Protein AF-A0A2W6TRL6-F1 (afdb_monomer)

Foldseek 3Di:
DVVCFVLLLLLLVLLCVQLVNPLAAEDADADDPDDDVCNCVVVVQQLLFDFPDDLQPCQVVCCVAFLVDPQWGWDHRFDWWWDQDPNDIFIKGKTFGWTDLVVCVVPSDCCCLAQAAQWTFAMWIFGRRDADPVRHTHTQWGDVNIDGRQADPPQADGTFNFAARGRQKHKFADDVVDDFRYFHAQDDDPPDRTDGDTAPAAAADFLADQVSLVVVCVVVVNPCSNDPPVRHRGIGMHHLRYLVSLVCVLPVQWDKFPDWHWDQFPNFTKTKIWTKHFDLPRPSFDKDQLLVLLWFPVRHRDPDTPRITRGMDRQWIWMAGRRRRDIAIARPPPVDPRVVVVCVVVVPRYDYLLQAALRNLQGFFDGQSSVSNVQSCCQQSVDNGSVSSVVCPSGKDADHDQPDPDRGGDGWDWTFRDDPPRPHTATKTKGWIDHPDDDPPGDQWTQKMKIARTRLHRDRSHGDPRHRHIYMHGHDPVDGHGHPNRVSVVVVPDPD

Sequence (496 aa):
ETLESPYYQRNIDATKAAYGIDGLEKSDFKAATDAEPGQLREDADTTASIRIMDPAIIPPTVRQLEQYRPYYKFSDPLDVDRYQIDGQTQDAVVSVRELNLDQLGAAATWYNTTLVYTHGYGMVAAKGNDRAADGNPVFMERGIPTAGSLTDETGYEPRVYFGESSPTYSIVGGPEGGTDIELDYPRGEDGAAQTKTTFTGDGGPKIGNLFNRLIYALKFQSTDILLSDAINADSQILYDRDPLTRVQKVAPYLELDNDPYPSIVDGKIVWIVDGYTLSANYPYSSIVSLRDAISDTTNTTPRVALDDVNYIRNSVKATVDAYSGEVTLYAWDDTDPLLQAWQKVYPSTLKPVSEMSADLMSHVRYPTDLFKVQRAMLGTYHVDDAASFYARDNAWKTPNDPVSQADVLQPPYYLSMKMPGQEAPTFSMFTSFIPAAEGDGARNVLMGYLAVDSDAGSTAGQKAADYGKLRMLEISADVSVPGPGQVQNTFNSDQQ

Structure (mmCIF, N/CA/C/O backbone):
data_AF-A0A2W6TRL6-F1
#
_entry.id   AF-A0A2W6TRL6-F1
#
loop_
_atom_site.group_PDB
_atom_site.id
_atom_site.type_symbol
_atom_site.label_atom_id
_atom_site.label_alt_id
_atom_site.label_comp_id
_atom_site.label_asym_id
_atom_site.label_entity_id
_atom_site.label_seq_id
_atom_site.pdbx_PDB_ins_code
_atom_site.Cartn_x
_atom_site.Cartn_y
_atom_site.Cartn_z
_atom_site.occupancy
_atom_site.B_iso_or_equiv
_atom_site.auth_seq_id
_atom_site.auth_comp_id
_atom_site.auth_asym_id
_atom_site.auth_atom_id
_atom_site.pdbx_PDB_model_num
ATOM 1 N N . GLU A 1 1 ? -38.396 -6.016 25.126 1.00 58.25 1 GLU A N 1
ATOM 2 C CA . GLU A 1 1 ? -37.037 -5.498 24.856 1.00 58.25 1 GLU A CA 1
ATOM 3 C C . GLU A 1 1 ? -35.932 -6.404 25.403 1.00 58.25 1 GLU A C 1
ATOM 5 O O . GLU A 1 1 ? -35.036 -6.747 24.648 1.00 58.25 1 GLU A O 1
ATOM 10 N N . THR A 1 2 ? -36.046 -6.959 26.617 1.00 64.75 2 THR A N 1
ATOM 11 C CA . THR A 1 2 ? -35.140 -8.027 27.112 1.00 64.75 2 THR A CA 1
ATOM 12 C C . THR A 1 2 ? -35.074 -9.288 26.233 1.00 64.75 2 THR A C 1
ATOM 14 O O . THR A 1 2 ? -34.082 -10.007 26.282 1.00 64.75 2 THR A O 1
ATOM 17 N N . LEU A 1 3 ? -36.100 -9.562 25.415 1.00 81.06 3 LEU A N 1
ATOM 18 C CA . LEU A 1 3 ? -36.143 -10.726 24.517 1.00 81.06 3 LEU A CA 1
ATOM 19 C C . LEU A 1 3 ? -35.243 -10.591 23.275 1.00 81.06 3 LEU A C 1
ATOM 21 O O . LEU A 1 3 ? -34.844 -11.612 22.721 1.00 81.06 3 LEU A O 1
ATOM 25 N N . GLU A 1 4 ? -34.927 -9.365 22.842 1.00 88.25 4 GLU A N 1
ATOM 26 C CA . GLU A 1 4 ? -34.089 -9.121 21.654 1.00 88.25 4 GLU A CA 1
ATOM 27 C C . GLU A 1 4 ? -32.604 -8.959 21.995 1.00 88.25 4 GLU A C 1
ATOM 29 O O . GLU A 1 4 ? -31.745 -9.237 21.161 1.00 88.25 4 GLU A O 1
ATOM 34 N N . SER A 1 5 ? -32.293 -8.592 23.244 1.00 92.56 5 SER A N 1
ATOM 35 C CA . SER A 1 5 ? -30.924 -8.418 23.751 1.00 92.56 5 SER A CA 1
ATOM 36 C C . SER A 1 5 ? -29.961 -9.569 23.392 1.00 92.56 5 SER A C 1
ATOM 38 O O . SER A 1 5 ? -28.857 -9.270 22.935 1.00 92.56 5 SER A O 1
ATOM 40 N N . PRO A 1 6 ? -30.343 -10.864 23.471 1.00 95.00 6 PRO A N 1
ATOM 41 C CA . PRO A 1 6 ? -29.453 -11.954 23.067 1.00 95.00 6 PRO A CA 1
ATOM 42 C C . PRO A 1 6 ? -29.077 -11.945 21.579 1.00 95.00 6 PRO A C 1
ATOM 44 O O . PRO A 1 6 ? -28.012 -12.438 21.221 1.00 95.00 6 PRO A O 1
ATOM 47 N N . TYR A 1 7 ? -29.937 -11.421 20.702 1.00 95.31 7 TYR A N 1
ATOM 48 C CA . TYR A 1 7 ? -29.656 -11.336 19.267 1.00 95.31 7 TYR A CA 1
ATOM 49 C C . TYR A 1 7 ? -28.728 -10.166 18.950 1.00 95.31 7 TYR A C 1
ATOM 51 O O . TYR A 1 7 ? -27.804 -10.341 18.159 1.00 95.31 7 TYR A O 1
ATOM 59 N N . TYR A 1 8 ? -28.914 -9.021 19.617 1.00 95.06 8 TYR A N 1
ATOM 60 C CA . TYR A 1 8 ? -27.968 -7.906 19.540 1.00 95.06 8 TYR A CA 1
ATOM 61 C C . TYR A 1 8 ? -26.586 -8.316 20.045 1.00 95.06 8 TYR A C 1
ATOM 63 O O . TYR A 1 8 ? -25.608 -8.079 19.348 1.00 95.06 8 TYR A O 1
ATOM 71 N N . GLN A 1 9 ? -26.494 -9.020 21.180 1.00 97.38 9 GLN A N 1
ATOM 72 C CA . GLN A 1 9 ? -25.196 -9.479 21.681 1.00 97.38 9 GLN A CA 1
ATOM 73 C C . GLN A 1 9 ? -24.506 -10.434 20.698 1.00 97.38 9 GLN A C 1
ATOM 75 O O . GLN A 1 9 ? -23.336 -10.250 20.389 1.00 97.38 9 GLN A O 1
ATOM 80 N N . ARG A 1 10 ? -25.239 -11.399 20.119 1.00 97.62 10 ARG A N 1
ATOM 81 C CA . ARG A 1 10 ? -24.682 -12.279 19.073 1.00 97.62 10 ARG A CA 1
ATOM 82 C C . ARG A 1 10 ? -24.183 -11.503 17.862 1.00 97.62 10 ARG A C 1
ATOM 84 O O . ARG A 1 10 ? -23.172 -11.888 17.290 1.00 97.62 10 ARG A O 1
ATOM 91 N N . ASN A 1 11 ? -24.901 -10.459 17.452 1.00 97.88 11 ASN A N 1
ATOM 92 C CA . ASN A 1 11 ? -24.473 -9.606 16.352 1.00 97.88 11 ASN A CA 1
ATOM 93 C C . ASN A 1 11 ? -23.206 -8.820 16.704 1.00 97.88 11 ASN A C 1
ATOM 95 O O . ASN A 1 11 ? -22.295 -8.796 15.882 1.00 97.88 11 ASN A O 1
ATOM 99 N N . ILE A 1 12 ? -23.110 -8.250 17.909 1.00 98.12 12 ILE A N 1
ATOM 100 C CA . ILE A 1 12 ? -21.906 -7.556 18.390 1.00 98.12 12 ILE A CA 1
ATOM 101 C C . ILE A 1 12 ? -20.714 -8.514 18.379 1.00 98.12 12 ILE A C 1
ATOM 103 O O . ILE A 1 12 ? -19.723 -8.234 17.710 1.00 98.12 12 ILE A O 1
ATOM 107 N N . ASP A 1 13 ? -20.831 -9.664 19.044 1.00 98.38 13 ASP A N 1
ATOM 108 C CA . ASP A 1 13 ? -19.740 -10.634 19.177 1.00 98.38 13 ASP A CA 1
ATOM 109 C C . ASP A 1 13 ? -19.299 -11.169 17.801 1.00 98.38 13 ASP A C 1
ATOM 111 O O . ASP A 1 13 ? -18.109 -11.218 17.491 1.00 98.38 13 ASP A O 1
ATOM 115 N N . ALA A 1 14 ? -20.260 -11.528 16.938 1.00 98.38 14 ALA A N 1
ATOM 116 C CA . ALA A 1 14 ? -19.975 -12.042 15.601 1.00 98.38 14 ALA A CA 1
ATOM 117 C C . ALA A 1 14 ? -19.363 -10.981 14.684 1.00 98.38 14 ALA A C 1
ATOM 119 O O . ALA A 1 14 ? -18.435 -11.296 13.946 1.00 98.38 14 ALA A O 1
ATOM 120 N N . THR A 1 15 ? -19.859 -9.742 14.735 1.00 98.50 15 THR A N 1
ATOM 121 C CA . THR A 1 15 ? -19.315 -8.630 13.948 1.00 98.50 15 THR A CA 1
ATOM 122 C C . THR A 1 15 ? -17.895 -8.318 14.404 1.00 98.50 15 THR A C 1
ATOM 124 O O . THR A 1 15 ? -16.985 -8.266 13.581 1.00 98.50 15 THR A O 1
ATOM 127 N N . LYS A 1 16 ? -17.661 -8.196 15.715 1.00 98.44 16 LYS A N 1
ATOM 128 C CA . LYS A 1 16 ? -16.321 -7.915 16.235 1.00 98.44 16 LYS A CA 1
ATOM 129 C C . LYS A 1 16 ? -15.310 -8.979 15.825 1.00 98.44 16 LYS A C 1
ATOM 131 O O . LYS A 1 16 ? -14.253 -8.635 15.301 1.00 98.44 16 LYS A O 1
ATOM 136 N N . ALA A 1 17 ? -15.676 -10.252 15.962 1.00 98.31 17 ALA A N 1
ATOM 137 C CA . ALA A 1 17 ? -14.850 -11.353 15.490 1.00 98.31 17 ALA A CA 1
ATOM 138 C C . ALA A 1 17 ? -14.638 -11.283 13.970 1.00 98.31 17 ALA A C 1
ATOM 140 O O . ALA A 1 17 ? -13.508 -11.368 13.500 1.00 98.31 17 ALA A O 1
ATOM 141 N N . ALA A 1 18 ? -15.688 -11.095 13.168 1.00 98.31 18 ALA A N 1
ATOM 142 C CA . ALA A 1 18 ? -15.585 -11.140 11.711 1.00 98.31 18 ALA A CA 1
ATOM 143 C C . ALA A 1 18 ? -14.737 -10.009 11.106 1.00 98.31 18 ALA A C 1
ATOM 145 O O . ALA A 1 18 ? -14.085 -10.240 10.090 1.00 98.31 18 ALA A O 1
ATOM 146 N N . TYR A 1 19 ? -14.663 -8.845 11.754 1.00 98.38 19 TYR A N 1
ATOM 147 C CA . TYR A 1 19 ? -13.815 -7.717 11.340 1.00 98.38 19 TYR A CA 1
ATOM 148 C C . TYR A 1 19 ? -12.483 -7.617 12.113 1.00 98.38 19 TYR A C 1
ATOM 150 O O . TYR A 1 19 ? -11.688 -6.714 11.856 1.00 98.38 19 TYR A O 1
ATOM 158 N N . GLY A 1 20 ? -12.211 -8.542 13.042 1.00 97.50 20 GLY A N 1
ATOM 159 C CA . GLY A 1 20 ? -10.956 -8.582 13.802 1.00 97.50 20 GLY A CA 1
ATOM 160 C C . GLY A 1 20 ? -10.791 -7.420 14.785 1.00 97.50 20 GLY A C 1
ATOM 161 O O . GLY A 1 20 ? -9.686 -6.917 14.958 1.00 97.50 20 GLY A O 1
ATOM 162 N N . ILE A 1 21 ? -11.891 -6.968 15.393 1.00 98.00 21 ILE A N 1
ATOM 163 C CA . ILE A 1 21 ? -11.929 -5.868 16.375 1.00 98.00 21 ILE A CA 1
ATOM 164 C C . ILE A 1 21 ? -12.370 -6.342 17.774 1.00 98.00 21 ILE A C 1
ATOM 166 O O . ILE A 1 21 ? -12.613 -5.530 18.662 1.00 98.00 21 ILE A O 1
ATOM 170 N N . ASP A 1 22 ? -12.493 -7.652 17.990 1.00 96.94 22 ASP A N 1
ATOM 171 C CA . ASP A 1 22 ? -12.812 -8.280 19.280 1.00 96.94 22 ASP A CA 1
ATOM 172 C C . ASP A 1 22 ? -11.650 -8.235 20.287 1.00 96.94 22 ASP A C 1
ATOM 174 O O . ASP A 1 22 ? -11.883 -8.308 21.491 1.00 96.94 22 ASP A O 1
ATOM 178 N N . GLY A 1 23 ? -10.415 -8.055 19.809 1.00 95.19 23 GLY A N 1
ATOM 179 C CA . GLY A 1 23 ? -9.214 -7.848 20.627 1.00 95.19 23 GLY A CA 1
ATOM 180 C C . GLY A 1 23 ? -8.882 -6.384 20.946 1.00 95.19 23 GLY A C 1
ATOM 181 O O . GLY A 1 23 ? -7.759 -6.107 21.360 1.00 95.19 23 GLY A O 1
ATOM 182 N N . LEU A 1 24 ? -9.807 -5.446 20.711 1.00 97.19 24 LEU A N 1
ATOM 183 C CA . LEU A 1 24 ? -9.588 -4.015 20.936 1.00 97.19 24 LEU A CA 1
ATOM 184 C C . LEU A 1 24 ? -9.269 -3.712 22.410 1.00 97.19 24 LEU A C 1
ATOM 186 O O . LEU A 1 24 ? -10.090 -3.955 23.295 1.00 97.19 24 LEU A O 1
ATOM 190 N N . GLU A 1 25 ? -8.118 -3.091 22.670 1.00 96.19 25 GLU A N 1
ATOM 191 C CA . GLU A 1 25 ? -7.798 -2.545 23.990 1.00 96.19 25 GLU A CA 1
ATOM 192 C C . GLU A 1 25 ? -8.347 -1.126 24.118 1.00 96.19 25 GLU A C 1
ATOM 194 O O . GLU A 1 25 ? -7.961 -0.237 23.361 1.00 96.19 25 GLU A O 1
ATOM 199 N N . LYS A 1 26 ? -9.238 -0.907 25.087 1.00 94.75 26 LYS A N 1
ATOM 200 C CA . LYS A 1 26 ? -9.837 0.403 25.356 1.00 94.75 26 LYS A CA 1
ATOM 201 C C . LYS A 1 26 ? -9.341 0.965 26.677 1.00 94.75 26 LYS A C 1
ATOM 203 O O . LYS A 1 26 ? -9.276 0.244 27.674 1.00 94.75 26 LYS A O 1
ATOM 208 N N . SER A 1 27 ? -9.051 2.258 26.698 1.00 93.56 27 SER A N 1
ATOM 209 C CA . SER A 1 27 ? -8.744 2.976 27.933 1.00 93.56 27 SER A CA 1
ATOM 210 C C . SER A 1 27 ? -9.306 4.389 27.918 1.00 93.56 27 SER A C 1
ATOM 212 O O . SER A 1 27 ? -9.157 5.105 26.926 1.00 93.56 27 SER A O 1
ATOM 214 N N . ASP A 1 28 ? -9.876 4.804 29.047 1.00 91.06 28 ASP A N 1
ATOM 215 C CA . ASP A 1 28 ? -10.300 6.184 29.260 1.00 91.06 28 ASP A CA 1
ATOM 216 C C . ASP A 1 28 ? -9.085 7.117 29.242 1.00 91.06 28 ASP A C 1
ATOM 218 O O . ASP A 1 28 ? -8.095 6.902 29.950 1.00 91.06 28 ASP A O 1
ATOM 222 N N . PHE A 1 29 ? -9.181 8.197 28.475 1.00 88.38 29 PHE A N 1
ATOM 223 C CA . PHE A 1 29 ? -8.144 9.208 28.364 1.00 88.38 29 PHE A CA 1
ATOM 224 C C . PHE A 1 29 ? -8.651 10.559 28.861 1.00 88.38 29 PHE A C 1
ATOM 226 O O . PHE A 1 29 ? -9.567 11.173 28.307 1.00 88.38 29 PHE A O 1
ATOM 233 N N . LYS A 1 30 ? -8.012 11.047 29.925 1.00 85.06 30 LYS A N 1
ATOM 234 C CA . LYS A 1 30 ? -8.237 12.390 30.461 1.00 85.06 30 LYS A CA 1
ATOM 235 C C . LYS A 1 30 ? -7.245 13.344 29.823 1.00 85.06 30 LYS A C 1
ATOM 237 O O . LYS A 1 30 ? -6.095 13.422 30.248 1.00 85.06 30 LYS A O 1
ATOM 242 N N . ALA A 1 31 ? -7.698 14.049 28.794 1.00 78.25 31 ALA A N 1
ATOM 243 C CA . ALA A 1 31 ? -6.872 15.023 28.103 1.00 78.25 31 ALA A CA 1
ATOM 244 C C . ALA A 1 31 ? -6.512 16.192 29.033 1.00 78.25 31 ALA A C 1
ATOM 246 O O . ALA A 1 31 ? -7.390 16.832 29.612 1.00 78.25 31 ALA A O 1
ATOM 247 N N . ALA A 1 32 ? -5.218 16.487 29.143 1.00 76.75 32 ALA A N 1
ATOM 248 C CA . ALA A 1 32 ? -4.738 17.749 29.686 1.00 76.75 32 ALA A CA 1
ATOM 249 C C . ALA A 1 32 ? -4.629 18.753 28.531 1.00 76.75 32 ALA A C 1
ATOM 251 O O . ALA A 1 32 ? -3.872 18.529 27.588 1.00 76.75 32 ALA A O 1
ATOM 252 N N . THR A 1 33 ? -5.415 19.828 28.575 1.00 72.00 33 THR A N 1
ATOM 253 C CA . THR A 1 33 ? -5.450 20.851 27.514 1.00 72.00 33 THR A CA 1
ATOM 254 C C . THR A 1 33 ? -4.509 22.024 27.770 1.00 72.00 33 THR A C 1
ATOM 256 O O . THR A 1 33 ? -4.226 22.783 26.848 1.00 72.00 33 THR A O 1
ATOM 259 N N . ASP A 1 34 ? -4.013 22.161 29.000 1.00 74.06 34 ASP A N 1
ATOM 260 C CA . ASP A 1 34 ? -3.019 23.162 29.375 1.00 74.06 34 ASP A CA 1
ATOM 261 C C . ASP A 1 34 ? -1.634 22.508 29.387 1.00 74.06 34 ASP A C 1
ATOM 263 O O . ASP A 1 34 ? -1.405 21.541 30.119 1.00 74.06 34 ASP A O 1
ATOM 267 N N . ALA A 1 35 ? -0.726 23.021 28.554 1.00 69.62 35 ALA A N 1
ATOM 268 C CA . ALA A 1 35 ? 0.649 22.548 28.469 1.00 69.62 35 ALA A CA 1
ATOM 269 C C . ALA A 1 35 ? 1.606 23.511 29.189 1.00 69.62 35 ALA A C 1
ATOM 271 O O . ALA A 1 35 ? 1.652 24.702 28.876 1.00 69.62 35 ALA A O 1
ATOM 272 N N . GLU A 1 36 ? 2.412 22.996 30.116 1.00 77.38 36 GLU A N 1
ATOM 273 C CA . GLU A 1 36 ? 3.467 23.761 30.784 1.00 77.38 36 GLU A CA 1
ATOM 274 C C . GLU A 1 36 ? 4.769 23.757 29.957 1.00 77.38 36 GLU A C 1
ATOM 276 O O . GLU A 1 36 ? 5.101 22.756 29.305 1.00 77.38 36 GLU A O 1
ATOM 281 N N . PRO A 1 37 ? 5.578 24.836 29.985 1.00 73.19 37 PRO A N 1
ATOM 282 C CA . PRO A 1 37 ? 6.858 24.865 29.287 1.00 73.19 37 PRO A CA 1
ATOM 283 C C . PRO A 1 37 ? 7.772 23.700 29.694 1.00 73.19 37 PRO A C 1
ATOM 285 O O . PRO A 1 37 ? 8.222 23.596 30.833 1.00 73.19 37 PRO A O 1
ATOM 288 N N . GLY A 1 38 ? 8.104 22.844 28.727 1.00 69.00 38 GLY A N 1
ATOM 289 C CA . GLY A 1 38 ? 8.965 21.680 28.941 1.00 69.00 38 GLY A CA 1
ATOM 290 C C . GLY A 1 38 ? 8.242 20.406 29.381 1.00 69.00 38 GLY A C 1
ATOM 291 O O . GLY A 1 38 ? 8.929 19.415 29.606 1.00 69.00 38 GLY A O 1
ATOM 292 N N . GLN A 1 39 ? 6.907 20.396 29.445 1.00 71.38 39 GLN A N 1
ATOM 293 C CA . GLN A 1 39 ? 6.115 19.201 29.767 1.00 71.38 39 GLN A CA 1
ATOM 294 C C . GLN A 1 39 ? 6.386 18.031 28.809 1.00 71.38 39 GLN A C 1
ATOM 296 O O . GLN A 1 39 ? 6.472 16.893 29.246 1.00 71.38 39 GLN A O 1
ATOM 301 N N . LEU A 1 40 ? 6.639 18.312 27.527 1.00 68.19 40 LEU A N 1
ATOM 302 C CA . LEU A 1 40 ? 6.965 17.291 26.522 1.00 68.19 40 LEU A CA 1
ATOM 303 C C . LEU A 1 40 ? 8.420 16.786 26.585 1.00 68.19 40 LEU A C 1
ATOM 305 O O . LEU A 1 40 ? 8.808 15.948 25.778 1.00 68.19 40 LEU A O 1
ATOM 309 N N . ARG A 1 41 ? 9.262 17.277 27.512 1.00 66.81 41 ARG A N 1
ATOM 310 C CA . ARG A 1 41 ? 10.653 16.787 27.635 1.00 66.81 41 ARG A CA 1
ATOM 311 C C . ARG A 1 41 ? 10.723 15.332 28.085 1.00 66.81 41 ARG A C 1
ATOM 313 O O . ARG A 1 41 ? 11.684 14.658 27.736 1.00 66.81 41 ARG A O 1
ATOM 320 N N . GLU A 1 42 ? 9.744 14.875 28.862 1.00 65.31 42 GLU A N 1
ATOM 321 C CA . GLU A 1 42 ? 9.641 13.471 29.282 1.00 65.31 42 GLU A CA 1
ATOM 322 C C . GLU A 1 42 ? 9.170 12.566 28.127 1.00 65.31 42 GLU A C 1
ATOM 324 O O . GLU A 1 42 ? 9.471 11.376 28.126 1.00 65.31 42 GLU A O 1
ATOM 329 N N . ASP A 1 43 ? 8.561 13.157 27.092 1.00 68.75 43 ASP A N 1
ATOM 330 C CA . ASP A 1 43 ? 8.094 12.506 25.862 1.00 68.75 43 ASP A CA 1
ATOM 331 C C . ASP A 1 43 ? 8.997 12.833 24.658 1.00 68.75 43 ASP A C 1
ATOM 333 O O . ASP A 1 43 ? 8.537 12.908 23.513 1.00 68.75 43 ASP A O 1
ATOM 337 N N . ALA A 1 44 ? 10.289 13.079 24.903 1.00 62.19 44 ALA A N 1
ATOM 338 C CA . ALA A 1 44 ? 11.233 13.504 23.870 1.00 62.19 44 ALA A CA 1
ATOM 339 C C . ALA A 1 44 ? 11.307 12.513 22.695 1.00 62.19 44 ALA A C 1
ATOM 341 O O . ALA A 1 44 ? 11.323 12.953 21.548 1.00 62.19 44 ALA A O 1
ATOM 342 N N . ASP A 1 45 ? 11.269 11.204 22.966 1.00 61.34 45 ASP A N 1
ATOM 343 C CA . ASP A 1 45 ? 11.305 10.159 21.932 1.00 61.34 45 ASP A CA 1
ATOM 344 C C . ASP A 1 45 ? 10.050 10.190 21.043 1.00 61.34 45 ASP A C 1
ATOM 346 O O . ASP A 1 45 ? 10.134 10.095 19.817 1.00 61.34 45 ASP A O 1
ATOM 350 N N . THR A 1 46 ? 8.876 10.402 21.646 1.00 63.81 46 THR A N 1
ATOM 351 C CA . THR A 1 46 ? 7.609 10.556 20.918 1.00 63.81 46 THR A CA 1
ATOM 352 C C . THR A 1 46 ? 7.608 11.847 20.105 1.00 63.81 46 THR A C 1
ATOM 354 O O . THR A 1 46 ? 7.227 11.843 18.940 1.00 63.81 46 THR A O 1
ATOM 357 N N . THR A 1 47 ? 8.086 12.948 20.691 1.00 61.50 47 THR A N 1
ATOM 358 C CA . THR A 1 47 ? 8.124 14.267 20.043 1.00 61.50 47 THR A CA 1
ATOM 359 C C . THR A 1 47 ? 9.101 14.289 18.867 1.00 61.50 47 THR A C 1
ATOM 361 O O . THR A 1 47 ? 8.803 14.878 17.832 1.00 61.50 47 THR A O 1
ATOM 364 N N . ALA A 1 48 ? 10.245 13.612 18.996 1.00 61.41 48 ALA A N 1
ATOM 365 C CA . ALA A 1 48 ? 11.213 13.451 17.917 1.00 61.41 48 ALA A CA 1
ATOM 366 C C . ALA A 1 48 ? 10.672 12.588 16.766 1.00 61.41 48 ALA A C 1
ATOM 368 O O . ALA A 1 48 ? 11.142 12.727 15.644 1.00 61.41 48 ALA A O 1
ATOM 369 N N . SER A 1 49 ? 9.676 11.737 17.022 1.00 69.81 49 SER A N 1
ATOM 370 C CA . SER A 1 49 ? 9.071 10.839 16.029 1.00 69.81 49 SER A CA 1
ATOM 371 C C . SER A 1 49 ? 7.833 11.429 15.342 1.00 69.81 49 SER A C 1
ATOM 373 O O . SER A 1 49 ? 7.262 10.794 14.458 1.00 69.81 49 SER A O 1
ATOM 375 N N . ILE A 1 50 ? 7.406 12.647 15.707 1.00 79.62 50 ILE A N 1
ATOM 376 C CA . ILE A 1 50 ? 6.250 13.290 15.072 1.00 79.62 50 ILE A CA 1
ATOM 377 C C . ILE A 1 50 ? 6.571 13.546 13.601 1.00 79.62 50 ILE A C 1
ATOM 379 O O . ILE A 1 50 ? 7.445 14.346 13.258 1.00 79.62 50 ILE A O 1
ATOM 383 N N . ARG A 1 51 ? 5.815 12.888 12.724 1.00 87.50 51 ARG A N 1
ATOM 384 C CA . ARG A 1 51 ? 5.893 13.114 11.287 1.00 87.50 51 ARG A CA 1
ATOM 385 C C . ARG A 1 51 ? 5.408 14.529 10.961 1.00 87.50 51 ARG A C 1
ATOM 387 O O . ARG A 1 51 ? 4.240 14.853 11.159 1.00 87.50 51 ARG A O 1
ATOM 394 N N . ILE A 1 52 ? 6.310 15.358 10.448 1.00 88.31 52 ILE A N 1
ATOM 395 C CA . ILE A 1 52 ? 6.037 16.726 9.982 1.00 88.31 52 ILE A CA 1
ATOM 396 C C . ILE A 1 52 ? 5.902 16.808 8.457 1.00 88.31 52 ILE A C 1
ATOM 398 O O . ILE A 1 52 ? 5.433 17.818 7.938 1.00 88.31 52 ILE A O 1
ATOM 402 N N . MET A 1 53 ? 6.326 15.764 7.742 1.00 90.81 53 MET A N 1
ATOM 403 C CA . MET A 1 53 ? 6.170 15.635 6.297 1.00 90.81 53 MET A CA 1
ATOM 404 C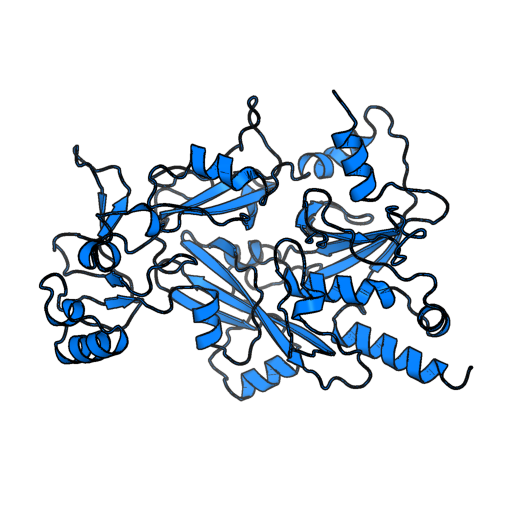 C . MET A 1 53 ? 4.865 14.913 5.978 1.00 90.81 53 MET A C 1
ATOM 406 O O . MET A 1 53 ? 4.708 13.731 6.284 1.00 90.81 53 MET A O 1
ATOM 410 N N . ASP A 1 54 ? 3.931 15.626 5.356 1.00 90.94 54 ASP A N 1
ATOM 411 C CA . ASP A 1 54 ? 2.678 15.039 4.893 1.00 90.94 54 ASP A CA 1
ATOM 412 C C . ASP A 1 54 ? 2.839 14.501 3.455 1.00 90.94 54 ASP A C 1
ATOM 414 O O . ASP A 1 54 ? 3.103 15.297 2.541 1.00 90.94 54 ASP A O 1
ATOM 418 N N . PRO A 1 55 ? 2.684 13.179 3.231 1.00 92.81 55 PRO A N 1
ATOM 419 C CA . PRO A 1 55 ? 2.821 12.563 1.912 1.00 92.81 55 PRO A CA 1
ATOM 420 C C . PRO A 1 55 ? 1.839 13.092 0.857 1.00 92.81 55 PRO A C 1
ATOM 422 O O . PRO A 1 55 ? 2.138 12.988 -0.330 1.00 92.81 55 PRO A O 1
ATOM 425 N N . ALA A 1 56 ? 0.705 13.679 1.253 1.00 89.88 56 ALA A N 1
ATOM 426 C CA . ALA A 1 56 ? -0.267 14.268 0.331 1.00 89.88 56 ALA A CA 1
ATOM 427 C C . ALA A 1 56 ? 0.046 15.734 -0.029 1.00 89.88 56 ALA A C 1
ATOM 429 O O . ALA A 1 56 ? -0.502 16.270 -0.989 1.00 89.88 56 ALA A O 1
ATOM 430 N N . ILE A 1 57 ? 0.933 16.405 0.719 1.00 89.88 57 ILE A N 1
ATOM 431 C CA . ILE A 1 57 ? 1.229 17.839 0.538 1.00 89.88 57 ILE A CA 1
ATOM 432 C C . ILE A 1 57 ? 2.582 18.077 -0.131 1.00 89.88 57 ILE A C 1
ATOM 434 O O . ILE A 1 57 ? 2.716 18.985 -0.954 1.00 89.88 57 ILE A O 1
ATOM 438 N N . ILE A 1 58 ? 3.599 17.269 0.182 1.00 93.31 58 ILE A N 1
ATOM 439 C CA . ILE A 1 58 ? 4.954 17.457 -0.355 1.00 93.31 58 ILE A CA 1
ATOM 440 C C . ILE A 1 58 ? 5.246 16.922 -1.782 1.00 93.31 58 ILE A C 1
ATOM 442 O O . ILE A 1 58 ? 6.337 17.252 -2.270 1.00 93.31 58 ILE A O 1
ATOM 446 N N . PRO A 1 59 ? 4.373 16.174 -2.509 1.00 95.50 59 PRO A N 1
ATOM 447 C CA . PRO A 1 59 ? 4.692 15.706 -3.864 1.00 95.50 59 PRO A CA 1
ATOM 448 C C . PRO A 1 59 ? 5.185 16.800 -4.835 1.00 95.50 59 PRO A C 1
ATOM 450 O O . PRO A 1 59 ? 6.135 16.542 -5.584 1.00 95.50 59 PRO A O 1
ATOM 453 N N . PRO A 1 60 ? 4.636 18.039 -4.848 1.00 95.38 60 PRO A N 1
ATOM 454 C CA . PRO A 1 60 ? 5.151 19.116 -5.697 1.00 95.38 60 PRO A CA 1
ATOM 455 C C . PRO A 1 60 ? 6.610 19.487 -5.396 1.00 95.38 60 PRO A C 1
ATOM 457 O O . PRO A 1 60 ? 7.391 19.715 -6.322 1.00 95.38 60 PRO A O 1
ATOM 460 N N . THR A 1 61 ? 6.998 19.500 -4.119 1.00 95.56 61 THR A N 1
ATOM 461 C CA . THR A 1 61 ? 8.371 19.797 -3.688 1.00 95.56 61 THR A CA 1
ATOM 462 C C . THR A 1 61 ? 9.318 18.660 -4.055 1.00 95.56 61 THR A C 1
ATOM 464 O O . THR A 1 61 ? 10.379 18.913 -4.625 1.00 95.56 61 THR A O 1
ATOM 467 N N . VAL A 1 62 ? 8.920 17.404 -3.820 1.00 96.69 62 VAL A N 1
ATOM 468 C CA . VAL A 1 62 ? 9.707 16.228 -4.236 1.00 96.69 62 VAL A CA 1
ATOM 469 C C . VAL A 1 62 ? 9.923 16.238 -5.749 1.00 96.69 62 VAL A C 1
ATOM 471 O O . VAL A 1 62 ? 11.047 16.071 -6.215 1.00 96.69 62 VAL A O 1
ATOM 474 N N . ARG A 1 63 ? 8.889 16.552 -6.536 1.00 96.06 63 ARG A N 1
ATOM 475 C CA . ARG A 1 63 ? 9.008 16.704 -7.992 1.00 96.06 63 ARG A CA 1
ATOM 476 C C . ARG A 1 63 ? 9.998 17.805 -8.378 1.00 96.06 63 ARG A C 1
ATOM 478 O O . ARG A 1 63 ? 10.847 17.590 -9.236 1.00 96.06 63 ARG A O 1
ATOM 485 N N . GLN A 1 64 ? 9.928 18.968 -7.738 1.00 95.31 64 GLN A N 1
ATOM 486 C CA . GLN A 1 64 ? 10.826 20.084 -8.036 1.00 95.31 64 GLN A CA 1
ATOM 487 C C . GLN A 1 64 ? 12.303 19.762 -7.753 1.00 95.31 64 GLN A C 1
ATOM 489 O O . GLN A 1 64 ? 13.178 20.256 -8.470 1.00 95.31 64 GLN A O 1
ATOM 494 N N . LEU A 1 65 ? 12.576 18.958 -6.723 1.00 95.44 65 LEU A N 1
ATOM 495 C CA . LEU A 1 65 ? 13.932 18.634 -6.276 1.00 95.44 65 LEU A CA 1
ATOM 496 C C . LEU A 1 65 ? 14.500 17.373 -6.947 1.00 95.44 65 LEU A C 1
ATOM 498 O O . LEU A 1 65 ? 15.665 17.367 -7.335 1.00 95.44 65 LEU A O 1
ATOM 502 N N . GLU A 1 66 ? 13.677 16.340 -7.146 1.00 96.50 66 GLU A N 1
ATOM 503 C CA . GLU A 1 66 ? 14.139 14.979 -7.452 1.00 96.50 66 GLU A CA 1
ATOM 504 C C . GLU A 1 66 ? 13.632 14.406 -8.788 1.00 96.50 66 GLU A C 1
ATOM 506 O O . GLU A 1 66 ? 14.004 13.288 -9.158 1.00 96.50 66 GLU A O 1
ATOM 511 N N . GLN A 1 67 ? 12.798 15.127 -9.550 1.00 94.06 67 GLN A N 1
ATOM 512 C CA . GLN A 1 67 ? 12.274 14.626 -10.834 1.00 94.06 67 GLN A CA 1
ATOM 513 C C . GLN A 1 67 ? 13.354 14.588 -11.928 1.00 94.06 67 GLN A C 1
ATOM 515 O O . GLN A 1 67 ? 13.351 13.690 -12.765 1.00 94.06 67 GLN A O 1
ATOM 520 N N . TYR A 1 68 ? 14.277 15.559 -11.940 1.00 91.19 68 TYR A N 1
ATOM 521 C CA . TYR A 1 68 ? 15.340 15.788 -12.941 1.00 91.19 68 TYR A CA 1
ATOM 522 C C . TYR A 1 68 ? 14.896 16.026 -14.398 1.00 91.19 68 TYR A C 1
ATOM 524 O O . TYR A 1 68 ? 15.510 16.842 -15.097 1.00 91.19 68 TYR A O 1
ATOM 532 N N . ARG A 1 69 ? 13.884 15.313 -14.905 1.00 93.38 69 ARG A N 1
ATOM 533 C CA . ARG A 1 69 ? 13.372 15.390 -16.280 1.00 93.38 69 ARG A CA 1
ATOM 534 C C . ARG A 1 69 ? 11.859 15.169 -16.322 1.00 93.38 69 ARG A C 1
ATOM 536 O O . ARG A 1 69 ? 11.346 14.351 -15.572 1.00 93.38 69 ARG A O 1
ATOM 543 N N . PRO A 1 70 ? 11.140 15.817 -17.252 1.00 94.00 70 PRO A N 1
ATOM 544 C CA . PRO A 1 70 ? 9.677 15.799 -17.261 1.00 94.00 70 PRO A CA 1
ATOM 545 C C . PRO A 1 70 ? 9.069 14.420 -17.567 1.00 94.00 70 PRO A C 1
ATOM 547 O O . PRO A 1 70 ? 7.930 14.175 -17.192 1.00 94.00 70 PRO A O 1
ATOM 550 N N . TYR A 1 71 ? 9.824 13.510 -18.193 1.00 94.75 71 TYR A N 1
ATOM 551 C CA . TYR A 1 71 ? 9.397 12.126 -18.431 1.00 94.75 71 TYR A CA 1
ATOM 552 C C . TYR A 1 71 ? 9.485 11.223 -17.191 1.00 94.75 71 TYR A C 1
ATOM 554 O O . TYR A 1 71 ? 9.216 10.032 -17.304 1.00 94.75 71 TYR A O 1
ATOM 562 N N . TYR A 1 72 ? 9.859 11.763 -16.030 1.00 96.94 72 TYR A N 1
ATOM 563 C CA . TYR A 1 72 ? 9.690 11.109 -14.738 1.00 96.94 72 TYR A CA 1
ATOM 564 C C . TYR A 1 72 ? 8.535 11.739 -13.964 1.00 96.94 72 TYR A C 1
ATOM 566 O O . TYR A 1 72 ? 8.197 12.907 -14.165 1.00 96.94 72 TYR A O 1
ATOM 574 N N . LYS A 1 73 ? 7.931 10.988 -13.053 1.00 97.00 73 LYS A N 1
ATOM 575 C CA . LYS A 1 73 ? 6.985 11.483 -12.050 1.00 97.00 73 LYS A CA 1
ATOM 576 C C . LYS A 1 73 ? 7.127 10.672 -10.760 1.00 97.00 73 LYS A C 1
ATOM 578 O O . LYS A 1 73 ? 7.877 9.706 -10.716 1.00 97.00 73 LYS A O 1
ATOM 583 N N . PHE A 1 74 ? 6.410 11.104 -9.737 1.00 97.38 74 PHE A N 1
ATOM 584 C CA . PHE A 1 74 ? 6.270 10.418 -8.457 1.00 97.38 74 PHE A CA 1
ATOM 585 C C . PHE A 1 74 ? 4.784 10.157 -8.213 1.00 97.38 74 PHE A C 1
ATOM 587 O O . PHE A 1 74 ? 3.948 10.807 -8.860 1.00 97.38 74 PHE A O 1
ATOM 594 N N . SER A 1 75 ? 4.478 9.222 -7.315 1.00 94.19 75 SER A N 1
ATOM 595 C CA . SER A 1 75 ? 3.118 8.987 -6.826 1.00 94.19 75 SER A CA 1
ATOM 596 C C . SER A 1 75 ? 2.538 10.250 -6.169 1.00 94.19 75 SER A C 1
ATOM 598 O O . SER A 1 75 ? 3.260 11.178 -5.789 1.00 94.19 75 SER A O 1
ATOM 600 N N . ASP A 1 76 ? 1.212 10.336 -6.141 1.00 91.50 76 ASP A N 1
ATOM 601 C CA . ASP A 1 76 ? 0.473 11.417 -5.490 1.00 91.50 76 ASP A CA 1
ATOM 602 C C . ASP A 1 76 ? -0.833 10.824 -4.926 1.00 91.50 76 ASP A C 1
ATOM 604 O O . ASP A 1 76 ? -1.734 10.525 -5.719 1.00 91.50 76 ASP A O 1
ATOM 608 N N . PRO A 1 77 ? -0.926 10.590 -3.601 1.00 93.38 77 PRO A N 1
ATOM 609 C CA . PRO A 1 77 ? 0.068 10.920 -2.566 1.00 93.38 77 PRO A CA 1
ATOM 610 C C . PRO A 1 77 ? 1.343 10.053 -2.629 1.00 93.38 77 PRO A C 1
ATOM 612 O O . PRO A 1 77 ? 1.396 9.058 -3.346 1.00 93.38 77 PRO A O 1
ATOM 615 N N . LEU A 1 78 ? 2.383 10.448 -1.883 1.00 96.12 78 LEU A N 1
ATOM 616 C CA . LEU A 1 78 ? 3.575 9.614 -1.654 1.00 96.12 78 LEU A CA 1
ATOM 617 C C . LEU A 1 78 ? 3.297 8.515 -0.612 1.00 96.12 78 LEU A C 1
ATOM 619 O O . LEU A 1 78 ? 2.322 8.581 0.136 1.00 96.12 78 LEU A O 1
ATOM 623 N N . ASP A 1 79 ? 4.211 7.559 -0.497 1.00 96.00 79 ASP A N 1
ATOM 624 C CA . ASP A 1 79 ? 4.131 6.455 0.456 1.00 96.00 79 ASP A CA 1
ATOM 625 C C . ASP A 1 79 ? 4.844 6.751 1.771 1.00 96.00 79 ASP A C 1
ATOM 627 O O . ASP A 1 79 ? 5.659 7.669 1.888 1.00 96.00 79 ASP A O 1
ATOM 631 N N . VAL A 1 80 ? 4.551 5.933 2.782 1.00 95.62 80 VAL A N 1
ATOM 632 C CA . VAL A 1 80 ? 5.184 6.004 4.099 1.00 95.62 80 VAL A CA 1
ATOM 633 C C . VAL A 1 80 ? 5.726 4.637 4.477 1.00 95.62 80 VAL A C 1
ATOM 635 O O . VAL A 1 80 ? 5.018 3.631 4.397 1.00 95.62 80 VAL A O 1
ATOM 638 N N . ASP A 1 81 ? 6.969 4.639 4.936 1.00 95.56 81 ASP A N 1
ATOM 639 C CA . ASP A 1 81 ? 7.721 3.463 5.354 1.00 95.56 81 ASP A CA 1
ATOM 640 C C . ASP A 1 81 ? 8.611 3.817 6.562 1.00 95.56 81 ASP A C 1
ATOM 642 O O . ASP A 1 81 ? 8.607 4.955 7.043 1.00 95.56 81 ASP A O 1
ATOM 646 N N . ARG A 1 82 ? 9.378 2.854 7.073 1.00 93.94 82 ARG A N 1
ATOM 647 C CA . ARG A 1 82 ? 10.353 3.046 8.149 1.00 93.94 82 ARG A CA 1
ATOM 648 C C . ARG A 1 82 ? 11.649 2.306 7.847 1.00 93.94 82 ARG A C 1
ATOM 650 O O . ARG A 1 82 ? 11.624 1.172 7.388 1.00 93.94 82 ARG A O 1
ATOM 657 N N . TYR A 1 83 ? 12.776 2.928 8.174 1.00 93.62 83 TYR A N 1
ATOM 658 C CA . TYR A 1 83 ? 14.106 2.342 8.002 1.00 93.62 83 TYR A CA 1
ATOM 659 C C . TYR A 1 83 ? 14.889 2.397 9.308 1.00 93.62 83 TYR A C 1
ATOM 661 O O . TYR A 1 83 ? 14.678 3.286 10.131 1.00 93.62 83 TYR A O 1
ATOM 669 N N . GLN A 1 84 ? 15.815 1.460 9.498 1.00 89.00 84 GLN A N 1
ATOM 670 C CA . GLN A 1 84 ? 16.791 1.537 10.582 1.00 89.00 84 GLN A CA 1
ATOM 671 C C . GLN A 1 84 ? 18.017 2.312 10.103 1.00 89.00 84 GLN A C 1
ATOM 673 O O . GLN A 1 84 ? 18.760 1.834 9.250 1.00 89.00 84 GLN A O 1
ATOM 678 N N . ILE A 1 85 ? 18.242 3.501 10.661 1.00 85.44 85 ILE A N 1
ATOM 679 C CA . ILE A 1 85 ? 19.386 4.358 10.334 1.00 85.44 85 ILE A CA 1
ATOM 680 C C . ILE A 1 85 ? 20.143 4.650 11.623 1.00 85.44 85 ILE A C 1
ATOM 682 O O . ILE A 1 85 ? 19.562 5.106 12.604 1.00 85.44 85 ILE A O 1
ATOM 686 N N . ASP A 1 86 ? 21.441 4.341 11.646 1.00 83.25 86 ASP A N 1
ATOM 687 C CA . ASP A 1 86 ? 22.306 4.521 12.822 1.00 83.25 86 ASP A CA 1
ATOM 688 C C . ASP A 1 86 ? 21.757 3.864 14.111 1.00 83.25 86 ASP A C 1
ATOM 690 O O . ASP A 1 86 ? 21.983 4.333 15.227 1.00 83.25 86 ASP A O 1
ATOM 694 N N . GLY A 1 87 ? 21.027 2.750 13.959 1.00 82.19 87 GLY A N 1
ATOM 695 C CA . GLY A 1 87 ? 20.406 2.011 15.064 1.00 82.19 87 GLY A CA 1
ATOM 696 C C . GLY A 1 87 ? 19.131 2.645 15.629 1.00 82.19 87 GLY A C 1
ATOM 697 O O . GLY A 1 87 ? 18.686 2.231 16.699 1.00 82.19 87 GLY A O 1
ATOM 698 N N . GLN A 1 88 ? 18.564 3.641 14.942 1.00 83.12 88 GLN A N 1
ATOM 699 C CA . GLN A 1 88 ? 17.287 4.264 15.278 1.00 83.12 88 GLN A CA 1
ATOM 700 C C . GLN A 1 88 ? 16.278 4.075 14.144 1.00 83.12 88 GLN A C 1
ATOM 702 O O . GLN A 1 88 ? 16.615 4.188 12.963 1.00 83.12 88 GLN A O 1
ATOM 707 N N . THR A 1 89 ? 15.020 3.845 14.515 1.00 87.69 89 THR A N 1
ATOM 708 C CA . THR A 1 89 ? 13.915 3.827 13.558 1.00 87.69 89 THR A CA 1
ATOM 709 C C . THR A 1 89 ? 13.687 5.238 13.023 1.00 87.69 89 THR A C 1
ATOM 711 O O . THR A 1 89 ? 13.481 6.179 13.787 1.00 87.69 89 THR A O 1
ATOM 714 N N . GLN A 1 90 ? 13.699 5.374 11.703 1.00 91.19 90 GLN A N 1
ATOM 715 C CA . GLN A 1 90 ? 13.451 6.607 10.976 1.00 91.19 90 GLN A CA 1
ATOM 716 C C . GLN A 1 90 ? 12.220 6.419 10.090 1.00 91.19 90 GLN A C 1
ATOM 718 O O . GLN A 1 90 ? 12.276 5.706 9.087 1.00 91.19 90 GLN A O 1
ATOM 723 N N . ASP A 1 91 ? 11.129 7.109 10.423 1.00 93.31 91 ASP A N 1
ATOM 724 C CA . ASP A 1 91 ? 9.976 7.226 9.528 1.00 93.31 91 ASP A CA 1
ATOM 725 C C . ASP A 1 91 ? 10.407 7.930 8.236 1.00 93.31 91 ASP A C 1
ATOM 727 O O . ASP A 1 91 ? 11.126 8.938 8.268 1.00 93.31 91 ASP A O 1
ATOM 731 N N . ALA A 1 92 ? 9.952 7.419 7.100 1.00 95.19 92 ALA A N 1
ATOM 732 C CA . ALA A 1 92 ? 10.313 7.893 5.778 1.00 95.19 92 ALA A CA 1
ATOM 733 C C . ALA A 1 92 ? 9.061 8.156 4.941 1.00 95.19 92 ALA A C 1
ATOM 735 O O . ALA A 1 92 ? 8.132 7.353 4.936 1.00 95.19 92 ALA A O 1
ATOM 736 N N . VAL A 1 93 ? 9.059 9.266 4.205 1.00 97.00 93 VAL A N 1
ATOM 737 C CA . VAL A 1 93 ? 8.145 9.471 3.078 1.00 97.00 93 VAL A CA 1
ATOM 738 C C . VAL A 1 93 ? 8.888 9.054 1.818 1.00 97.00 93 VAL A C 1
ATOM 740 O O . VAL A 1 93 ? 9.949 9.611 1.519 1.00 97.00 93 VAL A O 1
ATOM 743 N N . VAL A 1 94 ? 8.363 8.059 1.111 1.00 97.56 94 VAL A N 1
ATOM 744 C CA . VAL A 1 94 ? 9.042 7.389 -0.000 1.00 97.56 94 VAL A CA 1
ATOM 745 C C . VAL A 1 94 ? 8.219 7.463 -1.278 1.00 97.56 94 VAL A C 1
ATOM 747 O O . VAL A 1 94 ? 7.003 7.617 -1.248 1.00 97.56 94 VAL A O 1
ATOM 750 N N . SER A 1 95 ? 8.886 7.402 -2.426 1.00 97.62 95 SER A N 1
ATOM 751 C CA . SER A 1 95 ? 8.214 7.234 -3.715 1.00 97.62 95 SER A CA 1
ATOM 752 C C . SER A 1 95 ? 9.192 6.716 -4.757 1.00 97.62 95 SER A C 1
ATOM 754 O O . SER A 1 95 ? 10.385 7.035 -4.737 1.00 97.62 95 SER A O 1
ATOM 756 N N . VAL A 1 96 ? 8.684 5.926 -5.694 1.00 97.88 96 VAL A N 1
ATOM 757 C CA . VAL A 1 96 ? 9.447 5.484 -6.856 1.00 97.88 96 VAL A CA 1
ATOM 758 C C . VAL A 1 96 ? 9.426 6.566 -7.929 1.00 97.88 96 VAL A C 1
ATOM 760 O O . VAL A 1 96 ? 8.398 7.184 -8.213 1.00 97.88 96 VAL A O 1
ATOM 763 N N . ARG A 1 97 ? 10.573 6.787 -8.573 1.00 97.62 97 ARG A N 1
ATOM 764 C CA . ARG A 1 97 ? 10.653 7.645 -9.755 1.00 97.62 97 ARG A CA 1
ATOM 765 C C . ARG A 1 97 ? 10.150 6.883 -10.980 1.00 97.62 97 ARG A C 1
ATOM 767 O O . ARG A 1 97 ? 10.904 6.234 -11.703 1.00 97.62 97 ARG A O 1
ATOM 774 N N . GLU A 1 98 ? 8.856 6.991 -11.199 1.00 97.94 98 GLU A N 1
ATOM 775 C CA . GLU A 1 98 ? 8.092 6.341 -12.256 1.00 97.94 98 GLU A CA 1
ATOM 776 C C . GLU A 1 98 ? 8.160 7.094 -13.596 1.00 97.94 98 GLU A C 1
ATOM 778 O O . GLU A 1 98 ? 8.494 8.282 -13.654 1.00 97.94 98 GLU A O 1
ATOM 783 N N . LEU A 1 99 ? 7.797 6.431 -14.699 1.00 97.44 99 LEU A N 1
ATOM 784 C CA . LEU A 1 99 ? 7.725 7.068 -16.019 1.00 97.44 99 LEU A CA 1
ATOM 785 C C . LEU A 1 99 ? 6.505 7.988 -16.169 1.00 97.44 99 LEU A C 1
ATOM 787 O O . LEU A 1 99 ? 5.418 7.740 -15.655 1.00 97.44 99 LEU A O 1
ATOM 791 N N . ASN A 1 100 ? 6.675 9.044 -16.962 1.00 96.81 100 ASN A N 1
ATOM 792 C CA . ASN A 1 100 ? 5.639 9.994 -17.348 1.00 96.81 100 ASN A CA 1
ATOM 793 C C . ASN A 1 100 ? 5.637 10.196 -18.868 1.00 96.81 100 ASN A C 1
ATOM 795 O O . ASN A 1 100 ? 6.183 11.169 -19.397 1.00 96.81 100 ASN A O 1
ATOM 799 N N . LEU A 1 101 ? 5.034 9.245 -19.584 1.00 94.81 101 LEU A N 1
ATOM 800 C CA . LEU A 1 101 ? 5.019 9.253 -21.050 1.00 94.81 101 LEU A CA 1
ATOM 801 C C . LEU A 1 101 ? 4.234 10.434 -21.640 1.00 94.81 101 LEU A C 1
ATOM 803 O O . LEU A 1 101 ? 4.561 10.891 -22.736 1.00 94.81 101 LEU A O 1
ATOM 807 N N . ASP A 1 102 ? 3.261 10.977 -20.904 1.00 94.31 102 ASP A N 1
ATOM 808 C CA . ASP A 1 102 ? 2.454 12.125 -21.337 1.00 94.31 102 ASP A CA 1
ATOM 809 C C . ASP A 1 102 ? 3.305 13.384 -21.557 1.00 94.31 102 ASP A C 1
ATOM 811 O O . ASP A 1 102 ? 2.952 14.267 -22.341 1.00 94.31 102 ASP A O 1
ATOM 815 N N . GLN A 1 103 ? 4.472 13.456 -20.911 1.00 94.75 103 GLN A N 1
ATOM 816 C CA . GLN A 1 103 ? 5.408 14.571 -21.032 1.00 94.75 103 GLN A CA 1
ATOM 817 C C . GLN A 1 103 ? 6.424 14.411 -22.172 1.00 94.75 103 GLN A C 1
ATOM 819 O O . GLN A 1 103 ? 7.296 15.265 -22.343 1.00 94.75 103 GLN A O 1
ATOM 824 N N . LEU A 1 104 ? 6.322 13.355 -22.988 1.00 93.12 104 LEU A N 1
ATOM 825 C CA . LEU A 1 104 ? 7.170 13.191 -24.174 1.00 93.12 104 LEU A CA 1
ATOM 826 C C . LEU A 1 104 ? 6.716 14.063 -25.356 1.00 93.12 104 LEU A C 1
ATOM 828 O O . LEU A 1 104 ? 7.516 14.362 -26.247 1.00 93.12 104 LEU A O 1
ATOM 832 N N . GLY A 1 105 ? 5.451 14.495 -25.391 1.00 94.00 105 GLY A N 1
ATOM 833 C CA . GLY A 1 105 ? 4.909 15.313 -26.480 1.00 94.00 105 GLY A CA 1
ATOM 834 C C . GLY A 1 105 ? 5.112 14.660 -27.854 1.00 94.00 105 GLY A C 1
ATOM 835 O O . GLY A 1 105 ? 4.811 13.486 -28.049 1.00 94.00 105 GLY A O 1
ATOM 836 N N . ALA A 1 106 ? 5.675 15.397 -28.818 1.00 93.56 106 ALA A N 1
ATOM 837 C CA . ALA A 1 106 ? 5.951 14.869 -30.162 1.00 93.56 106 ALA A CA 1
ATOM 838 C C . ALA A 1 106 ? 6.982 13.719 -30.187 1.00 93.56 106 ALA A C 1
ATOM 840 O O . ALA A 1 106 ? 7.088 13.018 -31.192 1.00 93.56 106 ALA A O 1
ATOM 841 N N . ALA A 1 107 ? 7.738 13.514 -29.101 1.00 92.69 107 ALA A N 1
ATOM 842 C CA . ALA A 1 107 ? 8.672 12.402 -28.966 1.00 92.69 107 ALA A CA 1
ATOM 843 C C . ALA A 1 107 ? 7.996 11.093 -28.515 1.00 92.69 107 ALA A C 1
ATOM 845 O O . ALA A 1 107 ? 8.682 10.075 -28.453 1.00 92.69 107 ALA A O 1
ATOM 846 N N . ALA A 1 108 ? 6.685 11.079 -28.241 1.00 95.12 108 ALA A N 1
ATOM 847 C CA . ALA A 1 108 ? 5.910 9.883 -27.889 1.00 95.12 108 ALA A CA 1
ATOM 848 C C . ALA A 1 108 ? 5.646 8.961 -29.104 1.00 95.12 108 ALA A C 1
ATOM 850 O O . ALA A 1 108 ? 4.515 8.567 -29.385 1.00 95.12 108 ALA A O 1
ATOM 851 N N . THR A 1 109 ? 6.686 8.643 -29.876 1.00 96.12 109 THR A N 1
ATOM 852 C CA . THR A 1 109 ? 6.609 7.662 -30.965 1.00 96.12 109 THR A CA 1
ATOM 853 C C . THR A 1 109 ? 6.550 6.248 -30.392 1.00 96.12 109 THR A C 1
ATOM 855 O O . THR A 1 109 ? 7.057 6.015 -29.295 1.00 96.12 109 THR A O 1
ATOM 858 N N . TRP A 1 110 ? 6.013 5.285 -31.156 1.00 96.56 110 TRP A N 1
ATOM 859 C CA . TRP A 1 110 ? 6.012 3.869 -30.755 1.00 96.56 110 TRP A CA 1
ATOM 860 C C . TRP A 1 110 ? 7.407 3.393 -30.338 1.00 96.56 110 TRP A C 1
ATOM 862 O O . TRP A 1 110 ? 7.555 2.735 -29.312 1.00 96.56 110 TRP A O 1
ATOM 872 N N . TYR A 1 111 ? 8.435 3.787 -31.097 1.00 96.75 111 TYR A N 1
ATOM 873 C CA . TYR A 1 111 ? 9.821 3.449 -30.791 1.00 96.75 111 TYR A CA 1
ATOM 874 C C . TYR A 1 111 ? 10.219 3.933 -29.392 1.00 96.75 111 TYR A C 1
ATOM 876 O O . TYR A 1 111 ? 10.716 3.154 -28.586 1.00 96.75 111 TYR A O 1
ATOM 884 N N . ASN A 1 112 ? 9.947 5.196 -29.064 1.00 96.12 112 ASN A N 1
ATOM 885 C CA . ASN A 1 112 ? 10.342 5.750 -27.775 1.00 96.12 112 ASN A CA 1
ATOM 886 C C . ASN A 1 112 ? 9.535 5.166 -26.611 1.00 96.12 112 ASN A C 1
ATOM 888 O O . ASN A 1 112 ? 10.128 4.790 -25.606 1.00 96.12 112 ASN A O 1
ATOM 892 N N . THR A 1 113 ? 8.212 5.057 -26.735 1.00 96.81 113 THR A N 1
ATOM 893 C CA . THR A 1 113 ? 7.352 4.565 -25.643 1.00 96.81 113 THR A CA 1
ATOM 894 C C . THR A 1 113 ? 7.465 3.058 -25.409 1.00 96.81 113 THR A C 1
ATOM 896 O O . THR A 1 113 ? 7.104 2.587 -24.336 1.00 96.81 113 THR A O 1
ATOM 899 N N . THR A 1 114 ? 7.971 2.305 -26.391 1.00 97.12 114 THR A N 1
ATOM 900 C CA . THR A 1 114 ? 8.065 0.838 -26.320 1.00 97.12 114 THR A CA 1
ATOM 901 C C . THR A 1 114 ? 9.485 0.337 -26.065 1.00 97.12 114 THR A C 1
ATOM 903 O O . THR A 1 114 ? 9.636 -0.667 -25.376 1.00 97.12 114 THR A O 1
ATOM 906 N N . LEU A 1 115 ? 10.507 0.988 -26.635 1.00 97.00 115 LEU A N 1
ATOM 907 C CA . LEU A 1 115 ? 11.888 0.477 -26.667 1.00 97.00 115 LEU A CA 1
ATOM 908 C C . LEU A 1 115 ? 12.896 1.352 -25.909 1.00 97.00 115 LEU A C 1
ATOM 910 O O . LEU A 1 115 ? 13.968 0.868 -25.570 1.00 97.00 115 LEU A O 1
ATOM 914 N N . VAL A 1 116 ? 12.598 2.638 -25.684 1.00 96.94 116 VAL A N 1
ATOM 915 C CA . VAL A 1 116 ? 13.542 3.575 -25.042 1.00 96.94 116 VAL A CA 1
ATOM 916 C C . VAL A 1 116 ? 13.130 3.865 -23.606 1.00 96.94 116 VAL A C 1
ATOM 918 O O . VAL A 1 116 ? 13.897 3.615 -22.685 1.00 96.94 116 VAL A O 1
ATOM 921 N N . TYR A 1 117 ? 11.917 4.375 -23.397 1.00 97.31 117 TYR A N 1
ATOM 922 C CA . TYR A 1 117 ? 11.371 4.666 -22.071 1.00 97.31 117 TYR A CA 1
ATOM 923 C C . TYR A 1 117 ? 10.682 3.416 -21.526 1.00 97.31 117 TYR A C 1
ATOM 925 O O . TYR A 1 117 ? 9.455 3.317 -21.531 1.00 97.31 117 TYR A O 1
ATOM 933 N N . THR A 1 118 ? 11.488 2.431 -21.132 1.00 97.88 118 THR A N 1
ATOM 934 C CA . THR A 1 118 ? 10.999 1.111 -20.720 1.00 97.88 118 THR A CA 1
ATOM 935 C C . THR A 1 118 ? 10.811 0.986 -19.216 1.00 97.88 118 THR A C 1
ATOM 937 O O . THR A 1 118 ? 9.981 0.181 -18.814 1.00 97.88 118 THR A O 1
ATOM 940 N N . HIS A 1 119 ? 11.498 1.769 -18.383 1.00 98.06 119 HIS A N 1
ATOM 941 C CA . HIS A 1 119 ? 11.460 1.657 -16.921 1.00 98.06 119 HIS A CA 1
ATOM 942 C C . HIS A 1 119 ? 11.595 3.016 -16.213 1.00 98.06 119 HIS A C 1
ATOM 944 O O . HIS A 1 119 ? 12.098 3.981 -16.789 1.00 98.06 119 HIS A O 1
ATOM 950 N N . GLY A 1 120 ? 11.110 3.086 -14.969 1.00 97.56 120 GLY A N 1
ATOM 951 C CA . GLY A 1 120 ? 11.437 4.151 -14.015 1.00 97.56 120 GLY A CA 1
ATOM 952 C C . GLY A 1 120 ? 12.822 3.940 -13.390 1.00 97.56 120 GLY A C 1
ATOM 953 O O . GLY A 1 120 ? 13.472 2.933 -13.663 1.00 97.56 120 GLY A O 1
ATOM 954 N N . TYR A 1 121 ? 13.287 4.859 -12.541 1.00 96.56 121 TYR A N 1
ATOM 955 C CA . TYR A 1 121 ? 14.653 4.794 -12.002 1.00 96.56 121 TYR A CA 1
ATOM 956 C C . TYR A 1 121 ? 14.770 5.260 -10.549 1.00 96.56 121 TYR A C 1
ATOM 958 O O . TYR A 1 121 ? 14.826 6.460 -10.265 1.00 96.56 121 TYR A O 1
ATOM 966 N N . GLY A 1 122 ? 14.938 4.303 -9.648 1.00 95.81 122 GLY A N 1
ATOM 967 C CA . GLY A 1 122 ? 15.286 4.502 -8.252 1.00 95.81 122 GLY A CA 1
ATOM 968 C C . GLY A 1 122 ? 14.110 4.923 -7.379 1.00 95.81 122 GLY A C 1
ATOM 969 O O . GLY A 1 122 ? 13.048 5.332 -7.854 1.00 95.81 122 GLY A O 1
ATOM 970 N N . MET A 1 123 ? 14.338 4.850 -6.073 1.00 96.81 123 MET A N 1
ATOM 971 C CA . MET A 1 123 ? 13.429 5.358 -5.051 1.00 96.81 123 MET A CA 1
ATOM 972 C C . MET A 1 123 ? 14.002 6.641 -4.446 1.00 96.81 123 MET A C 1
ATOM 974 O O . MET A 1 123 ? 15.218 6.811 -4.371 1.00 96.81 123 MET A O 1
ATOM 978 N N . VAL A 1 124 ? 13.129 7.555 -4.035 1.00 97.25 124 VAL A N 1
ATOM 979 C CA . VAL A 1 124 ? 13.490 8.699 -3.193 1.00 97.25 124 VAL A CA 1
ATOM 980 C C . VAL A 1 124 ? 12.896 8.493 -1.811 1.00 97.25 124 VAL A C 1
ATOM 982 O O . VAL A 1 124 ? 11.775 8.004 -1.691 1.00 97.25 124 VAL A O 1
ATOM 985 N N . ALA A 1 125 ? 13.637 8.873 -0.775 1.00 96.94 125 ALA A N 1
ATOM 986 C CA . ALA A 1 125 ? 13.186 8.786 0.606 1.00 96.94 125 ALA A CA 1
ATOM 987 C C . ALA A 1 125 ? 13.553 10.066 1.354 1.00 96.94 125 ALA A C 1
ATOM 989 O O . ALA A 1 125 ? 14.723 10.456 1.421 1.00 96.94 125 ALA A O 1
ATOM 990 N N . ALA A 1 126 ? 12.550 10.718 1.932 1.00 96.69 126 ALA A N 1
ATOM 991 C CA . ALA A 1 126 ? 12.704 11.863 2.813 1.00 96.69 126 ALA A CA 1
ATOM 992 C C . ALA A 1 126 ? 12.401 11.471 4.256 1.00 96.69 126 ALA A C 1
ATOM 994 O O . ALA A 1 126 ? 11.491 10.688 4.513 1.00 96.69 126 ALA A O 1
ATOM 995 N N . LYS A 1 127 ? 13.144 12.029 5.211 1.00 94.81 127 LYS A N 1
ATOM 996 C CA . LYS A 1 127 ? 12.855 11.851 6.636 1.00 94.81 127 LYS A CA 1
ATOM 997 C C . LYS A 1 127 ? 11.479 12.427 6.959 1.00 94.81 127 LYS A C 1
ATOM 999 O O . LYS A 1 127 ? 11.203 13.584 6.651 1.00 94.81 127 LYS A O 1
ATOM 1004 N N . GLY A 1 128 ? 10.628 11.636 7.605 1.00 92.38 128 GLY A N 1
ATOM 1005 C CA . GLY A 1 128 ? 9.262 12.034 7.945 1.00 92.38 128 GLY A CA 1
ATOM 1006 C C . GLY A 1 128 ? 9.181 13.132 9.011 1.00 92.38 128 GLY A C 1
ATOM 1007 O O . GLY A 1 128 ? 8.224 13.901 9.031 1.00 92.38 128 GLY A O 1
ATOM 1008 N N . ASN A 1 129 ? 10.183 13.224 9.882 1.00 89.69 129 ASN A N 1
ATOM 1009 C CA . ASN A 1 129 ? 10.230 14.070 11.081 1.00 89.69 129 ASN A CA 1
ATOM 1010 C C . ASN A 1 129 ? 11.274 15.207 11.007 1.00 89.69 129 ASN A C 1
ATOM 1012 O O . ASN A 1 129 ? 11.474 15.911 11.994 1.00 89.69 129 ASN A O 1
ATOM 1016 N N . ASP A 1 130 ? 11.947 15.396 9.869 1.00 90.62 130 ASP A N 1
ATOM 1017 C CA . ASP A 1 130 ? 13.061 16.342 9.733 1.00 90.62 130 ASP A CA 1
ATOM 1018 C C . ASP A 1 130 ? 12.870 17.258 8.519 1.00 90.62 130 ASP A C 1
ATOM 1020 O O . ASP A 1 130 ? 12.367 16.843 7.474 1.00 90.62 130 ASP A O 1
ATOM 1024 N N . ARG A 1 131 ? 13.280 18.521 8.651 1.00 92.62 131 ARG A N 1
ATOM 1025 C CA . ARG A 1 131 ? 13.197 19.528 7.587 1.00 92.62 131 ARG A CA 1
ATOM 1026 C C . ARG A 1 131 ? 14.421 20.427 7.594 1.00 92.62 131 ARG A C 1
ATOM 1028 O O . ARG A 1 131 ? 14.941 20.800 8.645 1.00 92.62 131 ARG A O 1
ATOM 1035 N N . ALA A 1 132 ? 14.835 20.844 6.406 1.00 92.69 132 ALA A N 1
ATOM 1036 C CA . ALA A 1 132 ? 15.877 21.841 6.254 1.00 92.69 132 ALA A CA 1
ATOM 1037 C C . ALA A 1 132 ? 15.398 23.227 6.733 1.00 92.69 132 ALA A C 1
ATOM 1039 O O . ALA A 1 132 ? 14.207 23.479 6.928 1.00 92.69 132 ALA A O 1
ATOM 1040 N N . ALA A 1 133 ? 16.342 24.153 6.923 1.00 91.81 133 ALA A N 1
ATOM 1041 C CA . ALA A 1 133 ? 16.055 25.502 7.422 1.00 91.81 133 ALA A CA 1
ATOM 1042 C C . ALA A 1 133 ? 15.133 26.324 6.498 1.00 91.81 133 ALA A C 1
ATOM 1044 O O . ALA A 1 133 ? 14.487 27.264 6.952 1.00 91.81 133 ALA A O 1
ATOM 1045 N N . ASP A 1 134 ? 15.079 25.974 5.214 1.00 89.38 134 ASP A N 1
ATOM 1046 C CA . ASP A 1 134 ? 14.195 26.552 4.200 1.00 89.38 134 ASP A CA 1
ATOM 1047 C C . ASP A 1 134 ? 12.822 25.854 4.119 1.00 89.38 134 ASP A C 1
ATOM 1049 O O . ASP A 1 134 ? 11.986 26.241 3.306 1.00 89.38 134 ASP A O 1
ATOM 1053 N N . GLY A 1 135 ? 12.578 24.845 4.963 1.00 89.06 135 GLY A N 1
ATOM 1054 C CA . GLY A 1 135 ? 11.349 24.055 5.000 1.00 89.06 135 GLY A CA 1
ATOM 1055 C C . GLY A 1 135 ? 11.334 22.856 4.050 1.00 89.06 135 GLY A C 1
ATOM 1056 O O . GLY A 1 135 ? 10.367 22.097 4.077 1.00 89.06 135 GLY A O 1
ATOM 1057 N N . ASN A 1 136 ? 12.380 22.651 3.242 1.00 93.62 136 ASN A N 1
ATOM 1058 C CA . ASN A 1 136 ? 12.436 21.520 2.319 1.00 93.62 136 ASN A CA 1
ATOM 1059 C C . ASN A 1 136 ? 12.627 20.177 3.051 1.00 93.62 136 ASN A C 1
ATOM 1061 O O . ASN A 1 136 ? 13.221 20.140 4.136 1.00 93.62 136 ASN A O 1
ATOM 1065 N N . PRO A 1 137 ? 12.185 19.058 2.446 1.00 95.38 137 PRO A N 1
ATOM 1066 C CA . PRO A 1 137 ? 12.454 17.729 2.976 1.00 95.38 137 PRO A CA 1
ATOM 1067 C C . PRO A 1 137 ? 13.952 17.426 3.071 1.00 95.38 137 PRO A C 1
ATOM 1069 O O . PRO A 1 137 ? 14.730 17.757 2.171 1.00 95.38 137 PRO A O 1
ATOM 1072 N N . VAL A 1 138 ? 14.356 16.753 4.150 1.00 95.69 138 VAL A N 1
ATOM 1073 C CA . VAL A 1 138 ? 15.706 16.189 4.277 1.00 95.69 138 VAL A CA 1
ATOM 1074 C C . VAL A 1 138 ? 15.693 14.782 3.692 1.00 95.69 138 VAL A C 1
ATOM 1076 O O . VAL A 1 138 ? 15.142 13.857 4.285 1.00 95.69 138 VAL A O 1
ATOM 1079 N N . PHE A 1 139 ? 16.296 14.622 2.517 1.00 95.62 139 PHE A N 1
ATOM 1080 C CA . PHE A 1 139 ? 16.382 13.327 1.847 1.00 95.62 139 PHE A CA 1
ATOM 1081 C C . PHE A 1 139 ? 17.477 12.443 2.444 1.00 95.62 139 PHE A C 1
ATOM 1083 O O . PHE A 1 139 ? 18.611 12.890 2.629 1.00 95.62 139 PHE A O 1
ATOM 1090 N N . MET A 1 140 ? 17.123 11.185 2.698 1.00 94.75 140 MET A N 1
ATOM 1091 C CA . MET A 1 140 ? 18.041 10.104 3.058 1.00 94.75 140 MET A CA 1
ATOM 1092 C C . MET A 1 140 ? 18.423 9.254 1.837 1.00 94.75 140 MET A C 1
ATOM 1094 O O . MET A 1 140 ? 19.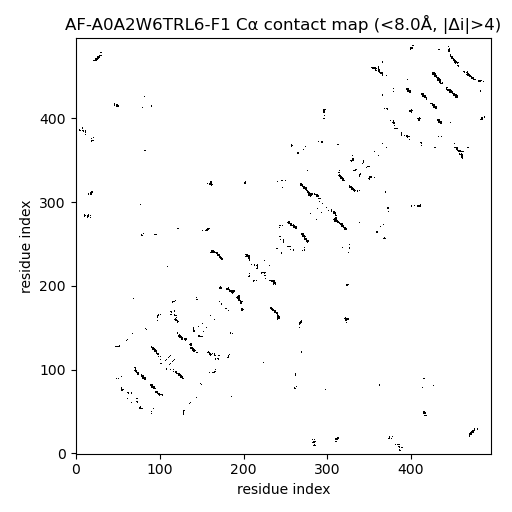515 8.703 1.816 1.00 94.75 140 MET A O 1
ATOM 1098 N N . GLU A 1 141 ? 17.569 9.223 0.808 1.00 95.56 141 GLU A N 1
ATOM 1099 C CA . GLU A 1 141 ? 17.800 8.554 -0.478 1.00 95.56 141 GLU A CA 1
ATOM 1100 C C . GLU A 1 141 ? 17.334 9.476 -1.610 1.00 95.56 141 GLU A C 1
ATOM 1102 O O . GLU A 1 141 ? 16.209 9.988 -1.562 1.00 95.56 141 GLU A O 1
ATOM 1107 N N . ARG A 1 142 ? 18.202 9.771 -2.587 1.00 95.31 142 ARG A N 1
ATOM 1108 C CA . ARG A 1 142 ? 17.925 10.799 -3.608 1.00 95.31 142 ARG A CA 1
ATOM 1109 C C . ARG A 1 142 ? 18.805 10.686 -4.845 1.00 95.31 142 ARG A C 1
ATOM 1111 O O . ARG A 1 142 ? 19.778 9.946 -4.877 1.00 95.31 142 ARG A O 1
ATOM 1118 N N . GLY A 1 143 ? 18.533 11.528 -5.835 1.00 92.19 143 GLY A N 1
ATOM 1119 C CA . GLY A 1 143 ? 19.446 11.749 -6.944 1.00 92.19 143 GLY A CA 1
ATOM 1120 C C . GLY A 1 143 ? 19.242 10.835 -8.143 1.00 92.19 143 GLY A C 1
ATOM 1121 O O . GLY A 1 143 ? 18.345 9.989 -8.174 1.00 92.19 143 GLY A O 1
ATOM 1122 N N . ILE A 1 144 ? 20.069 11.072 -9.168 1.00 90.12 144 ILE A N 1
ATOM 1123 C CA . ILE A 1 144 ? 20.189 10.224 -10.354 1.00 90.12 144 ILE A CA 1
ATOM 1124 C C . ILE A 1 144 ? 21.660 10.216 -10.858 1.00 90.12 144 ILE A C 1
ATOM 1126 O O . ILE A 1 144 ? 22.163 11.252 -11.319 1.00 90.12 144 ILE A O 1
ATOM 1130 N N . PRO A 1 145 ? 22.398 9.092 -10.746 1.00 90.06 145 PRO A N 1
ATOM 1131 C CA . PRO A 1 145 ? 21.985 7.828 -10.127 1.00 90.06 145 PRO A CA 1
ATOM 1132 C C . PRO A 1 145 ? 21.595 8.003 -8.648 1.00 90.06 145 PRO A C 1
ATOM 1134 O O . PRO A 1 145 ? 22.073 8.926 -7.989 1.00 90.06 145 PRO A O 1
ATOM 1137 N N . THR A 1 146 ? 20.665 7.168 -8.184 1.00 91.00 146 THR A N 1
ATOM 1138 C CA . THR A 1 146 ? 20.152 7.177 -6.809 1.00 91.00 146 THR A CA 1
ATOM 1139 C C . THR A 1 146 ? 21.272 6.794 -5.845 1.00 91.00 146 THR A C 1
ATOM 1141 O O . THR A 1 146 ? 22.007 5.847 -6.121 1.00 91.00 146 THR A O 1
ATOM 1144 N N . ALA A 1 147 ? 21.433 7.580 -4.782 1.00 90.88 147 ALA A N 1
ATOM 1145 C CA . ALA A 1 147 ? 22.408 7.353 -3.727 1.00 90.88 147 ALA A CA 1
ATOM 1146 C C . ALA A 1 147 ? 21.949 7.977 -2.399 1.00 90.88 147 ALA A C 1
ATOM 1148 O O . ALA A 1 147 ? 21.342 9.060 -2.360 1.00 90.88 147 ALA A O 1
ATOM 1149 N N . GLY A 1 148 ? 22.330 7.333 -1.299 1.00 91.38 148 GLY A N 1
ATOM 1150 C CA . GLY A 1 148 ? 21.872 7.703 0.028 1.00 91.38 148 GLY A CA 1
ATOM 1151 C C . GLY A 1 148 ? 22.254 6.682 1.088 1.00 91.38 148 GLY A C 1
ATOM 1152 O O . GLY A 1 148 ? 23.172 5.890 0.903 1.00 91.38 148 GLY A O 1
ATOM 1153 N N . SER A 1 149 ? 21.584 6.749 2.235 1.00 89.81 149 SER A N 1
ATOM 1154 C CA . SER A 1 149 ? 21.812 5.836 3.358 1.00 89.81 149 SER A CA 1
ATOM 1155 C C . SER A 1 149 ? 21.059 4.513 3.233 1.00 89.81 149 SER A C 1
ATOM 1157 O O . SER A 1 149 ? 21.296 3.630 4.051 1.00 89.81 149 SER A O 1
ATOM 1159 N N . LEU A 1 150 ? 20.118 4.390 2.288 1.00 90.00 150 LEU A N 1
ATOM 1160 C CA . LEU A 1 150 ? 19.307 3.177 2.123 1.00 90.00 150 LEU A CA 1
ATOM 1161 C C . LEU A 1 150 ? 19.915 2.218 1.102 1.00 90.00 150 LEU A C 1
ATOM 1163 O O . LEU A 1 150 ? 19.632 1.023 1.125 1.00 90.00 150 LEU A O 1
ATOM 1167 N N . THR A 1 151 ? 20.747 2.738 0.203 1.00 85.94 151 THR A N 1
ATOM 1168 C CA . THR A 1 151 ? 21.391 1.950 -0.842 1.00 85.94 151 THR A CA 1
ATOM 1169 C C . THR A 1 151 ? 22.902 2.093 -0.761 1.00 85.94 151 THR A C 1
ATOM 1171 O O . THR A 1 151 ? 23.426 3.202 -0.874 1.00 85.94 151 THR A O 1
ATOM 1174 N N . ASP A 1 152 ? 23.610 0.972 -0.657 1.00 71.06 152 ASP A N 1
ATOM 1175 C CA . ASP A 1 152 ? 25.032 0.941 -0.985 1.00 71.06 152 ASP A CA 1
ATOM 1176 C C . ASP A 1 152 ? 25.196 1.033 -2.512 1.00 71.06 152 ASP A C 1
ATOM 1178 O O . ASP A 1 152 ? 24.456 0.399 -3.268 1.00 71.06 152 ASP A O 1
ATOM 1182 N N . GLU A 1 153 ? 26.206 1.772 -2.991 1.00 56.94 153 GLU A N 1
ATOM 1183 C CA . GLU A 1 153 ? 26.494 1.893 -4.435 1.00 56.94 153 GLU A CA 1
ATOM 1184 C C . GLU A 1 153 ? 26.764 0.525 -5.102 1.00 56.94 153 GLU A C 1
ATOM 1186 O O . GLU A 1 153 ? 26.641 0.377 -6.319 1.00 56.94 153 GLU A O 1
ATOM 1191 N N . THR A 1 154 ? 27.129 -0.497 -4.320 1.00 61.38 154 THR A N 1
ATOM 1192 C CA . THR A 1 154 ? 27.403 -1.851 -4.805 1.00 61.38 154 THR A CA 1
ATOM 1193 C C . THR A 1 154 ? 26.225 -2.785 -4.552 1.00 61.38 154 THR A C 1
ATOM 1195 O O . THR A 1 154 ? 26.057 -3.284 -3.444 1.00 61.38 154 THR A O 1
ATOM 1198 N N . GLY A 1 155 ? 25.463 -3.094 -5.602 1.00 79.38 155 GLY A N 1
ATOM 1199 C CA . GLY A 1 155 ? 24.441 -4.150 -5.580 1.00 79.38 155 GLY A CA 1
ATOM 1200 C C . GLY A 1 155 ? 22.996 -3.664 -5.497 1.00 79.38 155 GLY A C 1
ATOM 1201 O O . GLY A 1 155 ? 22.099 -4.498 -5.583 1.00 79.38 155 GLY A O 1
ATOM 1202 N N . TYR A 1 156 ? 22.765 -2.353 -5.393 1.00 92.75 156 TYR A N 1
ATOM 1203 C CA . TYR A 1 156 ? 21.432 -1.782 -5.551 1.00 92.75 156 TYR A CA 1
ATOM 1204 C C . TYR A 1 156 ? 20.952 -1.888 -7.006 1.00 92.75 156 TYR A C 1
ATOM 1206 O O . TYR A 1 156 ? 21.657 -1.457 -7.921 1.00 92.75 156 TYR A O 1
ATOM 1214 N N . GLU A 1 157 ? 19.753 -2.433 -7.223 1.00 95.69 157 GLU A N 1
ATOM 1215 C CA . GLU A 1 157 ? 19.079 -2.406 -8.528 1.00 95.69 157 GLU A CA 1
ATOM 1216 C C . GLU A 1 157 ? 18.024 -1.282 -8.559 1.00 95.69 157 GLU A C 1
ATOM 1218 O O . GLU A 1 157 ? 16.929 -1.454 -8.012 1.00 95.69 157 GLU A O 1
ATOM 1223 N N . PRO A 1 158 ? 18.324 -0.122 -9.182 1.00 95.69 158 PRO A N 1
ATOM 1224 C CA . PRO A 1 158 ? 17.415 1.021 -9.215 1.00 95.69 158 PRO A CA 1
ATOM 1225 C C . PRO A 1 158 ? 16.311 0.902 -10.271 1.00 95.69 158 PRO A C 1
ATOM 1227 O O . PRO A 1 158 ? 15.365 1.686 -10.237 1.00 95.69 158 PRO A O 1
ATOM 1230 N N . ARG A 1 159 ? 16.419 0.019 -11.267 1.00 97.50 159 ARG A N 1
ATOM 1231 C CA . ARG A 1 159 ? 15.533 0.079 -12.438 1.00 97.50 159 ARG A CA 1
ATOM 1232 C C . ARG A 1 159 ? 14.160 -0.503 -12.131 1.00 97.50 159 ARG A C 1
ATOM 1234 O O . ARG A 1 159 ? 14.038 -1.648 -11.704 1.00 97.50 159 ARG A O 1
ATOM 1241 N N . VAL A 1 160 ? 13.119 0.269 -12.439 1.00 98.31 160 VAL A N 1
ATOM 1242 C CA . VAL A 1 160 ? 11.721 -0.096 -12.173 1.00 98.31 160 VAL A CA 1
ATOM 1243 C C . VAL A 1 160 ? 11.016 -0.461 -13.472 1.00 98.31 160 VAL A C 1
ATOM 1245 O O . VAL A 1 160 ? 10.390 0.365 -14.141 1.00 98.31 160 VAL A O 1
ATOM 1248 N N . TYR A 1 161 ? 11.149 -1.727 -13.852 1.00 98.56 161 TYR A N 1
ATOM 1249 C CA . TYR A 1 161 ? 10.412 -2.330 -14.959 1.00 98.56 161 TYR A CA 1
ATOM 1250 C C . TYR A 1 161 ? 9.002 -2.769 -14.549 1.00 98.56 161 TYR A C 1
ATOM 1252 O O . TYR A 1 161 ? 8.168 -3.008 -15.408 1.00 98.56 161 TYR A O 1
ATOM 1260 N N . PHE A 1 162 ? 8.674 -2.862 -13.272 1.00 98.62 162 PHE A N 1
ATOM 1261 C CA . PHE A 1 162 ? 7.336 -3.191 -12.791 1.00 98.62 162 PHE A CA 1
ATOM 1262 C C . PHE A 1 162 ? 6.971 -2.164 -11.736 1.00 98.62 162 PHE A C 1
ATOM 1264 O O . PHE A 1 162 ? 7.618 -2.078 -10.698 1.00 98.62 162 PHE A O 1
ATOM 1271 N N . GLY A 1 163 ? 5.981 -1.344 -12.058 1.00 97.88 163 GLY A N 1
ATOM 1272 C CA . GLY A 1 163 ? 5.667 -0.116 -11.347 1.00 97.88 163 GLY A CA 1
ATOM 1273 C C . GLY A 1 163 ? 4.347 0.465 -11.830 1.00 97.88 163 GLY A C 1
ATOM 1274 O O . GLY A 1 163 ? 3.852 0.098 -12.906 1.00 97.88 163 GLY A O 1
ATOM 1275 N N . GLU A 1 164 ? 3.776 1.355 -11.033 1.00 96.69 164 GLU A N 1
ATOM 1276 C CA . GLU A 1 164 ? 2.390 1.821 -11.158 1.00 96.69 164 GLU A CA 1
ATOM 1277 C C . GLU A 1 164 ? 2.145 2.668 -12.415 1.00 96.69 164 GLU A C 1
ATOM 1279 O O . GLU A 1 164 ? 1.015 2.817 -12.874 1.00 96.69 164 GLU A O 1
ATOM 1284 N N . SER A 1 165 ? 3.198 3.236 -13.016 1.00 96.12 165 SER A N 1
ATOM 1285 C CA . SER A 1 165 ? 3.086 4.056 -14.234 1.00 96.12 165 SER A CA 1
ATOM 1286 C C . SER A 1 165 ? 3.895 3.506 -15.400 1.00 96.12 165 SER A C 1
ATOM 1288 O O . SER A 1 165 ? 4.464 4.242 -16.212 1.00 96.12 165 SER A O 1
ATOM 1290 N N . SER A 1 166 ? 3.901 2.182 -15.506 1.00 95.69 166 SER A N 1
ATOM 1291 C CA . SER A 1 166 ? 4.502 1.472 -16.625 1.00 95.69 166 SER A CA 1
ATOM 1292 C C . SER A 1 166 ? 3.731 1.690 -17.944 1.00 95.69 166 SER A C 1
ATOM 1294 O O . SER A 1 166 ? 2.498 1.750 -17.946 1.00 95.69 166 SER A O 1
ATOM 1296 N N . PRO A 1 167 ? 4.423 1.732 -19.100 1.00 95.12 167 PRO A N 1
ATOM 1297 C CA . PRO A 1 167 ? 3.784 1.671 -20.413 1.00 95.12 167 PRO A CA 1
ATOM 1298 C C . PRO A 1 167 ? 2.880 0.433 -20.553 1.00 95.12 167 PRO A C 1
ATOM 1300 O O . PRO A 1 167 ? 3.143 -0.608 -19.950 1.00 95.12 167 PRO A O 1
ATOM 1303 N N . THR A 1 168 ? 1.864 0.500 -21.427 1.00 95.25 168 THR A N 1
ATOM 1304 C CA . THR A 1 168 ? 0.970 -0.643 -21.723 1.00 95.25 168 THR A CA 1
ATOM 1305 C C . THR A 1 168 ? 1.747 -1.916 -22.063 1.00 95.25 168 THR A C 1
ATOM 1307 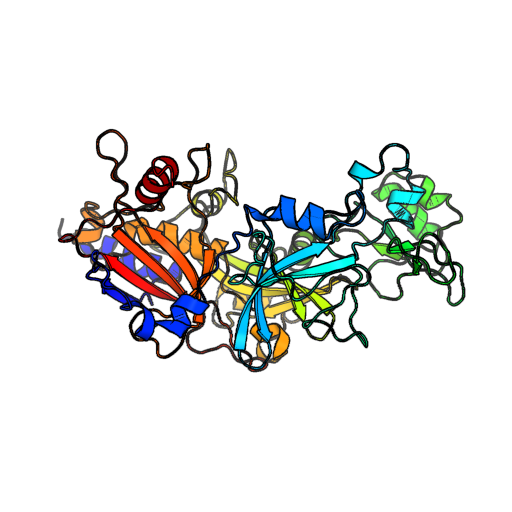O O . THR A 1 168 ? 1.361 -3.017 -21.664 1.00 95.25 168 THR A O 1
ATOM 1310 N N . TYR A 1 169 ? 2.839 -1.758 -22.809 1.00 97.94 169 TYR A N 1
ATOM 1311 C CA . TYR A 1 169 ? 3.870 -2.766 -22.968 1.00 97.94 169 TYR A CA 1
ATOM 1312 C C . TYR A 1 169 ? 5.210 -2.104 -23.291 1.00 97.94 169 TYR A C 1
ATOM 1314 O O . TYR A 1 169 ? 5.253 -1.001 -23.838 1.00 97.94 169 TYR A O 1
ATOM 1322 N N . SER A 1 170 ? 6.297 -2.813 -23.010 1.00 98.25 170 SER A N 1
ATOM 1323 C CA . SER A 1 170 ? 7.634 -2.477 -23.502 1.00 98.25 170 SER A CA 1
AT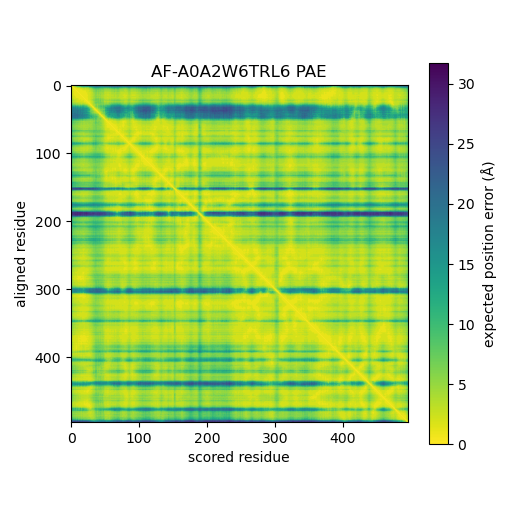OM 1324 C C . SER A 1 170 ? 8.285 -3.711 -24.097 1.00 98.25 170 SER A C 1
ATOM 1326 O O . SER A 1 170 ? 7.983 -4.833 -23.690 1.00 98.25 170 SER A O 1
ATOM 1328 N N . ILE A 1 171 ? 9.165 -3.506 -25.070 1.00 98.19 171 ILE A N 1
ATOM 1329 C CA . ILE A 1 171 ? 10.005 -4.568 -25.606 1.00 98.19 171 ILE A CA 1
ATOM 1330 C C . ILE A 1 171 ? 11.425 -4.281 -25.150 1.00 98.19 171 ILE A C 1
ATOM 1332 O O . ILE A 1 171 ? 11.976 -3.227 -25.452 1.00 98.19 171 ILE A O 1
ATOM 1336 N N . VAL A 1 172 ? 11.970 -5.213 -24.385 1.00 97.69 172 VAL A N 1
ATOM 1337 C CA . VAL A 1 172 ? 13.215 -5.049 -23.638 1.00 97.69 172 VAL A CA 1
ATOM 1338 C C . VAL A 1 172 ? 14.184 -6.161 -23.999 1.00 97.69 172 VAL A C 1
ATOM 1340 O O . VAL A 1 172 ? 13.780 -7.183 -24.565 1.00 97.69 172 VAL A O 1
ATOM 1343 N N . GLY A 1 173 ? 15.445 -5.985 -23.630 1.00 95.31 173 GLY A N 1
ATOM 1344 C CA . GLY A 1 173 ? 16.471 -7.001 -23.815 1.00 95.31 173 GLY A CA 1
ATOM 1345 C C . GLY A 1 173 ? 17.121 -6.978 -25.199 1.00 95.31 173 GLY A C 1
ATOM 1346 O O . GLY A 1 173 ? 16.497 -6.748 -26.246 1.00 95.31 173 GLY A O 1
ATOM 1347 N N . GLY A 1 174 ? 18.419 -7.245 -25.184 1.00 91.31 174 GLY A N 1
ATOM 1348 C CA . GLY A 1 174 ? 19.290 -7.243 -26.343 1.00 91.31 174 GLY A CA 1
ATOM 1349 C C . GLY A 1 174 ? 20.387 -8.296 -26.223 1.00 91.31 174 GLY A C 1
ATOM 1350 O O . GLY A 1 174 ? 20.627 -8.822 -25.135 1.00 91.31 174 GLY A O 1
ATOM 1351 N N . PRO A 1 175 ? 21.048 -8.626 -27.343 1.00 90.44 175 PRO A N 1
ATOM 1352 C CA . PRO A 1 175 ? 22.138 -9.587 -27.334 1.00 90.44 175 PRO A CA 1
ATOM 1353 C C . PRO A 1 175 ? 23.311 -9.057 -26.506 1.00 90.44 175 PRO A C 1
ATOM 1355 O O . PRO A 1 175 ? 23.598 -7.858 -26.506 1.00 90.44 175 PRO A O 1
ATOM 1358 N N . GLU A 1 176 ? 24.031 -9.963 -25.849 1.00 86.69 176 GLU A N 1
ATOM 1359 C CA . GLU A 1 176 ? 25.237 -9.627 -25.090 1.00 86.69 176 GLU A CA 1
ATOM 1360 C C . GLU A 1 176 ? 26.268 -8.911 -25.986 1.00 86.69 176 GLU A C 1
ATOM 1362 O O . GLU A 1 176 ? 26.578 -9.362 -27.092 1.00 86.69 176 GLU A O 1
ATOM 1367 N N . GLY A 1 177 ? 26.779 -7.762 -25.529 1.00 84.00 177 GLY A N 1
ATOM 1368 C CA . GLY A 1 177 ? 27.677 -6.904 -26.314 1.00 84.00 177 GLY A CA 1
ATOM 1369 C C . GLY A 1 177 ? 26.997 -6.127 -27.454 1.00 84.00 177 GLY A C 1
ATOM 1370 O O . GLY A 1 177 ? 27.689 -5.543 -28.292 1.00 84.00 177 GLY A O 1
ATOM 1371 N N . GLY A 1 178 ? 25.661 -6.136 -27.511 1.00 86.44 178 GLY A N 1
ATOM 1372 C CA . GLY A 1 178 ? 24.850 -5.334 -28.421 1.00 86.44 178 GLY A CA 1
ATOM 1373 C C . GLY A 1 178 ? 24.837 -3.840 -28.079 1.00 86.44 178 GLY A C 1
ATOM 1374 O O . GLY A 1 178 ? 25.510 -3.371 -27.167 1.00 86.44 178 GLY A O 1
ATOM 1375 N N . THR A 1 179 ? 24.079 -3.063 -28.857 1.00 88.38 179 THR A N 1
ATOM 1376 C CA . THR A 1 179 ? 23.858 -1.640 -28.563 1.00 88.38 179 THR A CA 1
ATOM 1377 C C . THR A 1 179 ? 22.656 -1.479 -27.647 1.00 88.38 179 THR A C 1
ATOM 1379 O O . THR A 1 179 ? 21.539 -1.805 -28.045 1.00 88.38 179 THR A O 1
ATOM 1382 N N . ASP A 1 180 ? 22.885 -0.895 -26.477 1.00 93.12 180 ASP A N 1
ATOM 1383 C CA . ASP A 1 180 ? 21.826 -0.537 -25.543 1.00 93.12 180 ASP A CA 1
ATOM 1384 C C . ASP A 1 180 ? 20.925 0.560 -26.122 1.00 93.12 180 ASP A C 1
ATOM 1386 O O . ASP A 1 180 ? 21.382 1.570 -26.682 1.00 93.12 180 ASP A O 1
ATOM 1390 N N . ILE A 1 181 ? 19.617 0.353 -25.994 1.00 93.12 181 ILE A N 1
ATOM 1391 C CA . ILE A 1 181 ? 18.588 1.265 -26.509 1.00 93.12 181 ILE A CA 1
ATOM 1392 C C . ILE A 1 181 ? 17.698 1.828 -25.407 1.00 93.12 181 ILE A C 1
ATOM 1394 O O . ILE A 1 181 ? 17.162 2.923 -25.583 1.00 93.12 181 ILE A O 1
ATOM 1398 N N . GLU A 1 182 ? 17.584 1.115 -24.289 1.00 96.25 182 GLU A N 1
ATOM 1399 C CA . GLU A 1 182 ? 16.746 1.497 -23.162 1.00 96.25 182 GLU A CA 1
ATOM 1400 C C . GLU A 1 182 ? 17.430 2.651 -22.429 1.00 96.25 182 GLU A C 1
ATOM 1402 O O . GLU A 1 182 ? 18.634 2.614 -22.168 1.00 96.25 182 GLU A O 1
ATOM 1407 N N . LEU A 1 183 ? 16.684 3.719 -22.154 1.00 95.19 183 LEU A N 1
ATOM 1408 C CA . LEU A 1 183 ? 17.186 4.840 -21.376 1.00 95.19 183 LEU A CA 1
ATOM 1409 C C . LEU A 1 183 ? 17.324 4.394 -19.924 1.00 95.19 183 LEU A C 1
ATOM 1411 O O . LEU A 1 183 ? 16.330 4.010 -19.324 1.00 95.19 183 LEU A O 1
ATOM 1415 N N . ASP A 1 184 ? 18.526 4.523 -19.372 1.00 93.38 184 ASP A N 1
ATOM 1416 C CA . ASP A 1 184 ? 18.785 4.263 -17.957 1.00 93.38 184 ASP A CA 1
ATOM 1417 C C . ASP A 1 184 ? 18.574 5.561 -17.160 1.00 93.38 184 ASP A C 1
ATOM 1419 O O . ASP A 1 184 ? 17.651 5.702 -16.361 1.00 93.38 184 ASP A O 1
ATOM 1423 N N . TYR A 1 185 ? 19.366 6.600 -17.461 1.00 89.38 185 TYR A N 1
ATOM 1424 C CA . TYR A 1 185 ? 19.204 7.917 -16.844 1.00 89.38 185 TYR A CA 1
ATOM 1425 C C . TYR A 1 185 ? 19.812 9.086 -17.657 1.00 89.38 185 TYR A C 1
ATOM 1427 O O . TYR A 1 185 ? 20.713 8.895 -18.478 1.00 89.38 185 TYR A O 1
ATOM 1435 N N . PRO A 1 186 ? 19.351 10.345 -17.455 1.00 83.94 186 PRO A N 1
ATOM 1436 C CA . PRO A 1 186 ? 19.738 11.533 -18.238 1.00 83.94 186 PRO A CA 1
ATOM 1437 C C . PRO A 1 186 ? 21.108 12.146 -17.905 1.00 83.94 186 PRO A C 1
ATOM 1439 O O . PRO A 1 186 ? 21.255 13.374 -17.885 1.00 83.94 186 PRO A O 1
ATOM 1442 N N . ARG A 1 187 ? 22.114 11.319 -17.630 1.00 78.19 187 ARG A N 1
ATOM 1443 C CA . ARG A 1 187 ? 23.494 11.760 -17.414 1.00 78.19 187 ARG A CA 1
ATOM 1444 C C . ARG A 1 187 ? 24.420 10.711 -18.003 1.00 78.19 187 ARG A C 1
ATOM 1446 O O . ARG A 1 187 ? 24.534 9.656 -17.412 1.00 78.19 187 ARG A O 1
ATOM 1453 N N . GLY A 1 188 ? 25.050 10.983 -19.140 1.00 62.03 188 GLY A N 1
ATOM 1454 C CA . GLY A 1 188 ? 25.938 10.003 -19.757 1.00 62.03 188 GLY A CA 1
ATOM 1455 C C . GLY A 1 188 ? 27.312 9.928 -19.095 1.00 62.03 188 GLY A C 1
ATOM 1456 O O . GLY A 1 188 ? 27.800 10.901 -18.510 1.00 62.03 188 GLY A O 1
ATOM 1457 N N . GLU A 1 189 ? 27.949 8.774 -19.252 1.00 57.31 189 GLU A N 1
ATOM 1458 C CA . GLU A 1 189 ? 29.399 8.624 -19.131 1.00 57.31 189 GLU A CA 1
ATOM 1459 C C . GLU A 1 189 ? 30.103 9.321 -20.315 1.00 57.31 189 GLU A C 1
ATOM 1461 O O . GLU A 1 189 ? 29.508 9.532 -21.376 1.00 57.31 189 GLU A O 1
ATOM 1466 N N . ASP A 1 190 ? 31.352 9.755 -20.122 1.00 54.16 190 ASP A N 1
ATOM 1467 C CA . ASP A 1 190 ? 32.230 10.293 -21.178 1.00 54.16 190 ASP A CA 1
ATOM 1468 C C . ASP A 1 190 ? 31.651 11.429 -22.053 1.00 54.16 190 ASP A C 1
ATOM 1470 O O . ASP A 1 190 ? 32.014 11.607 -23.217 1.00 54.16 190 ASP A O 1
ATOM 1474 N N . GLY A 1 191 ? 30.763 12.254 -21.488 1.00 54.12 191 GLY A N 1
ATOM 1475 C CA . GLY A 1 191 ? 30.191 13.419 -22.175 1.00 54.12 191 GLY A CA 1
ATOM 1476 C C . GLY A 1 191 ? 28.966 13.118 -23.045 1.00 54.12 191 GLY A C 1
ATOM 1477 O O . GLY A 1 191 ? 28.506 14.009 -23.765 1.00 54.12 191 GLY A O 1
ATOM 1478 N N . ALA A 1 192 ? 28.403 11.907 -22.970 1.00 66.50 192 ALA A N 1
ATOM 1479 C CA . ALA A 1 192 ? 27.108 11.601 -23.567 1.00 66.50 192 ALA A CA 1
ATOM 1480 C C . ALA A 1 192 ? 25.949 12.281 -22.808 1.00 66.50 192 ALA A C 1
ATOM 1482 O O . ALA A 1 192 ? 26.012 12.557 -21.609 1.00 66.50 192 ALA A O 1
ATOM 1483 N N . ALA A 1 193 ? 24.846 12.551 -23.511 1.00 71.12 193 ALA A N 1
ATOM 1484 C CA . ALA A 1 193 ? 23.668 13.189 -22.914 1.00 71.12 193 ALA A CA 1
ATOM 1485 C C . ALA A 1 193 ? 22.820 12.232 -22.048 1.00 71.12 193 ALA A C 1
ATOM 1487 O O . ALA A 1 193 ? 21.967 12.694 -21.288 1.00 71.12 193 ALA A O 1
ATOM 1488 N N . GLN A 1 194 ? 23.010 10.916 -22.193 1.00 84.25 194 GLN A N 1
ATOM 1489 C CA . GLN A 1 194 ? 22.187 9.857 -21.600 1.00 84.25 194 GLN A CA 1
ATOM 1490 C C . GLN A 1 194 ? 23.040 8.608 -21.343 1.00 84.25 194 GLN A C 1
ATOM 1492 O O . GLN A 1 194 ? 23.892 8.287 -22.173 1.00 84.25 194 GLN A O 1
ATOM 1497 N N . THR A 1 195 ? 22.766 7.902 -20.247 1.00 90.50 195 THR A N 1
ATOM 1498 C CA . THR A 1 195 ? 23.201 6.515 -20.027 1.00 90.50 195 THR A CA 1
ATOM 1499 C C . THR A 1 195 ? 22.106 5.581 -20.509 1.00 90.50 195 THR A C 1
ATOM 1501 O O . THR A 1 195 ? 20.916 5.884 -20.380 1.00 90.50 195 THR A O 1
ATOM 1504 N N . LYS A 1 196 ? 22.515 4.466 -21.106 1.00 93.88 196 LYS A N 1
ATOM 1505 C CA . LYS A 1 196 ? 21.619 3.444 -21.631 1.00 93.88 196 LYS A CA 1
ATOM 1506 C C . LYS A 1 196 ? 21.926 2.103 -20.996 1.00 93.88 196 LYS A C 1
ATOM 1508 O O . LYS A 1 196 ? 23.008 1.915 -20.451 1.00 93.88 196 LYS A O 1
ATOM 1513 N N . THR A 1 197 ? 20.959 1.209 -21.082 1.00 94.75 197 THR A N 1
ATOM 1514 C CA . THR A 1 197 ? 21.055 -0.145 -20.557 1.00 94.75 197 THR A CA 1
ATOM 1515 C C . THR A 1 197 ? 20.276 -1.114 -21.445 1.00 94.75 197 THR A C 1
ATOM 1517 O O . THR A 1 197 ? 19.607 -0.718 -22.410 1.00 94.75 197 THR A O 1
ATOM 1520 N N . THR A 1 198 ? 20.350 -2.394 -21.104 1.00 95.12 198 THR A N 1
ATOM 1521 C CA . THR A 1 198 ? 19.455 -3.417 -21.620 1.00 95.12 198 THR A CA 1
ATOM 1522 C C . THR A 1 198 ? 18.995 -4.317 -20.484 1.00 95.12 198 THR A C 1
ATOM 1524 O O . THR A 1 198 ? 19.774 -4.678 -19.600 1.00 95.12 198 THR A O 1
ATOM 1527 N N . PHE A 1 199 ? 17.713 -4.667 -20.487 1.00 96.75 199 PHE A N 1
ATOM 1528 C CA . PHE A 1 199 ? 17.156 -5.588 -19.509 1.00 96.75 199 PHE A CA 1
ATOM 1529 C C . PHE A 1 199 ? 17.785 -6.981 -19.627 1.00 96.75 199 PHE A C 1
ATOM 1531 O O . PHE A 1 199 ? 17.797 -7.579 -20.705 1.00 96.75 199 PHE A O 1
ATOM 1538 N N . THR A 1 200 ? 18.255 -7.524 -18.504 1.00 95.06 200 THR A N 1
ATOM 1539 C CA . THR A 1 200 ? 18.879 -8.856 -18.432 1.00 95.06 200 THR A CA 1
ATOM 1540 C C . THR A 1 200 ? 18.095 -9.841 -17.564 1.00 95.06 200 THR A C 1
ATOM 1542 O O . THR A 1 200 ? 18.482 -11.006 -17.459 1.00 95.06 200 THR A O 1
ATOM 1545 N N . GLY A 1 201 ? 16.989 -9.400 -16.955 1.00 94.12 201 GLY A N 1
ATOM 1546 C CA . GLY A 1 201 ? 16.113 -10.243 -16.146 1.00 94.12 201 GLY A CA 1
ATOM 1547 C C . GLY A 1 201 ? 15.210 -11.171 -16.965 1.00 94.12 201 GLY A C 1
ATOM 1548 O O . GLY A 1 201 ? 15.245 -11.207 -18.197 1.00 94.12 201 GLY A O 1
ATOM 1549 N N . ASP A 1 202 ? 14.356 -11.909 -16.259 1.00 93.56 202 ASP A N 1
ATOM 1550 C CA . ASP A 1 202 ? 13.295 -12.743 -16.834 1.00 93.56 202 ASP A CA 1
ATOM 1551 C C . ASP A 1 202 ? 11.941 -12.189 -16.385 1.00 93.56 202 ASP A C 1
ATOM 1553 O O . ASP A 1 202 ? 11.449 -12.524 -15.310 1.00 93.56 202 ASP A O 1
ATOM 1557 N N . GLY A 1 203 ? 11.398 -11.256 -17.169 1.00 92.94 203 GLY A N 1
ATOM 1558 C CA . GLY A 1 203 ? 10.203 -10.494 -16.792 1.00 92.94 203 GLY A CA 1
ATOM 1559 C C . GLY A 1 203 ? 9.028 -10.668 -17.741 1.00 92.94 203 GLY A C 1
ATOM 1560 O O . GLY A 1 203 ? 7.901 -10.286 -17.422 1.00 92.94 203 GLY A O 1
ATOM 1561 N N . GLY A 1 204 ? 9.241 -11.251 -18.920 1.00 94.88 204 GLY A N 1
ATOM 1562 C CA . GLY A 1 204 ? 8.148 -11.429 -19.857 1.00 94.88 204 GLY A CA 1
ATOM 1563 C C . GLY A 1 204 ? 8.408 -12.443 -20.959 1.00 94.88 204 GLY A C 1
ATOM 1564 O O . GLY A 1 204 ? 9.525 -12.913 -21.175 1.00 94.88 204 GLY A O 1
ATOM 1565 N N . PRO A 1 205 ? 7.358 -12.799 -21.710 1.00 96.50 205 PRO A N 1
ATOM 1566 C CA . PRO A 1 205 ? 7.480 -13.770 -22.782 1.00 96.50 205 PRO A CA 1
ATOM 1567 C C . PRO A 1 205 ? 8.454 -13.301 -23.865 1.00 96.50 205 PRO A C 1
ATOM 1569 O O . PRO A 1 205 ? 8.429 -12.148 -24.303 1.00 96.50 205 PRO A O 1
ATOM 1572 N N . LYS A 1 206 ? 9.278 -14.226 -24.363 1.00 96.38 206 LYS A N 1
ATOM 1573 C CA . LYS A 1 206 ? 10.188 -13.955 -25.481 1.00 96.38 206 LYS A CA 1
ATOM 1574 C C . LYS A 1 206 ? 9.403 -13.600 -26.740 1.00 96.38 206 LYS A C 1
ATOM 1576 O O . LYS A 1 206 ? 8.511 -14.347 -27.152 1.00 96.38 206 LYS A O 1
ATOM 1581 N N . ILE A 1 207 ? 9.778 -12.511 -27.400 1.00 96.19 207 ILE A N 1
ATOM 1582 C CA . ILE A 1 207 ? 9.123 -12.014 -28.617 1.00 96.19 207 ILE A CA 1
ATOM 1583 C C . ILE A 1 207 ? 10.043 -12.046 -29.844 1.00 96.19 207 ILE A C 1
ATOM 1585 O O . ILE A 1 207 ? 9.634 -11.653 -30.926 1.00 96.19 207 ILE A O 1
ATOM 1589 N N . GLY A 1 208 ? 11.260 -12.578 -29.738 1.00 91.75 208 GLY A N 1
ATOM 1590 C CA . GLY A 1 208 ? 12.222 -12.529 -30.843 1.00 91.75 208 GLY A CA 1
ATOM 1591 C C . GLY A 1 208 ? 11.864 -13.310 -32.115 1.00 91.75 208 GLY A C 1
ATOM 1592 O O . GLY A 1 208 ? 12.417 -13.036 -33.179 1.00 91.75 208 GLY A O 1
ATOM 1593 N N . ASN A 1 209 ? 10.928 -14.267 -32.060 1.00 94.62 209 ASN A N 1
ATOM 1594 C CA . ASN A 1 209 ? 10.522 -15.048 -33.235 1.00 94.62 209 ASN A CA 1
ATOM 1595 C C . ASN A 1 209 ? 9.266 -14.483 -33.923 1.00 94.62 209 ASN A C 1
ATOM 1597 O O . ASN A 1 209 ? 8.372 -13.939 -33.279 1.00 94.62 209 ASN A O 1
ATOM 1601 N N . LEU A 1 210 ? 9.162 -14.679 -35.243 1.00 94.31 210 LEU A N 1
ATOM 1602 C CA . LEU A 1 210 ? 8.089 -14.109 -36.068 1.00 94.31 210 LEU A CA 1
ATOM 1603 C C . LEU A 1 210 ? 6.674 -14.513 -35.618 1.00 94.31 210 LEU A C 1
ATOM 1605 O O . LEU A 1 210 ? 5.746 -13.715 -35.728 1.00 94.31 210 LEU A O 1
ATOM 1609 N N . PHE A 1 211 ? 6.500 -15.733 -35.102 1.00 95.94 211 PHE A N 1
ATOM 1610 C CA . PHE A 1 211 ? 5.201 -16.202 -34.624 1.00 95.94 211 PHE A CA 1
ATOM 1611 C C . PHE A 1 211 ? 4.753 -15.428 -33.378 1.00 95.94 211 PHE A C 1
ATOM 1613 O O . PHE A 1 211 ? 3.654 -14.879 -33.365 1.00 95.94 211 PHE A O 1
ATOM 1620 N N . ASN A 1 212 ? 5.621 -15.300 -32.372 1.00 96.75 212 ASN A N 1
ATOM 1621 C CA . ASN A 1 212 ? 5.332 -14.529 -31.165 1.00 96.75 212 ASN A CA 1
ATOM 1622 C C . ASN A 1 212 ? 5.116 -13.051 -31.505 1.00 96.75 212 ASN A C 1
ATOM 1624 O O . ASN A 1 212 ? 4.156 -12.455 -31.016 1.00 96.75 212 ASN A O 1
ATOM 1628 N N . ARG A 1 213 ? 5.929 -12.483 -32.410 1.00 96.38 213 ARG A N 1
ATOM 1629 C CA . ARG A 1 213 ? 5.719 -11.120 -32.926 1.00 96.38 213 ARG A CA 1
ATOM 1630 C C . ARG A 1 213 ? 4.328 -10.952 -33.524 1.00 96.38 213 ARG A C 1
ATOM 1632 O O . ARG A 1 213 ? 3.664 -9.977 -33.203 1.00 96.38 213 ARG A O 1
ATOM 1639 N N . LEU A 1 214 ? 3.859 -11.901 -34.339 1.00 97.06 214 LEU A N 1
ATOM 1640 C CA . LEU A 1 214 ? 2.515 -11.856 -34.921 1.00 97.06 214 LEU A CA 1
ATOM 1641 C C . LEU A 1 214 ? 1.417 -11.918 -33.848 1.00 97.06 214 LEU A C 1
ATOM 1643 O O . LEU A 1 214 ? 0.480 -11.124 -33.894 1.00 97.06 214 LEU A O 1
ATOM 1647 N N . ILE A 1 215 ? 1.527 -12.824 -32.872 1.00 97.75 215 ILE A N 1
ATOM 1648 C CA . ILE A 1 215 ? 0.536 -12.951 -31.791 1.00 97.75 215 ILE A CA 1
ATOM 1649 C C . ILE A 1 215 ? 0.449 -11.661 -30.966 1.00 97.75 215 ILE A C 1
ATOM 1651 O O . ILE A 1 215 ? -0.649 -11.163 -30.712 1.00 97.75 215 ILE A O 1
ATOM 1655 N N . TYR A 1 216 ? 1.587 -11.082 -30.586 1.00 97.94 216 TYR A N 1
ATOM 1656 C CA . TYR A 1 216 ? 1.607 -9.840 -29.814 1.00 97.94 216 TYR A CA 1
ATOM 1657 C C . TYR A 1 216 ? 1.241 -8.608 -30.646 1.00 97.94 216 TYR A C 1
ATOM 1659 O O . TYR A 1 216 ? 0.572 -7.719 -30.125 1.00 97.94 216 TYR A O 1
ATOM 1667 N N . ALA A 1 217 ? 1.572 -8.580 -31.940 1.00 97.69 217 ALA A N 1
ATOM 1668 C CA . ALA A 1 217 ? 1.086 -7.563 -32.872 1.00 97.69 217 ALA A CA 1
ATOM 1669 C C . ALA A 1 217 ? -0.447 -7.564 -32.959 1.00 97.69 217 ALA A C 1
ATOM 1671 O O . ALA A 1 217 ? -1.053 -6.497 -32.991 1.00 97.69 217 ALA A O 1
ATOM 1672 N N . LEU A 1 218 ? -1.086 -8.741 -32.936 1.00 97.56 218 LEU A N 1
ATOM 1673 C CA . LEU A 1 218 ? -2.546 -8.856 -32.872 1.00 97.56 218 LEU A CA 1
ATOM 1674 C C . LEU A 1 218 ? -3.097 -8.425 -31.506 1.00 97.56 218 LEU A C 1
ATOM 1676 O O . LEU A 1 218 ? -4.061 -7.664 -31.464 1.00 97.56 218 LEU A O 1
ATOM 1680 N N . LYS A 1 219 ? -2.480 -8.871 -30.399 1.00 97.31 219 LYS A N 1
ATOM 1681 C CA . LYS A 1 219 ? -2.902 -8.526 -29.027 1.00 97.31 219 LYS A CA 1
ATOM 1682 C C . LYS A 1 219 ? -2.878 -7.017 -28.776 1.00 97.31 219 LYS A C 1
ATOM 1684 O O . LYS A 1 219 ? -3.842 -6.476 -28.249 1.00 97.31 219 LYS A O 1
ATOM 1689 N N . PHE A 1 220 ? -1.780 -6.358 -29.143 1.00 97.44 220 PHE A N 1
ATOM 1690 C CA . PHE A 1 220 ? -1.563 -4.926 -28.916 1.00 97.44 220 PHE A CA 1
ATOM 1691 C C . PHE A 1 220 ? -1.914 -4.059 -30.127 1.00 97.44 220 PHE A C 1
ATOM 1693 O O . PHE A 1 220 ? -1.691 -2.853 -30.100 1.00 97.44 220 PHE A O 1
ATOM 1700 N N . GLN A 1 221 ? -2.447 -4.672 -31.189 1.00 96.81 221 GLN A N 1
ATOM 1701 C CA . GLN A 1 221 ? -2.856 -4.006 -32.426 1.00 96.81 221 GLN A CA 1
ATOM 1702 C C . GLN A 1 221 ? -1.762 -3.097 -33.020 1.00 96.81 221 GLN A C 1
ATOM 1704 O O . GLN A 1 221 ? -2.049 -2.016 -33.528 1.00 96.81 221 GLN A O 1
ATOM 1709 N N . SER A 1 222 ? -0.502 -3.541 -32.967 1.00 96.31 222 SER A N 1
ATOM 1710 C CA . SER A 1 222 ? 0.660 -2.777 -33.433 1.00 96.31 222 SER A CA 1
ATOM 1711 C C . SER A 1 222 ? 1.413 -3.522 -34.530 1.00 96.31 222 SER A C 1
ATOM 1713 O O . SER A 1 222 ? 1.983 -4.592 -34.306 1.00 96.31 222 SER A O 1
ATOM 1715 N N . THR A 1 223 ? 1.453 -2.935 -35.728 1.00 95.44 223 THR A N 1
ATOM 1716 C CA . THR A 1 223 ? 2.254 -3.450 -36.849 1.00 95.44 223 THR A CA 1
ATOM 1717 C C . THR A 1 223 ? 3.752 -3.298 -36.609 1.00 95.44 223 THR A C 1
ATOM 1719 O O . THR A 1 223 ? 4.533 -4.085 -37.142 1.00 95.44 223 THR A O 1
ATOM 1722 N N . ASP A 1 224 ? 4.160 -2.335 -35.781 1.00 96.75 224 ASP A N 1
ATOM 1723 C CA . ASP A 1 224 ? 5.567 -2.082 -35.467 1.00 96.75 224 ASP A CA 1
ATOM 1724 C C . ASP A 1 224 ? 6.201 -3.257 -34.711 1.00 96.75 224 ASP A C 1
ATOM 1726 O O . ASP A 1 224 ? 7.352 -3.612 -34.971 1.00 96.75 224 ASP A O 1
ATOM 1730 N N . ILE A 1 225 ? 5.426 -3.967 -33.879 1.00 96.75 225 ILE A N 1
ATOM 1731 C CA . ILE A 1 225 ? 5.874 -5.215 -33.238 1.00 96.75 225 ILE A CA 1
ATOM 1732 C C . ILE A 1 225 ? 6.301 -6.249 -34.291 1.00 96.75 225 ILE A C 1
ATOM 1734 O O . ILE A 1 225 ? 7.276 -6.973 -34.097 1.00 96.75 225 ILE A O 1
ATOM 1738 N N . LEU A 1 226 ? 5.615 -6.322 -35.433 1.00 94.38 226 LEU A N 1
ATOM 1739 C CA . LEU A 1 226 ? 5.923 -7.295 -36.482 1.00 94.38 226 LEU A CA 1
ATOM 1740 C C . LEU A 1 226 ? 7.084 -6.861 -37.386 1.00 94.38 226 LEU A C 1
ATOM 1742 O O . LEU A 1 226 ? 7.808 -7.724 -37.876 1.00 94.38 226 LEU A O 1
ATOM 1746 N N . LEU A 1 227 ? 7.253 -5.553 -37.603 1.00 93.25 227 LEU A N 1
ATOM 1747 C CA . LEU A 1 227 ? 8.131 -5.010 -38.647 1.00 93.25 227 LEU A CA 1
ATOM 1748 C C . LEU A 1 227 ? 9.397 -4.312 -38.131 1.00 93.25 227 LEU A C 1
ATOM 1750 O O . LEU A 1 227 ? 10.307 -4.091 -38.918 1.00 93.25 227 LEU A O 1
ATOM 1754 N N . SER A 1 228 ? 9.475 -3.959 -36.845 1.00 93.44 228 SER A N 1
ATOM 1755 C CA . SER A 1 228 ? 10.630 -3.244 -36.291 1.00 93.44 228 SER A CA 1
ATOM 1756 C C . SER A 1 228 ? 11.897 -4.104 -36.268 1.00 93.44 228 SER A C 1
ATOM 1758 O O . SER A 1 228 ? 11.874 -5.238 -35.781 1.00 93.44 228 SER A O 1
ATOM 1760 N N . ASP A 1 229 ? 13.011 -3.539 -36.727 1.00 91.25 229 ASP A N 1
ATOM 1761 C CA . ASP A 1 229 ? 14.338 -4.170 -36.691 1.00 91.25 229 ASP A CA 1
ATOM 1762 C C . ASP A 1 229 ? 15.009 -4.077 -35.309 1.00 91.25 229 ASP A C 1
ATOM 1764 O O . ASP A 1 229 ? 16.023 -4.725 -35.066 1.00 91.25 229 ASP A O 1
ATOM 1768 N N . ALA A 1 230 ? 14.445 -3.292 -34.383 1.00 91.56 230 ALA A N 1
ATOM 1769 C CA . ALA A 1 230 ? 14.947 -3.195 -33.011 1.00 91.56 230 ALA A CA 1
ATOM 1770 C C . ALA A 1 230 ? 14.614 -4.437 -32.162 1.00 91.56 230 ALA A C 1
ATOM 1772 O O . ALA A 1 230 ? 15.222 -4.659 -31.118 1.00 91.56 230 ALA A O 1
ATOM 1773 N N . ILE A 1 231 ? 13.654 -5.254 -32.612 1.00 94.50 231 ILE A N 1
ATOM 1774 C CA . ILE A 1 231 ? 13.252 -6.491 -31.938 1.00 94.50 231 ILE A CA 1
ATOM 1775 C C . ILE A 1 231 ? 14.167 -7.618 -32.407 1.00 94.50 231 ILE A C 1
ATOM 1777 O O . ILE A 1 231 ? 14.193 -7.958 -33.592 1.00 94.50 231 ILE A O 1
ATOM 1781 N N . ASN A 1 232 ? 14.881 -8.222 -31.465 1.00 93.62 232 ASN A N 1
ATOM 1782 C CA . ASN A 1 232 ? 15.890 -9.244 -31.716 1.00 93.62 232 ASN A CA 1
ATOM 1783 C C . ASN A 1 232 ? 15.518 -10.580 -31.045 1.00 93.62 232 ASN A C 1
ATOM 1785 O O . ASN A 1 232 ? 14.487 -10.693 -30.383 1.00 93.62 232 ASN A O 1
ATOM 1789 N N . ALA A 1 233 ? 16.342 -11.613 -31.245 1.00 94.38 233 ALA A N 1
ATOM 1790 C CA . ALA A 1 233 ? 16.076 -12.967 -30.753 1.00 94.38 233 ALA A CA 1
ATOM 1791 C C . ALA A 1 233 ? 15.961 -13.063 -29.217 1.00 94.38 233 ALA A C 1
ATOM 1793 O O . ALA A 1 233 ? 15.236 -13.932 -28.725 1.00 94.38 233 ALA A O 1
ATOM 1794 N N . ASP A 1 234 ? 16.624 -12.159 -28.495 1.00 94.75 234 ASP A N 1
ATOM 1795 C CA . ASP A 1 234 ? 16.680 -12.109 -27.033 1.00 94.75 234 ASP A CA 1
ATOM 1796 C C . ASP A 1 234 ? 15.616 -11.179 -26.431 1.00 94.75 234 ASP A C 1
ATOM 1798 O O . ASP A 1 234 ? 15.425 -11.160 -25.216 1.00 94.75 234 ASP A O 1
ATOM 1802 N N . SER A 1 235 ? 14.862 -10.458 -27.271 1.00 96.75 235 SER A N 1
ATOM 1803 C CA . SER A 1 235 ? 13.840 -9.526 -26.805 1.00 96.75 235 SER A CA 1
ATOM 1804 C C . SER A 1 235 ? 12.699 -10.221 -26.056 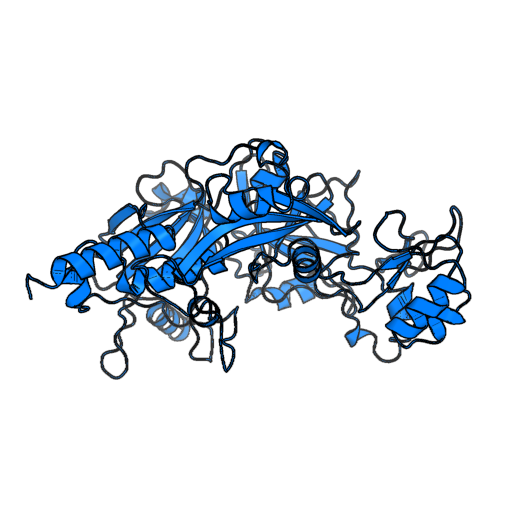1.00 96.75 235 SER A C 1
ATOM 1806 O O . SER A 1 235 ? 12.153 -11.243 -26.498 1.00 96.75 235 SER A O 1
ATOM 1808 N N . GLN A 1 236 ? 12.265 -9.591 -24.968 1.00 97.56 236 GLN A N 1
ATOM 1809 C CA . GLN A 1 236 ? 11.079 -9.934 -24.183 1.00 97.56 236 GLN A CA 1
ATOM 1810 C C . GLN A 1 236 ? 10.031 -8.831 -24.317 1.00 97.56 236 GLN A C 1
ATOM 1812 O O . GLN A 1 236 ? 10.375 -7.667 -24.511 1.00 97.56 236 GLN A O 1
ATOM 1817 N N . ILE A 1 237 ? 8.749 -9.184 -24.210 1.00 98.31 237 ILE A N 1
ATOM 1818 C CA . ILE A 1 237 ? 7.667 -8.201 -24.110 1.00 98.31 237 ILE A CA 1
ATOM 1819 C C . ILE A 1 237 ? 7.124 -8.162 -22.681 1.00 98.31 237 ILE A C 1
ATOM 1821 O O . ILE A 1 237 ? 6.558 -9.141 -22.196 1.00 98.31 237 ILE A O 1
ATOM 1825 N N . LEU A 1 238 ? 7.285 -7.021 -22.015 1.00 98.44 238 LEU A N 1
ATOM 1826 C CA . LEU A 1 238 ? 6.767 -6.776 -20.672 1.00 98.44 238 LEU A CA 1
ATOM 1827 C C . LEU A 1 238 ? 5.392 -6.116 -20.777 1.00 98.44 238 LEU A C 1
ATOM 1829 O O . LEU A 1 238 ? 5.244 -5.118 -21.479 1.00 98.44 238 LEU A O 1
ATOM 1833 N N . TYR A 1 239 ? 4.391 -6.658 -20.090 1.00 97.31 239 TYR A N 1
ATOM 1834 C CA . TYR A 1 239 ? 3.027 -6.125 -19.990 1.00 97.31 239 TYR A CA 1
ATOM 1835 C C . TYR A 1 239 ? 2.395 -6.604 -18.674 1.00 97.31 239 TYR A C 1
ATOM 1837 O O . TYR A 1 239 ? 2.946 -7.498 -18.039 1.00 97.31 239 TYR A O 1
ATOM 1845 N N . ASP A 1 240 ? 1.255 -6.032 -18.266 1.00 96.69 240 ASP A N 1
ATOM 1846 C CA . ASP A 1 240 ? 0.674 -6.256 -16.925 1.00 96.69 240 ASP A CA 1
ATOM 1847 C C . ASP A 1 240 ? 1.677 -5.917 -15.808 1.00 96.69 240 ASP A C 1
ATOM 1849 O O . ASP A 1 240 ? 1.962 -6.722 -14.925 1.00 96.69 240 ASP A O 1
ATOM 1853 N N . ARG A 1 241 ? 2.276 -4.728 -15.923 1.00 97.81 241 ARG A N 1
ATOM 1854 C CA . ARG A 1 241 ? 3.443 -4.310 -15.136 1.00 97.81 241 ARG A CA 1
ATOM 1855 C C . ARG A 1 241 ? 3.100 -3.586 -13.832 1.00 97.81 241 ARG A C 1
ATOM 1857 O O . ARG A 1 241 ? 3.980 -3.411 -12.999 1.00 97.81 241 ARG A O 1
ATOM 1864 N N . ASP A 1 242 ? 1.840 -3.195 -13.679 1.00 98.06 242 ASP A N 1
ATOM 1865 C CA . ASP A 1 242 ? 1.289 -2.639 -12.448 1.00 98.06 242 ASP A CA 1
ATOM 1866 C C . ASP A 1 242 ? 1.281 -3.713 -11.332 1.00 98.06 242 ASP A C 1
ATOM 1868 O O . ASP A 1 242 ? 0.762 -4.813 -11.575 1.00 98.06 242 ASP A O 1
ATOM 1872 N N . PRO A 1 243 ? 1.854 -3.444 -10.139 1.00 98.12 243 PRO A N 1
ATOM 1873 C CA . PRO A 1 243 ? 1.973 -4.429 -9.063 1.00 98.12 243 PRO A CA 1
ATOM 1874 C C . PRO A 1 243 ? 0.639 -5.073 -8.663 1.00 98.12 243 PRO A C 1
ATOM 1876 O O . PRO A 1 243 ? 0.560 -6.304 -8.607 1.00 98.12 243 PRO A O 1
ATOM 1879 N N . LEU A 1 244 ? -0.421 -4.277 -8.473 1.00 97.50 244 LEU A N 1
ATOM 1880 C CA . LEU A 1 244 ? -1.751 -4.775 -8.097 1.00 97.50 244 LEU A CA 1
ATOM 1881 C C . LEU A 1 244 ? -2.329 -5.690 -9.174 1.00 97.50 244 LEU A C 1
ATOM 1883 O O . LEU A 1 244 ? -2.720 -6.825 -8.899 1.00 97.50 244 LEU A O 1
ATOM 1887 N N . THR A 1 245 ? -2.318 -5.236 -10.427 1.00 97.38 245 THR A N 1
ATOM 1888 C CA . THR A 1 245 ? -2.801 -6.004 -11.581 1.00 97.38 245 THR A CA 1
ATOM 1889 C C . THR A 1 245 ? -2.114 -7.363 -11.662 1.00 97.38 245 THR A C 1
ATOM 1891 O O . THR A 1 245 ? -2.745 -8.380 -11.971 1.00 97.38 245 THR A O 1
ATOM 1894 N N . ARG A 1 246 ? -0.811 -7.400 -11.388 1.00 96.38 246 ARG A N 1
ATOM 1895 C CA . ARG A 1 246 ? -0.015 -8.619 -11.472 1.00 96.38 246 ARG A CA 1
ATOM 1896 C C . ARG A 1 246 ? -0.331 -9.589 -10.342 1.00 96.38 246 ARG A C 1
ATOM 1898 O O . ARG A 1 246 ? -0.558 -10.768 -10.616 1.00 96.38 246 ARG A O 1
ATOM 1905 N N . VAL A 1 247 ? -0.416 -9.096 -9.106 1.00 98.19 247 VAL A N 1
ATOM 1906 C CA . VAL A 1 247 ? -0.834 -9.902 -7.951 1.00 98.19 247 VAL A CA 1
ATOM 1907 C C . VAL A 1 247 ? -2.247 -10.450 -8.175 1.00 98.19 247 VAL A C 1
ATOM 1909 O O . VAL A 1 247 ? -2.452 -11.656 -8.033 1.00 98.19 247 VAL A O 1
ATOM 1912 N N . GLN A 1 248 ? -3.190 -9.629 -8.651 1.00 97.25 248 GLN A N 1
ATOM 1913 C CA . GLN A 1 248 ? -4.574 -10.045 -8.920 1.00 97.25 248 GLN A CA 1
ATOM 1914 C C . GLN A 1 248 ? -4.650 -11.158 -9.973 1.00 97.25 248 GLN A C 1
ATOM 1916 O O . GLN A 1 248 ? -5.485 -12.057 -9.883 1.00 97.25 248 GLN A O 1
ATOM 1921 N N . LYS A 1 249 ? -3.776 -11.130 -10.986 1.00 95.88 249 LYS A N 1
ATOM 1922 C CA . LYS A 1 249 ? -3.713 -12.186 -12.009 1.00 95.88 249 LYS A CA 1
ATOM 1923 C C . LYS A 1 249 ? -3.168 -13.507 -11.471 1.00 95.88 249 LYS A C 1
ATOM 1925 O O . LYS A 1 249 ? -3.590 -14.559 -11.949 1.00 95.88 249 LYS A O 1
ATOM 1930 N N . VAL A 1 250 ? -2.254 -13.465 -10.502 1.00 94.94 250 VAL A N 1
ATOM 1931 C CA . VAL A 1 250 ? -1.690 -14.665 -9.861 1.00 94.94 250 VAL A CA 1
ATOM 1932 C C . VAL A 1 250 ? -2.641 -15.233 -8.802 1.00 94.94 250 VAL A C 1
ATOM 1934 O O . VAL A 1 250 ? -2.774 -16.452 -8.697 1.00 94.94 250 VAL A O 1
ATOM 1937 N N . ALA A 1 251 ? -3.342 -14.375 -8.059 1.00 95.88 251 ALA A N 1
ATOM 1938 C CA . ALA A 1 251 ? -4.272 -14.755 -6.999 1.00 95.88 251 ALA A CA 1
ATOM 1939 C C . ALA A 1 251 ? -5.640 -14.061 -7.153 1.00 95.88 251 ALA A C 1
ATOM 1941 O O . ALA A 1 251 ? -6.004 -13.218 -6.336 1.00 95.88 251 ALA A O 1
ATOM 1942 N N . PRO A 1 252 ? -6.458 -14.451 -8.151 1.00 94.44 252 PRO A N 1
ATOM 1943 C CA . PRO A 1 252 ? -7.734 -13.788 -8.446 1.00 94.44 252 PRO A CA 1
ATOM 1944 C C . PRO A 1 252 ? -8.815 -13.980 -7.372 1.00 94.44 252 PRO A C 1
ATOM 1946 O O . PRO A 1 252 ? -9.905 -13.434 -7.496 1.00 94.44 252 PRO A O 1
ATOM 1949 N N . TYR A 1 253 ? -8.543 -14.809 -6.365 1.00 93.25 253 TYR A N 1
ATOM 1950 C CA . TYR A 1 253 ? -9.432 -15.093 -5.243 1.00 93.25 253 TYR A CA 1
ATOM 1951 C C . TYR A 1 253 ? -9.242 -14.141 -4.054 1.00 93.25 253 TYR A C 1
ATOM 1953 O O . TYR A 1 253 ? -9.989 -14.248 -3.082 1.00 93.25 253 TYR A O 1
ATOM 1961 N N . LEU A 1 254 ? -8.228 -13.274 -4.106 1.00 96.19 254 LEU A N 1
ATOM 1962 C CA . LEU A 1 254 ? -7.995 -12.228 -3.119 1.00 96.19 254 LEU A CA 1
ATOM 1963 C C . LEU A 1 254 ? -8.625 -10.923 -3.604 1.00 96.19 254 LEU A C 1
ATOM 1965 O O . LEU A 1 254 ? -8.603 -10.633 -4.802 1.00 96.19 254 LEU A O 1
ATOM 1969 N N . GLU A 1 255 ? -9.138 -10.146 -2.658 1.00 96.69 255 GLU A N 1
ATOM 1970 C CA . GLU A 1 255 ? -9.287 -8.702 -2.838 1.00 96.69 255 GLU A CA 1
ATOM 1971 C C . GLU A 1 255 ? -7.967 -8.056 -2.419 1.00 96.69 255 GLU A C 1
ATOM 1973 O O . GLU A 1 255 ? -7.389 -8.470 -1.416 1.00 96.69 255 GLU A O 1
ATOM 1978 N N . LEU A 1 256 ? -7.462 -7.085 -3.170 1.00 97.25 256 LEU A N 1
ATOM 1979 C CA . LEU A 1 256 ? -6.197 -6.426 -2.847 1.00 97.25 256 LEU A CA 1
ATOM 1980 C C . LEU A 1 256 ? -6.447 -5.067 -2.201 1.00 97.25 256 LEU A C 1
ATOM 1982 O O . LEU A 1 256 ? -7.430 -4.400 -2.517 1.00 97.25 256 LEU A O 1
ATOM 1986 N N . ASP A 1 257 ? -5.551 -4.671 -1.303 1.00 95.94 257 ASP A N 1
ATOM 1987 C CA . ASP A 1 257 ? -5.505 -3.304 -0.788 1.00 95.94 257 ASP A CA 1
ATOM 1988 C C . ASP A 1 257 ? -5.188 -2.318 -1.922 1.00 95.94 257 ASP A C 1
ATOM 1990 O O . ASP A 1 257 ? -4.422 -2.634 -2.838 1.00 95.94 257 ASP A O 1
ATOM 1994 N N . ASN A 1 258 ? -5.805 -1.139 -1.874 1.00 93.25 258 ASN A N 1
ATOM 1995 C CA . ASN A 1 258 ? -5.657 -0.108 -2.900 1.00 93.25 258 ASN A CA 1
ATOM 1996 C C . ASN A 1 258 ? -4.364 0.720 -2.763 1.00 93.25 258 ASN A C 1
ATOM 1998 O O . ASN A 1 258 ? -4.099 1.545 -3.633 1.00 93.25 258 ASN A O 1
ATOM 2002 N N . ASP A 1 259 ? -3.574 0.506 -1.708 1.00 91.81 259 ASP A N 1
ATOM 2003 C CA . ASP A 1 259 ? -2.373 1.271 -1.351 1.00 91.81 259 ASP A CA 1
ATOM 2004 C C . ASP A 1 259 ? -1.109 0.371 -1.353 1.00 91.81 259 ASP A C 1
ATOM 2006 O O . ASP A 1 259 ? -0.545 0.063 -0.288 1.00 91.81 259 ASP A O 1
ATOM 2010 N N . PRO A 1 260 ? -0.681 -0.137 -2.534 1.00 95.75 260 PRO A N 1
ATOM 2011 C CA . PRO A 1 260 ? 0.582 -0.853 -2.675 1.00 95.75 260 PRO A CA 1
ATOM 2012 C C . PRO A 1 260 ? 1.736 0.112 -2.410 1.00 95.75 260 PRO A C 1
ATOM 2014 O O . PRO A 1 260 ? 1.701 1.251 -2.856 1.00 95.75 260 PRO A O 1
ATOM 2017 N N . TYR A 1 261 ? 2.794 -0.350 -1.750 1.00 97.69 261 TYR A N 1
ATOM 2018 C CA . TYR A 1 261 ? 3.876 0.549 -1.352 1.00 97.69 261 TYR A CA 1
ATOM 2019 C C . TYR A 1 261 ? 5.259 -0.001 -1.691 1.00 97.69 261 TYR A C 1
ATOM 2021 O O . TYR A 1 261 ? 5.477 -1.217 -1.611 1.00 97.69 261 TYR A O 1
ATOM 2029 N N . PRO A 1 262 ? 6.204 0.867 -2.085 1.00 98.00 262 PRO A N 1
ATOM 2030 C CA . PRO A 1 262 ? 7.563 0.470 -2.395 1.00 98.00 262 PRO A CA 1
ATOM 2031 C C . PRO A 1 262 ? 8.451 0.508 -1.147 1.00 98.00 262 PRO A C 1
ATOM 2033 O O . PRO A 1 262 ? 8.430 1.469 -0.378 1.00 98.00 262 PRO A O 1
ATOM 2036 N N . SER A 1 263 ? 9.311 -0.496 -1.013 1.00 97.69 263 SER A N 1
ATOM 2037 C CA . SER A 1 263 ? 10.396 -0.521 -0.029 1.00 97.69 263 SER A CA 1
ATOM 2038 C C . SER A 1 263 ? 11.686 -1.008 -0.678 1.00 97.69 263 SER A C 1
ATOM 2040 O O . SER A 1 263 ? 11.658 -1.745 -1.670 1.00 97.69 263 SER A O 1
ATOM 2042 N N . ILE A 1 264 ? 12.832 -0.613 -0.123 1.00 96.50 264 ILE A N 1
ATOM 2043 C CA . ILE A 1 264 ? 14.112 -1.232 -0.480 1.00 96.50 264 ILE A CA 1
ATOM 2044 C C . ILE A 1 264 ? 14.284 -2.471 0.395 1.00 96.50 264 ILE A C 1
ATOM 2046 O O . ILE A 1 264 ? 14.424 -2.347 1.602 1.00 96.50 264 ILE A O 1
ATOM 2050 N N . VAL A 1 265 ? 14.273 -3.647 -0.229 1.00 95.62 265 VAL A N 1
ATOM 2051 C CA . VAL A 1 265 ? 14.450 -4.945 0.426 1.00 95.62 265 VAL A CA 1
ATOM 2052 C C . VAL A 1 265 ? 15.599 -5.680 -0.250 1.00 95.62 265 VAL A C 1
ATOM 2054 O O . VAL A 1 265 ? 15.580 -5.887 -1.465 1.00 95.62 265 VAL A O 1
ATOM 2057 N N . ASP A 1 266 ? 16.604 -6.073 0.527 1.00 92.06 266 ASP A N 1
ATOM 2058 C CA . ASP A 1 266 ? 17.775 -6.832 0.091 1.00 92.06 266 ASP A CA 1
ATOM 2059 C C . ASP A 1 266 ? 18.465 -6.187 -1.139 1.00 92.06 266 ASP A C 1
ATOM 2061 O O . ASP A 1 266 ? 18.884 -6.862 -2.082 1.00 92.06 266 ASP A O 1
ATOM 2065 N N . GLY A 1 267 ? 18.555 -4.848 -1.147 1.00 92.81 267 GLY A N 1
ATOM 2066 C CA . GLY A 1 267 ? 19.170 -4.063 -2.228 1.00 92.81 267 GLY A CA 1
ATOM 2067 C C . GLY A 1 267 ? 18.301 -3.896 -3.481 1.00 92.81 267 GLY A C 1
ATOM 2068 O O . GLY A 1 267 ? 18.802 -3.501 -4.534 1.00 92.81 267 GLY A O 1
ATOM 2069 N N . LYS A 1 268 ? 17.001 -4.177 -3.408 1.00 95.62 268 LYS A N 1
ATOM 2070 C CA . LYS A 1 268 ? 16.076 -4.034 -4.538 1.00 95.62 268 LYS A CA 1
ATOM 2071 C C . LYS A 1 268 ? 14.840 -3.249 -4.153 1.00 95.62 268 LYS A C 1
ATOM 2073 O O . LYS A 1 268 ? 14.381 -3.335 -3.022 1.00 95.62 268 LYS A O 1
ATOM 2078 N N . ILE A 1 269 ? 14.248 -2.548 -5.114 1.00 98.19 269 ILE A N 1
ATOM 2079 C CA . ILE A 1 269 ? 12.902 -2.001 -4.935 1.00 98.19 269 ILE A CA 1
ATOM 2080 C C . ILE A 1 269 ? 11.900 -3.158 -5.032 1.00 98.19 269 ILE A C 1
ATOM 2082 O O . ILE A 1 269 ? 11.849 -3.877 -6.035 1.00 98.19 269 ILE A O 1
ATOM 2086 N N . VAL A 1 270 ? 11.102 -3.331 -3.986 1.00 98.50 270 VAL A N 1
ATOM 2087 C CA . VAL A 1 270 ? 10.045 -4.335 -3.903 1.00 98.50 270 VAL A CA 1
ATOM 2088 C C . VAL A 1 270 ? 8.744 -3.630 -3.560 1.00 98.50 270 VAL A C 1
ATOM 2090 O O . VAL A 1 270 ? 8.662 -2.909 -2.570 1.00 98.50 270 VAL A O 1
ATOM 2093 N N . TRP A 1 271 ? 7.717 -3.862 -4.371 1.00 98.75 271 TRP A N 1
ATOM 2094 C CA . TRP A 1 271 ? 6.355 -3.466 -4.036 1.00 98.75 271 TRP A CA 1
ATOM 2095 C C . TRP A 1 271 ? 5.757 -4.487 -3.085 1.00 98.75 271 TRP A C 1
ATOM 2097 O O . TRP A 1 271 ? 5.788 -5.684 -3.379 1.00 98.75 271 TRP A O 1
ATOM 2107 N N . ILE A 1 272 ? 5.189 -4.027 -1.980 1.00 98.75 272 ILE A N 1
ATOM 2108 C CA . ILE A 1 272 ? 4.450 -4.855 -1.035 1.00 98.75 272 ILE A CA 1
ATOM 2109 C C . ILE A 1 272 ? 2.961 -4.570 -1.226 1.00 98.75 272 ILE A C 1
ATOM 2111 O O . ILE A 1 272 ? 2.531 -3.420 -1.282 1.00 98.75 272 ILE A O 1
ATOM 2115 N N . VAL A 1 273 ? 2.180 -5.638 -1.366 1.00 98.62 273 VAL A N 1
ATOM 2116 C CA . VAL A 1 273 ? 0.741 -5.592 -1.633 1.00 98.62 273 VAL A CA 1
ATOM 2117 C C . VAL A 1 273 ? 0.013 -6.441 -0.604 1.00 98.62 273 VAL A C 1
ATOM 2119 O O . VAL A 1 273 ? 0.352 -7.606 -0.382 1.00 98.62 273 VAL A O 1
ATOM 2122 N N . ASP A 1 274 ? -1.011 -5.866 0.006 1.00 98.50 274 ASP A N 1
ATOM 2123 C CA . ASP A 1 274 ? -1.877 -6.547 0.957 1.00 98.50 274 ASP A CA 1
ATOM 2124 C C . ASP A 1 274 ? -3.032 -7.275 0.261 1.00 98.50 274 ASP A C 1
ATOM 2126 O O . ASP A 1 274 ? -3.634 -6.759 -0.678 1.00 98.50 274 ASP A O 1
ATOM 2130 N N . GLY A 1 275 ? -3.321 -8.500 0.708 1.00 98.06 275 GLY A N 1
ATOM 2131 C CA . GLY A 1 275 ? -4.336 -9.372 0.127 1.00 98.06 275 GLY A CA 1
ATOM 2132 C C . GLY A 1 275 ? -5.319 -9.898 1.168 1.00 98.06 275 GLY A C 1
ATOM 2133 O O . GLY A 1 275 ? -4.946 -10.541 2.156 1.00 98.06 275 GLY A O 1
ATOM 2134 N N . TYR A 1 276 ? -6.599 -9.673 0.902 1.00 98.31 276 TYR A N 1
ATOM 2135 C CA . TYR A 1 276 ? -7.708 -9.998 1.777 1.00 98.31 276 TYR A CA 1
ATOM 2136 C C . TYR A 1 276 ? -8.480 -11.230 1.329 1.00 98.31 276 TYR A C 1
ATOM 2138 O O . TYR A 1 276 ? -8.785 -11.408 0.146 1.00 98.31 276 TYR A O 1
ATOM 2146 N N . THR A 1 277 ? -8.889 -12.044 2.300 1.00 97.69 277 THR A N 1
ATOM 2147 C CA . THR A 1 277 ? -10.032 -12.941 2.115 1.00 97.69 277 THR A CA 1
ATOM 2148 C C . THR A 1 277 ? -11.295 -12.271 2.638 1.00 97.69 277 THR A C 1
ATOM 2150 O O . THR A 1 277 ? -11.300 -11.638 3.696 1.00 97.69 277 THR A O 1
ATOM 2153 N N . LEU A 1 278 ? -12.380 -12.413 1.878 1.00 97.00 278 LEU A N 1
ATOM 2154 C CA . LEU A 1 278 ? -13.663 -11.777 2.154 1.00 97.00 278 LEU A CA 1
ATOM 2155 C C . LEU A 1 278 ? -14.793 -12.804 2.155 1.00 97.00 278 LEU A C 1
ATOM 2157 O O . LEU A 1 278 ? -14.742 -13.826 1.468 1.00 97.00 278 LEU A O 1
ATOM 2161 N N . SER A 1 279 ? -15.855 -12.509 2.901 1.00 96.19 279 SER A N 1
ATOM 2162 C CA . SER A 1 279 ? -17.126 -13.226 2.802 1.00 96.19 279 SER A CA 1
ATOM 2163 C C . SER A 1 279 ? -18.286 -12.290 3.112 1.00 96.19 279 SER A C 1
ATOM 2165 O O . SER A 1 279 ? -18.159 -11.393 3.939 1.00 96.19 279 SER A O 1
ATOM 2167 N N . ALA A 1 280 ? -19.427 -12.540 2.472 1.00 95.94 280 ALA A N 1
ATOM 2168 C CA . ALA A 1 280 ? -20.714 -11.906 2.767 1.00 95.94 280 ALA A CA 1
ATOM 2169 C C . ALA A 1 280 ? -21.642 -12.818 3.599 1.00 95.94 280 ALA A C 1
ATOM 2171 O O . ALA A 1 280 ? -22.818 -12.522 3.792 1.00 95.94 280 ALA A O 1
ATOM 2172 N N . ASN A 1 281 ? -21.141 -13.980 4.035 1.00 96.31 281 ASN A N 1
ATOM 2173 C CA . ASN A 1 281 ? -21.946 -15.061 4.607 1.00 96.31 281 ASN A CA 1
ATOM 2174 C C . ASN A 1 281 ? -21.555 -15.423 6.048 1.00 96.31 281 ASN A C 1
ATOM 2176 O O . ASN A 1 281 ? -21.902 -16.507 6.521 1.00 96.31 281 ASN A O 1
ATOM 2180 N N . TYR A 1 282 ? -20.825 -14.559 6.756 1.00 97.38 282 TYR A N 1
ATOM 2181 C CA . TYR A 1 282 ? -20.495 -14.790 8.160 1.00 97.38 282 TYR A CA 1
ATOM 2182 C C . TYR A 1 282 ? -21.754 -14.641 9.037 1.00 97.38 282 TYR A C 1
ATOM 2184 O O . TYR A 1 282 ? -22.366 -13.570 9.056 1.00 97.38 282 TYR A O 1
ATOM 2192 N N . PRO A 1 283 ? -22.196 -15.683 9.762 1.00 97.19 283 PRO A N 1
ATOM 2193 C CA . PRO A 1 283 ? -23.453 -15.632 10.503 1.00 97.19 283 PRO A CA 1
ATOM 2194 C C . PRO A 1 283 ? -23.475 -14.525 11.558 1.00 97.19 283 PRO A C 1
ATOM 2196 O O . PRO A 1 283 ? -22.520 -14.369 12.312 1.00 97.19 283 PRO A O 1
ATOM 2199 N N . TYR A 1 284 ? -24.597 -13.808 11.651 1.00 96.69 284 TYR A N 1
ATOM 2200 C CA . TYR A 1 284 ? -24.839 -12.714 12.604 1.00 96.69 284 TYR A CA 1
ATOM 2201 C C . TYR A 1 284 ? -23.932 -11.483 12.468 1.00 96.69 284 TYR A C 1
ATOM 2203 O O . TYR A 1 284 ? -24.210 -10.502 13.147 1.00 96.69 284 TYR A O 1
ATOM 2211 N N . SER A 1 285 ? -22.910 -11.487 11.609 1.00 98.25 285 SER A N 1
ATOM 2212 C CA . SER A 1 285 ? -22.072 -10.311 11.362 1.00 98.25 285 SER A CA 1
ATOM 2213 C C . SER A 1 285 ? -22.785 -9.305 10.463 1.00 98.25 285 SER A C 1
ATOM 2215 O O . SER A 1 285 ? -23.479 -9.683 9.511 1.00 98.25 285 SER A O 1
ATOM 2217 N N . SER A 1 286 ? -22.606 -8.025 10.769 1.00 97.25 286 SER A N 1
ATOM 2218 C CA . SER A 1 286 ? -23.180 -6.929 9.998 1.00 97.25 286 SER A CA 1
ATOM 2219 C C . SER A 1 286 ? -22.482 -6.731 8.659 1.00 97.25 286 SER A C 1
ATOM 2221 O O . SER A 1 286 ? -21.255 -6.763 8.564 1.00 97.25 286 SER A O 1
ATOM 2223 N N . ILE A 1 287 ? -23.295 -6.520 7.627 1.00 96.81 287 ILE A N 1
ATOM 2224 C CA . ILE A 1 287 ? -22.844 -6.314 6.252 1.00 96.81 287 ILE A CA 1
ATOM 2225 C C . ILE A 1 287 ? -22.536 -4.833 6.036 1.00 96.81 287 ILE A C 1
ATOM 2227 O O . ILE A 1 287 ? -23.331 -3.978 6.435 1.00 96.81 287 ILE A O 1
ATOM 2231 N N . VAL A 1 288 ? -21.413 -4.552 5.382 1.00 94.56 288 VAL A N 1
ATOM 2232 C CA . VAL A 1 288 ? -21.053 -3.229 4.863 1.00 94.56 288 VAL A CA 1
ATOM 2233 C C . VAL A 1 288 ? -20.584 -3.345 3.417 1.00 94.56 288 VAL A C 1
ATOM 2235 O O . VAL A 1 288 ? -20.079 -4.386 3.007 1.00 94.56 288 VAL A O 1
ATOM 2238 N N . SER A 1 289 ? -20.722 -2.262 2.661 1.00 94.75 289 SER A N 1
ATOM 2239 C CA . SER A 1 289 ? -20.029 -2.090 1.382 1.00 94.75 289 SER A CA 1
ATOM 2240 C C . SER A 1 289 ? -18.555 -1.806 1.667 1.00 94.75 289 SER A C 1
ATOM 2242 O O . SER A 1 289 ? -18.245 -0.874 2.418 1.00 94.75 289 SER A O 1
ATOM 2244 N N . LEU A 1 290 ? -17.647 -2.618 1.113 1.00 93.69 290 LEU A N 1
ATOM 2245 C CA . LEU A 1 290 ? -16.208 -2.445 1.329 1.00 93.69 290 LEU A CA 1
ATOM 2246 C C . LEU A 1 290 ? -15.749 -1.074 0.818 1.00 93.69 290 LEU A C 1
ATOM 2248 O O . LEU A 1 290 ? -15.130 -0.319 1.566 1.00 93.69 290 LEU A O 1
ATOM 2252 N N . ARG A 1 291 ? -16.117 -0.714 -0.415 1.00 92.12 291 ARG A N 1
ATOM 2253 C CA . ARG A 1 291 ? -15.757 0.570 -1.033 1.00 92.12 291 ARG A CA 1
ATOM 2254 C C . ARG A 1 291 ? -16.310 1.784 -0.300 1.00 92.12 291 ARG A C 1
ATOM 2256 O O . ARG A 1 291 ? -15.628 2.804 -0.258 1.00 92.12 291 ARG A O 1
ATOM 2263 N N . ASP A 1 292 ? -17.502 1.693 0.289 1.00 91.56 292 ASP A N 1
ATOM 2264 C CA . ASP A 1 292 ? -18.033 2.792 1.104 1.00 91.56 292 ASP A CA 1
ATOM 2265 C C . ASP A 1 292 ? -17.263 2.912 2.427 1.00 91.56 292 ASP A C 1
ATOM 2267 O O . ASP A 1 292 ? -16.941 4.019 2.857 1.00 91.56 292 ASP A O 1
ATOM 2271 N N . ALA A 1 293 ? -16.916 1.782 3.055 1.00 93.50 293 ALA A N 1
ATOM 2272 C CA . ALA A 1 293 ? -16.190 1.754 4.326 1.00 93.50 293 ALA A CA 1
ATOM 2273 C C . ALA A 1 293 ? -14.742 2.267 4.220 1.00 93.50 293 ALA A C 1
ATOM 2275 O O . ALA A 1 293 ? -14.210 2.799 5.197 1.00 93.50 293 ALA A O 1
ATOM 2276 N N . ILE A 1 294 ? -14.109 2.128 3.050 1.00 94.12 294 ILE A N 1
ATOM 2277 C CA . ILE A 1 294 ? -12.740 2.607 2.793 1.00 94.12 294 ILE A CA 1
ATOM 2278 C C . ILE A 1 294 ? -12.686 3.976 2.113 1.00 94.12 294 ILE A C 1
ATOM 2280 O O . ILE A 1 294 ? -11.592 4.445 1.803 1.00 94.12 294 ILE A O 1
ATOM 2284 N N . SER A 1 295 ? -13.833 4.607 1.853 1.00 92.69 295 SER A N 1
ATOM 2285 C CA . SER A 1 295 ? -13.878 5.870 1.126 1.00 92.69 295 SER A CA 1
ATOM 2286 C C . SER A 1 295 ? -13.368 7.042 1.966 1.00 92.69 295 SER A C 1
ATOM 2288 O O . SER A 1 295 ? -13.827 7.276 3.084 1.00 92.69 295 SER A O 1
ATOM 2290 N N . ASP A 1 296 ? -12.478 7.840 1.383 1.00 92.44 296 ASP A N 1
ATOM 2291 C CA . ASP A 1 296 ? -11.912 9.059 1.967 1.00 92.44 296 ASP A CA 1
ATOM 2292 C C . ASP A 1 296 ? -11.210 9.905 0.887 1.00 92.44 296 ASP A C 1
ATOM 2294 O O . ASP A 1 296 ? -11.460 9.730 -0.306 1.00 92.44 296 ASP A O 1
ATOM 2298 N N . THR A 1 297 ? -10.366 10.861 1.283 1.00 89.62 297 THR A N 1
ATOM 2299 C CA . THR A 1 297 ? -9.597 11.691 0.342 1.00 89.62 297 THR A CA 1
ATOM 2300 C C . THR A 1 297 ? -8.681 10.880 -0.581 1.00 89.62 297 THR A C 1
ATOM 2302 O O . THR A 1 297 ? -8.462 11.313 -1.712 1.00 89.62 297 THR A O 1
ATOM 2305 N N . THR A 1 298 ? -8.149 9.730 -0.143 1.00 85.00 298 THR A N 1
ATOM 2306 C CA . THR A 1 298 ? -7.242 8.916 -0.975 1.00 85.00 298 THR A CA 1
ATOM 2307 C C . THR A 1 298 ? -7.985 7.853 -1.782 1.00 85.00 298 THR A C 1
ATOM 2309 O O . THR A 1 298 ? -7.569 7.539 -2.893 1.00 85.00 298 THR A O 1
ATOM 2312 N N . ASN A 1 299 ? -9.135 7.380 -1.292 1.00 83.56 299 ASN A N 1
ATOM 2313 C CA . ASN A 1 299 ? -9.993 6.414 -1.978 1.00 83.56 299 ASN A CA 1
ATOM 2314 C C . ASN A 1 299 ? -11.351 7.035 -2.345 1.00 83.56 299 ASN A C 1
ATOM 2316 O O . ASN A 1 299 ? -12.244 7.168 -1.505 1.00 83.56 299 ASN A O 1
ATOM 2320 N N . THR A 1 300 ? -11.556 7.370 -3.621 1.00 73.69 300 THR A N 1
ATOM 2321 C CA . THR A 1 300 ? -12.827 7.964 -4.069 1.00 73.69 300 THR A CA 1
ATOM 2322 C C . THR A 1 300 ? -13.969 6.946 -4.110 1.00 73.69 300 THR A C 1
ATOM 2324 O O . THR A 1 300 ? -13.832 5.889 -4.730 1.00 73.69 300 THR A O 1
ATOM 2327 N N . THR A 1 301 ? -15.136 7.304 -3.562 1.00 72.94 301 THR A N 1
ATOM 2328 C CA . THR A 1 301 ? -16.333 6.448 -3.593 1.00 72.94 301 THR A CA 1
ATOM 2329 C C . THR A 1 301 ? -16.811 6.198 -5.031 1.00 72.94 301 THR A C 1
ATOM 2331 O O . THR A 1 301 ? -17.022 7.154 -5.792 1.00 72.94 301 THR A O 1
ATOM 2334 N N . PRO A 1 302 ? -17.069 4.944 -5.441 1.00 67.62 302 PRO A N 1
ATOM 2335 C CA . PRO A 1 302 ? -17.772 4.679 -6.690 1.00 67.62 302 PRO A CA 1
ATOM 2336 C C . PRO A 1 302 ? -19.236 5.142 -6.598 1.00 67.62 302 PRO A C 1
ATOM 2338 O O . PRO A 1 302 ? -19.845 5.164 -5.535 1.00 67.62 302 PRO A O 1
ATOM 2341 N N . ARG A 1 303 ? -19.870 5.436 -7.741 1.00 67.25 303 ARG A N 1
ATOM 2342 C CA . ARG A 1 303 ? -21.314 5.764 -7.774 1.00 67.25 303 ARG A CA 1
ATOM 2343 C C . ARG A 1 303 ? -22.224 4.592 -7.385 1.00 67.25 303 ARG A C 1
ATOM 2345 O O . ARG A 1 303 ? -23.375 4.817 -7.029 1.00 67.25 303 ARG A O 1
ATOM 2352 N N . VAL A 1 304 ? -21.739 3.362 -7.554 1.00 66.12 304 VAL A N 1
ATOM 2353 C CA . VAL A 1 304 ? -22.415 2.111 -7.195 1.00 66.12 304 VAL A CA 1
ATOM 2354 C C . VAL A 1 304 ? -21.337 1.134 -6.737 1.00 66.12 304 VAL A C 1
ATOM 2356 O O . VAL A 1 304 ? -20.387 0.885 -7.483 1.00 66.12 304 VAL A O 1
ATOM 2359 N N . ALA A 1 305 ? -21.504 0.581 -5.542 1.00 71.00 305 ALA A N 1
ATOM 2360 C CA . ALA A 1 305 ? -20.684 -0.489 -4.995 1.00 71.00 305 ALA A CA 1
ATOM 2361 C C . ALA A 1 305 ? -21.549 -1.761 -4.879 1.00 71.00 305 ALA A C 1
ATOM 2363 O O . ALA A 1 305 ? -22.729 -1.684 -4.539 1.00 71.00 305 ALA A O 1
ATOM 2364 N N . LEU A 1 306 ? -21.008 -2.911 -5.287 1.00 72.25 306 LEU A N 1
ATOM 2365 C CA . LEU A 1 306 ? -21.665 -4.228 -5.226 1.00 72.25 306 LEU A CA 1
ATOM 2366 C C . LEU A 1 306 ? -20.666 -5.234 -4.644 1.00 72.25 306 LEU A C 1
ATOM 2368 O O . LEU A 1 306 ? -20.267 -6.195 -5.299 1.00 72.25 306 LEU A O 1
ATOM 2372 N N . ASP A 1 307 ? -20.214 -4.930 -3.438 1.00 88.69 307 ASP A N 1
ATOM 2373 C CA . ASP A 1 307 ? -19.088 -5.539 -2.732 1.00 88.69 307 ASP A CA 1
ATOM 2374 C C . ASP A 1 307 ? -19.407 -5.659 -1.234 1.00 88.69 307 ASP A C 1
ATOM 2376 O O . ASP A 1 307 ? -18.601 -5.331 -0.365 1.00 88.69 307 ASP A O 1
ATOM 2380 N N . ASP A 1 308 ? -20.624 -6.125 -0.948 1.00 93.44 308 ASP A N 1
ATOM 2381 C CA . ASP A 1 308 ? -21.079 -6.424 0.404 1.00 93.44 308 ASP A CA 1
ATOM 2382 C C . ASP A 1 308 ? -20.150 -7.449 1.066 1.00 93.44 308 ASP A C 1
ATOM 2384 O O . ASP A 1 308 ? -19.975 -8.573 0.583 1.00 93.44 308 ASP A O 1
ATOM 2388 N N . VAL A 1 309 ? -19.600 -7.074 2.216 1.00 96.75 309 VAL A N 1
ATOM 2389 C CA . VAL A 1 309 ? -18.760 -7.921 3.059 1.00 96.75 309 VAL A CA 1
ATOM 2390 C C . VAL A 1 309 ? -19.301 -7.930 4.478 1.00 96.75 309 VAL A C 1
ATOM 2392 O O . VAL A 1 309 ? -19.854 -6.949 4.965 1.00 96.75 309 VAL A O 1
ATOM 2395 N N . ASN A 1 310 ? -19.146 -9.056 5.163 1.00 97.50 310 ASN A N 1
ATOM 2396 C CA . ASN A 1 310 ? -19.353 -9.158 6.604 1.00 97.50 310 ASN A CA 1
ATOM 2397 C C . ASN A 1 310 ? -18.262 -9.963 7.314 1.00 97.50 310 ASN A C 1
ATOM 2399 O O . ASN A 1 310 ? -18.454 -10.400 8.448 1.00 97.50 310 ASN A O 1
ATOM 2403 N N . TYR A 1 311 ? -17.134 -10.161 6.634 1.00 98.31 311 TYR A N 1
ATOM 2404 C CA . TYR A 1 311 ? -15.917 -10.791 7.119 1.00 98.31 311 TYR A CA 1
ATOM 2405 C C . TYR A 1 311 ? -14.743 -10.333 6.259 1.00 98.31 311 TYR A C 1
ATOM 2407 O O . TYR A 1 311 ? -14.854 -10.332 5.030 1.00 98.31 311 TYR A O 1
ATOM 2415 N N . ILE A 1 312 ? -13.628 -10.007 6.907 1.00 98.44 312 ILE A N 1
ATOM 2416 C CA . ILE A 1 312 ? -12.377 -9.630 6.249 1.00 98.44 312 ILE A CA 1
ATOM 2417 C C . ILE A 1 312 ? -11.176 -10.072 7.091 1.00 98.44 312 ILE A C 1
ATOM 2419 O O . ILE A 1 312 ? -11.174 -9.935 8.318 1.00 98.44 312 ILE A O 1
ATOM 2423 N N . ARG A 1 313 ? -10.136 -10.596 6.439 1.00 98.19 313 ARG A N 1
ATOM 2424 C CA . ARG A 1 313 ? -8.818 -10.852 7.040 1.00 98.19 313 ARG A CA 1
ATOM 2425 C C . ARG A 1 313 ? -7.720 -10.415 6.094 1.00 98.19 313 ARG A C 1
ATOM 2427 O O . ARG A 1 313 ? -7.818 -10.676 4.901 1.00 98.19 313 ARG A O 1
ATOM 2434 N N . ASN A 1 314 ? -6.663 -9.802 6.628 1.00 97.81 314 ASN A N 1
ATOM 2435 C CA . ASN A 1 314 ? -5.398 -9.712 5.905 1.00 97.81 314 ASN A CA 1
ATOM 2436 C C . ASN A 1 314 ? -4.708 -11.073 5.954 1.00 97.81 314 ASN A C 1
ATOM 2438 O O . ASN A 1 314 ? -3.998 -11.394 6.909 1.00 97.81 314 ASN A O 1
ATOM 2442 N N . SER A 1 315 ? -4.949 -11.862 4.919 1.00 97.94 315 SER A N 1
ATOM 2443 C CA . SER A 1 315 ? -4.523 -13.251 4.871 1.00 97.94 315 SER A CA 1
ATOM 2444 C C . SER A 1 315 ? -3.231 -13.437 4.095 1.00 97.94 315 SER A C 1
ATOM 2446 O O . SER A 1 315 ? -2.512 -14.405 4.342 1.00 97.94 315 SER A O 1
ATOM 2448 N N . VAL A 1 316 ? -2.907 -12.533 3.170 1.00 98.50 316 VAL A N 1
ATOM 2449 C CA . VAL A 1 316 ? -1.755 -12.666 2.280 1.00 98.50 316 VAL A CA 1
ATOM 2450 C C . VAL A 1 316 ? -0.973 -11.362 2.219 1.00 98.50 316 VAL A C 1
ATOM 2452 O O . VAL A 1 316 ? -1.539 -10.308 1.960 1.00 98.50 316 VAL A O 1
ATOM 2455 N N . LYS A 1 317 ? 0.350 -11.459 2.375 1.00 98.50 317 LYS A N 1
ATOM 2456 C CA . LYS A 1 317 ? 1.286 -10.416 1.937 1.00 98.50 317 LYS A CA 1
ATOM 2457 C C . LYS A 1 317 ? 1.869 -10.847 0.603 1.00 98.50 317 LYS A C 1
ATOM 2459 O O . LYS A 1 317 ? 2.412 -11.945 0.503 1.00 98.50 317 LYS A O 1
ATOM 2464 N N . ALA A 1 318 ? 1.752 -10.020 -0.419 1.00 98.62 318 ALA A N 1
ATOM 2465 C CA . ALA A 1 318 ? 2.359 -10.253 -1.716 1.00 98.62 318 ALA A CA 1
ATOM 2466 C C . ALA A 1 318 ? 3.526 -9.290 -1.931 1.00 98.62 318 ALA A C 1
ATOM 2468 O O . ALA A 1 318 ? 3.496 -8.155 -1.465 1.00 98.62 318 ALA A O 1
ATOM 2469 N N . THR A 1 319 ? 4.545 -9.742 -2.652 1.00 98.69 319 THR A N 1
ATOM 2470 C CA . THR A 1 319 ? 5.637 -8.891 -3.117 1.00 98.69 319 THR A CA 1
ATOM 2471 C C . THR A 1 319 ? 5.744 -8.935 -4.631 1.00 98.69 319 THR A C 1
ATOM 2473 O O . THR A 1 319 ? 5.490 -9.972 -5.251 1.00 98.69 319 THR A O 1
ATOM 2476 N N . VAL A 1 320 ? 6.129 -7.809 -5.229 1.00 98.75 320 VAL A N 1
ATOM 2477 C CA . VAL A 1 320 ? 6.498 -7.699 -6.640 1.00 98.75 320 VAL A CA 1
ATOM 2478 C C . VAL A 1 320 ? 7.874 -7.055 -6.735 1.00 98.75 320 VAL A C 1
ATOM 2480 O O . VAL A 1 320 ? 8.036 -5.880 -6.419 1.00 98.75 320 VAL A O 1
ATOM 2483 N N . ASP A 1 321 ? 8.866 -7.825 -7.181 1.00 98.56 321 ASP A N 1
ATOM 2484 C CA . ASP A 1 321 ? 10.200 -7.297 -7.492 1.00 98.56 321 ASP A CA 1
ATOM 2485 C C . ASP A 1 321 ? 10.075 -6.291 -8.652 1.00 98.56 321 ASP A C 1
ATOM 2487 O O . ASP A 1 321 ? 9.561 -6.628 -9.723 1.00 98.56 321 ASP A O 1
ATOM 2491 N N . ALA A 1 322 ? 10.497 -5.044 -8.429 1.00 98.56 322 ALA A N 1
ATOM 2492 C CA . ALA A 1 322 ? 10.297 -3.951 -9.379 1.00 98.56 322 ALA A CA 1
ATOM 2493 C C . ALA A 1 322 ? 11.140 -4.095 -10.657 1.00 98.56 322 ALA A C 1
ATOM 2495 O O . ALA A 1 322 ? 10.850 -3.444 -11.659 1.00 98.56 322 ALA A O 1
ATOM 2496 N N . TYR A 1 323 ? 12.170 -4.944 -10.654 1.00 98.31 323 TYR A N 1
ATOM 2497 C CA . TYR A 1 323 ? 13.026 -5.185 -11.811 1.00 98.31 323 TYR A CA 1
ATOM 2498 C C . TYR A 1 323 ? 12.519 -6.363 -12.648 1.00 98.31 323 TYR A C 1
ATOM 2500 O O . TYR A 1 323 ? 12.251 -6.238 -13.837 1.00 98.31 323 TYR A O 1
ATOM 2508 N N . SER A 1 324 ? 12.367 -7.528 -12.027 1.00 97.88 324 SER A N 1
ATOM 2509 C CA . SER A 1 324 ? 11.997 -8.775 -12.705 1.00 97.88 324 SER A CA 1
ATOM 2510 C C . SER A 1 324 ? 10.494 -8.964 -12.848 1.00 97.88 324 SER A C 1
ATOM 2512 O O . SER A 1 324 ? 10.055 -9.676 -13.745 1.00 97.88 324 SER A O 1
ATOM 2514 N N . GLY A 1 325 ? 9.691 -8.365 -11.969 1.00 97.88 325 GLY A N 1
ATOM 2515 C CA . GLY A 1 325 ? 8.286 -8.712 -11.872 1.00 97.88 325 GLY A CA 1
ATOM 2516 C C . GLY A 1 325 ? 8.115 -10.156 -11.406 1.00 97.88 325 GLY A C 1
ATOM 2517 O O . GLY A 1 325 ? 7.295 -10.883 -11.950 1.00 97.88 325 GLY A O 1
ATOM 2518 N N . GLU A 1 326 ? 8.847 -10.631 -10.406 1.00 97.62 326 GLU A N 1
ATOM 2519 C CA . GLU A 1 326 ? 8.510 -11.888 -9.723 1.00 97.62 326 GLU A CA 1
ATOM 2520 C C . GLU A 1 326 ? 7.408 -11.629 -8.681 1.00 97.62 326 GLU A C 1
ATOM 2522 O O . GLU A 1 326 ? 7.518 -10.671 -7.920 1.00 97.62 326 GLU A O 1
ATOM 2527 N N . VAL A 1 327 ? 6.285 -12.382 -8.692 1.00 98.25 327 VAL A N 1
ATOM 2528 C CA . VAL A 1 327 ? 5.279 -12.301 -7.600 1.00 98.25 327 VAL A CA 1
ATOM 2529 C C . VAL A 1 327 ? 5.643 -13.370 -6.588 1.00 98.25 327 VAL A C 1
ATOM 2531 O O . VAL A 1 327 ? 5.676 -14.547 -6.949 1.00 98.25 327 VAL A O 1
ATOM 2534 N N . THR A 1 328 ? 5.802 -12.997 -5.323 1.00 98.38 328 THR A N 1
ATOM 2535 C CA . THR A 1 328 ? 5.770 -13.967 -4.225 1.00 98.38 328 THR A CA 1
ATOM 2536 C C . THR A 1 328 ? 4.571 -13.693 -3.328 1.00 98.38 328 THR A C 1
ATOM 2538 O O . THR A 1 328 ? 4.342 -12.558 -2.934 1.00 98.38 328 THR A O 1
ATOM 2541 N N . LEU A 1 329 ? 3.798 -14.732 -3.004 1.00 98.56 329 LEU A N 1
ATOM 2542 C CA . LEU A 1 329 ? 2.677 -14.645 -2.068 1.00 98.56 329 LEU A CA 1
ATOM 2543 C C . LEU A 1 329 ? 3.053 -15.349 -0.765 1.00 98.56 329 LEU A C 1
ATOM 2545 O O . LEU A 1 329 ? 3.458 -16.512 -0.793 1.00 98.56 329 LEU A O 1
ATOM 2549 N N . TYR A 1 330 ? 2.868 -14.679 0.365 1.00 98.31 330 TYR A N 1
ATOM 2550 C CA . TYR A 1 330 ? 3.097 -15.216 1.700 1.00 98.31 330 TYR A CA 1
ATOM 2551 C C . TYR A 1 330 ? 1.769 -15.381 2.432 1.00 98.31 330 TYR A C 1
ATOM 2553 O O . TYR A 1 330 ? 0.989 -14.435 2.525 1.00 98.31 330 TYR A O 1
ATOM 2561 N N . ALA A 1 331 ? 1.512 -16.573 2.968 1.00 97.88 331 ALA A N 1
ATOM 2562 C CA . ALA A 1 331 ? 0.356 -16.855 3.812 1.00 97.88 331 ALA A CA 1
ATOM 2563 C C . ALA A 1 331 ? 0.536 -16.167 5.169 1.00 97.88 331 ALA A C 1
ATOM 2565 O O . ALA A 1 331 ? 1.080 -16.763 6.093 1.00 97.88 331 ALA A O 1
ATOM 2566 N N . TRP A 1 332 ? 0.129 -14.901 5.253 1.00 98.25 332 TRP A N 1
ATOM 2567 C CA . TRP A 1 332 ? 0.293 -14.066 6.432 1.00 98.25 332 TRP A CA 1
ATOM 2568 C C . TRP A 1 332 ? -0.531 -14.612 7.591 1.00 98.25 332 TRP A C 1
ATOM 2570 O O . TRP A 1 332 ? 0.051 -14.999 8.598 1.00 98.25 332 TRP A O 1
ATOM 2580 N N . ASP A 1 333 ? -1.856 -14.676 7.475 1.00 96.88 333 ASP A N 1
ATOM 2581 C CA . ASP A 1 333 ? -2.726 -15.284 8.491 1.00 96.88 333 ASP A CA 1
ATOM 2582 C C . ASP A 1 333 ? -3.004 -16.752 8.143 1.00 96.88 333 ASP A C 1
ATOM 2584 O O . ASP A 1 333 ? -3.966 -17.081 7.452 1.00 96.88 333 ASP A O 1
ATOM 2588 N N . ASP A 1 334 ? -2.148 -17.653 8.626 1.00 93.38 334 ASP A N 1
ATOM 2589 C CA . ASP A 1 334 ? -2.298 -19.097 8.430 1.00 93.38 334 ASP A CA 1
ATOM 2590 C C . ASP A 1 334 ? -3.455 -19.710 9.241 1.00 93.38 334 ASP A C 1
ATOM 2592 O O . ASP A 1 334 ? -3.806 -20.879 9.042 1.00 93.38 334 ASP A O 1
ATOM 2596 N N . THR A 1 335 ? -4.087 -18.924 10.119 1.00 95.31 335 THR A N 1
ATOM 2597 C CA . THR A 1 335 ? -5.265 -19.327 10.893 1.00 95.31 335 THR A CA 1
ATOM 2598 C C . THR A 1 335 ? -6.586 -18.992 10.202 1.00 95.31 335 THR A C 1
ATOM 2600 O O . THR A 1 335 ? -7.624 -19.526 10.603 1.00 95.31 335 THR A O 1
ATOM 2603 N N . ASP A 1 336 ? -6.564 -18.184 9.136 1.00 97.56 336 ASP A N 1
ATOM 2604 C CA . ASP A 1 336 ? -7.760 -17.833 8.373 1.00 97.56 336 ASP A CA 1
ATOM 2605 C C . ASP A 1 336 ? -8.363 -19.072 7.667 1.00 97.56 336 ASP A C 1
ATOM 2607 O O . ASP A 1 336 ? -7.739 -19.656 6.770 1.00 97.56 336 ASP A O 1
ATOM 2611 N N . PRO A 1 337 ? -9.607 -19.474 8.000 1.00 96.50 337 PRO A N 1
ATOM 2612 C CA . PRO A 1 337 ? -10.256 -20.622 7.376 1.00 96.50 337 PRO A CA 1
ATOM 2613 C C . PRO A 1 337 ? -10.490 -20.459 5.864 1.00 96.50 337 PRO A C 1
ATOM 2615 O O . PRO A 1 337 ? -10.501 -21.467 5.150 1.00 96.50 337 PRO A O 1
ATOM 2618 N N . LEU A 1 338 ? -10.682 -19.235 5.356 1.00 96.75 338 LEU A N 1
ATOM 2619 C CA . LEU A 1 338 ? -10.839 -18.988 3.920 1.00 96.75 338 LEU A CA 1
ATOM 2620 C C . LEU A 1 338 ? -9.507 -19.159 3.190 1.00 96.75 338 LEU A C 1
ATOM 2622 O O . LEU A 1 338 ? -9.466 -19.838 2.160 1.00 96.75 338 LEU A O 1
ATOM 2626 N N . LEU A 1 339 ? -8.409 -18.637 3.742 1.00 97.12 339 LEU A N 1
ATOM 2627 C CA . LEU A 1 339 ? -7.073 -18.876 3.199 1.00 97.12 339 LEU A CA 1
ATOM 2628 C C . LEU A 1 339 ? -6.729 -20.366 3.197 1.00 97.12 339 LEU A C 1
ATOM 2630 O O . LEU A 1 339 ? -6.301 -20.894 2.171 1.00 97.12 339 LEU A O 1
ATOM 2634 N N . GLN A 1 340 ? -6.983 -21.073 4.301 1.00 97.19 340 GLN A N 1
ATOM 2635 C CA . GLN A 1 340 ? -6.755 -2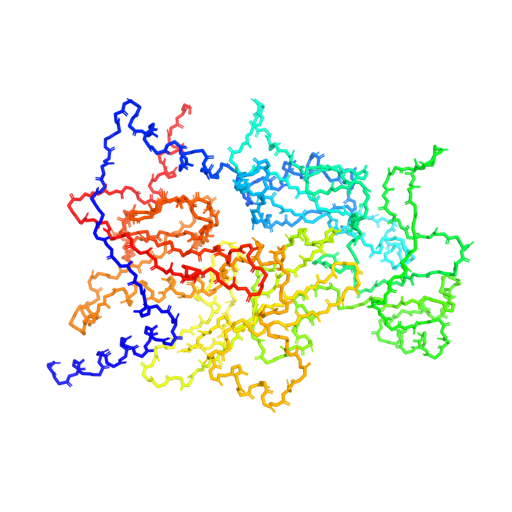2.518 4.390 1.00 97.19 340 GLN A CA 1
ATOM 2636 C C . GLN A 1 340 ? -7.568 -23.308 3.352 1.00 97.19 340 GLN A C 1
ATOM 2638 O O . GLN A 1 340 ? -7.118 -24.349 2.863 1.00 97.19 340 GLN A O 1
ATOM 2643 N N . ALA A 1 341 ? -8.775 -22.850 3.007 1.00 96.69 341 ALA A N 1
ATOM 2644 C CA . ALA A 1 341 ? -9.562 -23.447 1.933 1.00 96.69 341 ALA A CA 1
ATOM 2645 C C . ALA A 1 341 ? -8.898 -23.220 0.565 1.00 96.69 341 ALA A C 1
ATOM 2647 O O . ALA A 1 341 ? -8.743 -24.177 -0.195 1.00 96.69 341 ALA A O 1
ATOM 2648 N N . TRP A 1 342 ? -8.434 -22.001 0.278 1.00 95.62 342 TRP A N 1
ATOM 2649 C CA . TRP A 1 342 ? -7.711 -21.692 -0.959 1.00 95.62 342 TRP A CA 1
ATOM 2650 C C . TRP A 1 342 ? -6.374 -22.427 -1.075 1.00 95.62 342 TRP A C 1
ATOM 2652 O O . TRP A 1 342 ? -6.073 -22.953 -2.144 1.00 95.62 342 TRP A O 1
ATOM 2662 N N . GLN A 1 343 ? -5.623 -22.580 0.017 1.00 95.12 343 GLN A N 1
ATOM 2663 C CA . GLN A 1 343 ? -4.388 -23.372 0.057 1.00 95.12 343 GLN A CA 1
ATOM 2664 C C . GLN A 1 343 ? -4.621 -24.852 -0.281 1.00 95.12 343 GLN A C 1
ATOM 2666 O O . GLN A 1 343 ? -3.746 -25.501 -0.844 1.00 95.12 343 GLN A O 1
ATOM 2671 N N . LYS A 1 344 ? -5.806 -25.409 0.003 1.00 95.69 344 LYS A N 1
ATOM 2672 C CA . LYS A 1 344 ? -6.149 -26.778 -0.429 1.00 95.69 344 LYS A CA 1
ATOM 2673 C C . LYS A 1 344 ? -6.419 -26.868 -1.931 1.00 95.69 344 LYS A C 1
ATOM 2675 O O . LYS A 1 344 ? -6.186 -27.921 -2.518 1.00 95.69 344 LYS A O 1
ATOM 2680 N N . VAL A 1 345 ? -6.925 -25.796 -2.541 1.00 95.12 345 VAL A N 1
ATOM 2681 C CA . VAL A 1 345 ? -7.179 -25.718 -3.990 1.00 95.12 345 VAL A CA 1
ATOM 2682 C C . VAL A 1 345 ? -5.876 -25.457 -4.754 1.00 95.12 345 VAL A C 1
ATOM 2684 O O . VAL A 1 345 ? -5.631 -26.092 -5.778 1.00 95.12 345 VAL A O 1
ATOM 2687 N N . TYR A 1 346 ? -5.023 -24.574 -4.228 1.00 92.75 346 TYR A N 1
ATOM 2688 C CA . TYR A 1 346 ? -3.765 -24.132 -4.832 1.00 92.75 346 TYR A CA 1
ATOM 2689 C C . TYR A 1 346 ? -2.578 -24.324 -3.864 1.00 92.75 346 TYR A C 1
ATOM 2691 O O . TYR A 1 346 ? -2.049 -23.359 -3.317 1.00 92.75 346 TYR A O 1
ATOM 2699 N N . PRO A 1 347 ? -2.117 -25.564 -3.635 1.00 87.00 347 PRO A N 1
ATOM 2700 C CA . PRO A 1 347 ? -1.155 -25.874 -2.569 1.00 87.00 347 PRO A CA 1
ATOM 2701 C C . PRO A 1 347 ? 0.259 -25.318 -2.774 1.00 87.00 347 PRO A C 1
ATOM 2703 O O . PRO A 1 347 ? 1.065 -25.372 -1.853 1.00 87.00 347 PRO A O 1
ATOM 2706 N N . SER A 1 348 ? 0.583 -24.815 -3.966 1.00 89.12 348 SER A N 1
ATOM 2707 C CA . SER A 1 348 ? 1.925 -24.339 -4.321 1.00 89.12 348 SER A CA 1
ATOM 2708 C C . SER A 1 348 ? 2.005 -22.836 -4.592 1.00 89.12 348 SER A C 1
ATOM 2710 O O . SER A 1 348 ? 3.051 -22.372 -5.033 1.00 89.12 348 SER A O 1
ATOM 2712 N N . THR A 1 349 ? 0.918 -22.077 -4.415 1.00 91.06 349 THR A N 1
ATOM 2713 C CA . THR A 1 349 ? 0.902 -20.637 -4.742 1.00 91.06 349 THR A CA 1
ATOM 2714 C C . THR A 1 349 ? 1.383 -19.751 -3.600 1.00 91.06 349 THR A C 1
ATOM 2716 O O . THR A 1 349 ? 1.802 -18.628 -3.856 1.00 91.06 349 THR A O 1
ATOM 2719 N N . LEU A 1 350 ? 1.336 -20.241 -2.359 1.00 95.88 350 LEU A N 1
ATOM 2720 C CA . LEU A 1 350 ? 1.667 -19.487 -1.151 1.00 95.88 350 LEU A CA 1
ATOM 2721 C C . LEU A 1 350 ? 2.902 -20.070 -0.462 1.00 95.88 350 LEU A C 1
ATOM 2723 O O . LEU A 1 350 ? 2.977 -21.278 -0.234 1.00 95.88 350 LEU A O 1
ATOM 2727 N N . LYS A 1 351 ? 3.826 -19.194 -0.074 1.00 97.31 351 LYS A N 1
ATOM 2728 C CA . LYS A 1 351 ? 4.934 -19.490 0.838 1.00 97.31 351 LYS A CA 1
ATOM 2729 C C . LYS A 1 351 ? 4.506 -19.218 2.288 1.00 97.31 351 LYS A C 1
ATOM 2731 O O . LYS A 1 351 ? 3.668 -18.345 2.523 1.00 97.31 351 LYS A O 1
ATOM 2736 N N . PRO A 1 352 ? 5.036 -19.940 3.283 1.00 97.00 352 PRO A N 1
ATOM 2737 C CA . PRO A 1 352 ? 4.818 -19.607 4.688 1.00 97.00 352 PRO A CA 1
ATOM 2738 C C . PRO A 1 352 ? 5.547 -18.309 5.075 1.00 97.00 352 PRO A C 1
ATOM 2740 O O . PRO A 1 352 ? 6.579 -17.976 4.493 1.00 97.00 352 PRO A O 1
ATOM 2743 N N . VAL A 1 353 ? 5.066 -17.616 6.118 1.00 96.81 353 VAL A N 1
ATOM 2744 C CA . VAL A 1 353 ? 5.748 -16.430 6.688 1.00 96.81 353 VAL A CA 1
ATOM 2745 C C . VAL A 1 353 ? 7.196 -16.738 7.058 1.00 96.81 353 VAL A C 1
ATOM 2747 O O . VAL A 1 353 ? 8.053 -15.883 6.894 1.00 96.81 353 VAL A O 1
ATOM 2750 N N . SER A 1 354 ? 7.504 -17.974 7.467 1.00 97.31 354 SER A N 1
ATOM 2751 C CA . SER A 1 354 ? 8.865 -18.410 7.807 1.00 97.31 354 SER A CA 1
ATOM 2752 C C . SER A 1 354 ? 9.899 -18.238 6.681 1.00 97.31 354 SER A C 1
ATOM 2754 O O . SER A 1 354 ? 11.091 -18.327 6.949 1.00 97.31 354 SER A O 1
ATOM 2756 N N . GLU A 1 355 ? 9.463 -18.035 5.433 1.00 97.44 355 GLU A N 1
ATOM 2757 C CA . GLU A 1 355 ? 10.331 -17.758 4.278 1.00 97.44 355 GLU A CA 1
ATOM 2758 C C . GLU A 1 355 ? 10.518 -16.254 3.986 1.00 97.44 355 GLU A C 1
ATOM 2760 O O . GLU A 1 355 ? 11.223 -15.901 3.041 1.00 97.44 355 GLU A O 1
ATOM 2765 N N . MET A 1 356 ? 9.905 -15.353 4.760 1.00 98.19 356 MET A N 1
ATOM 2766 C CA . MET A 1 356 ? 10.123 -13.906 4.639 1.00 98.19 356 MET A CA 1
ATOM 2767 C C . MET A 1 356 ? 11.478 -13.518 5.249 1.00 98.19 356 MET A C 1
ATOM 2769 O O . MET A 1 356 ? 11.787 -13.904 6.382 1.00 98.19 356 MET A O 1
ATOM 2773 N N . SER A 1 357 ? 12.286 -12.745 4.513 1.00 97.62 357 SER A N 1
ATOM 2774 C CA . SER A 1 357 ? 13.569 -12.236 5.015 1.00 97.62 357 SER A CA 1
ATOM 2775 C C . SER A 1 357 ? 13.359 -11.262 6.180 1.00 97.62 357 SER A C 1
ATOM 2777 O O . SER A 1 357 ? 12.278 -10.699 6.353 1.00 97.62 357 SER A O 1
ATOM 2779 N N . ALA A 1 358 ? 14.391 -11.077 7.008 1.00 97.00 358 ALA A N 1
ATOM 2780 C CA . ALA A 1 358 ? 14.364 -10.096 8.096 1.00 97.00 358 ALA A CA 1
ATOM 2781 C C . ALA A 1 358 ? 14.088 -8.676 7.575 1.00 97.00 358 ALA A C 1
ATOM 2783 O O . ALA A 1 358 ? 13.321 -7.942 8.191 1.00 97.00 358 ALA A O 1
ATOM 2784 N N . ASP A 1 359 ? 14.672 -8.347 6.422 1.00 95.75 359 ASP A N 1
ATOM 2785 C CA . ASP A 1 359 ? 14.540 -7.046 5.775 1.00 95.75 359 ASP A CA 1
ATOM 2786 C C . ASP A 1 359 ? 13.123 -6.830 5.225 1.00 95.75 359 ASP A C 1
ATOM 2788 O O . ASP A 1 359 ? 12.480 -5.822 5.505 1.00 95.75 359 ASP A O 1
ATOM 2792 N N . LEU A 1 360 ? 12.544 -7.840 4.559 1.00 97.75 360 LEU A N 1
ATOM 2793 C CA . LEU A 1 360 ? 11.139 -7.777 4.147 1.00 97.75 360 LEU A CA 1
ATOM 2794 C C . LEU A 1 360 ? 10.206 -7.606 5.353 1.00 97.75 360 LEU A C 1
ATOM 2796 O O . LEU A 1 360 ? 9.271 -6.810 5.301 1.00 97.75 360 LEU A O 1
ATOM 2800 N N . MET A 1 361 ? 10.455 -8.341 6.442 1.00 97.94 361 MET A N 1
ATOM 2801 C CA . MET A 1 361 ? 9.652 -8.247 7.663 1.00 97.94 361 MET A CA 1
ATOM 2802 C C . MET A 1 361 ? 9.662 -6.830 8.253 1.00 97.94 361 MET A C 1
ATOM 2804 O O . MET A 1 361 ? 8.591 -6.345 8.621 1.00 97.94 361 MET A O 1
ATOM 2808 N N . SER A 1 362 ? 10.803 -6.125 8.260 1.00 96.69 362 SER A N 1
ATOM 2809 C CA . SER A 1 362 ? 10.876 -4.748 8.781 1.00 96.69 362 SER A CA 1
ATOM 2810 C C . SER A 1 362 ? 10.063 -3.725 7.989 1.00 96.69 362 SER A C 1
ATOM 2812 O O . SER A 1 362 ? 9.734 -2.675 8.538 1.00 96.69 362 SER A O 1
ATOM 2814 N N . HIS A 1 363 ? 9.681 -4.046 6.752 1.00 97.31 363 HIS A N 1
ATOM 2815 C CA . HIS A 1 363 ? 8.868 -3.187 5.889 1.00 97.31 363 HIS A CA 1
ATOM 2816 C C . HIS A 1 363 ? 7.391 -3.590 5.835 1.00 97.31 363 HIS A C 1
ATOM 2818 O O . HIS A 1 363 ? 6.558 -2.871 5.280 1.00 97.31 363 HIS A O 1
ATOM 2824 N N . VAL A 1 364 ? 6.995 -4.713 6.442 1.00 97.94 364 VAL A N 1
ATOM 2825 C CA . VAL A 1 364 ? 5.572 -5.064 6.515 1.00 97.94 364 VAL A CA 1
ATOM 2826 C C . VAL A 1 364 ? 4.847 -4.069 7.428 1.00 97.94 364 VAL A C 1
ATOM 2828 O O . VAL A 1 364 ? 5.228 -3.874 8.588 1.00 97.94 364 VAL A O 1
ATOM 2831 N N . ARG A 1 365 ? 3.782 -3.456 6.894 1.00 96.94 365 ARG A N 1
ATOM 2832 C CA . ARG A 1 365 ? 2.883 -2.530 7.602 1.00 96.94 365 ARG A CA 1
ATOM 2833 C C . ARG A 1 365 ? 1.482 -3.122 7.780 1.00 96.94 365 ARG A C 1
ATOM 2835 O O . ARG A 1 365 ? 1.155 -4.146 7.175 1.00 96.94 365 ARG A O 1
ATOM 2842 N N . TYR A 1 366 ? 0.674 -2.567 8.682 1.00 98.00 366 TYR A N 1
ATOM 2843 C CA . TYR A 1 366 ? -0.737 -2.935 8.829 1.00 98.00 366 TYR A CA 1
ATOM 2844 C C . TYR A 1 366 ? -1.541 -2.295 7.695 1.00 98.00 366 TYR A C 1
ATOM 2846 O O . TYR A 1 366 ? -1.313 -1.116 7.442 1.00 98.00 366 TYR A O 1
ATOM 2854 N N . PRO A 1 367 ? -2.454 -3.008 7.019 1.00 97.50 367 PRO A N 1
ATOM 2855 C CA . PRO A 1 367 ? -3.060 -2.508 5.788 1.00 97.50 367 PRO A CA 1
ATOM 2856 C C . PRO A 1 367 ? -4.012 -1.347 6.011 1.00 97.50 367 PRO A C 1
ATOM 2858 O O . PRO A 1 367 ? -4.827 -1.369 6.943 1.00 97.50 367 PRO A O 1
ATOM 2861 N N . THR A 1 368 ? -3.946 -0.388 5.098 1.00 95.62 368 THR A N 1
ATOM 2862 C CA . THR A 1 368 ? -4.738 0.833 5.116 1.00 95.62 368 THR A CA 1
ATOM 2863 C C . THR A 1 368 ? -6.237 0.528 4.995 1.00 95.62 368 THR A C 1
ATOM 2865 O O . THR A 1 368 ? -7.018 0.974 5.841 1.00 95.62 368 THR A O 1
ATOM 2868 N N . ASP A 1 369 ? -6.661 -0.282 4.020 1.00 97.06 369 ASP A N 1
ATOM 2869 C CA . ASP A 1 369 ? -8.086 -0.538 3.768 1.00 97.06 369 ASP A CA 1
ATOM 2870 C C . ASP A 1 369 ? -8.741 -1.359 4.886 1.00 97.06 369 ASP A C 1
ATOM 2872 O O . ASP A 1 369 ? -9.834 -1.019 5.347 1.00 97.06 369 ASP A O 1
ATOM 2876 N N . LEU A 1 370 ? -8.054 -2.380 5.414 1.00 98.06 370 LEU A N 1
ATOM 2877 C CA . LEU A 1 370 ? -8.536 -3.130 6.579 1.00 98.06 370 LEU A CA 1
ATOM 2878 C C . LEU A 1 370 ? -8.763 -2.209 7.781 1.00 98.06 370 LEU A C 1
ATOM 2880 O O . LEU A 1 370 ? -9.807 -2.287 8.430 1.00 98.06 370 LEU A O 1
ATOM 2884 N N . PHE A 1 371 ? -7.819 -1.312 8.065 1.00 98.38 371 PHE A N 1
ATOM 2885 C CA . PHE A 1 371 ? -7.963 -0.383 9.180 1.00 98.38 371 PHE A CA 1
ATOM 2886 C C . PHE A 1 371 ? -9.093 0.626 8.957 1.00 98.38 371 PHE A C 1
ATOM 2888 O O . PHE A 1 371 ? -9.813 0.946 9.904 1.00 98.38 371 PHE A O 1
ATOM 2895 N N . LYS A 1 372 ? -9.319 1.085 7.718 1.00 97.75 372 LYS A N 1
ATOM 2896 C CA . LYS A 1 372 ? -10.478 1.927 7.376 1.00 97.75 372 LYS A CA 1
ATOM 2897 C C . LYS A 1 372 ? -11.800 1.194 7.623 1.00 97.75 372 LYS A C 1
ATOM 2899 O O . LYS A 1 372 ? -12.687 1.767 8.258 1.00 97.75 372 LYS A O 1
ATOM 2904 N N . VAL A 1 373 ? -11.911 -0.079 7.227 1.00 97.62 373 VAL A N 1
ATOM 2905 C CA . VAL A 1 373 ? -13.093 -0.911 7.522 1.00 97.62 373 VAL A CA 1
ATOM 2906 C C . VAL A 1 373 ? -13.287 -1.058 9.030 1.00 97.62 373 VAL A C 1
ATOM 2908 O O . VAL A 1 373 ? -14.378 -0.814 9.541 1.00 97.62 373 VAL A O 1
ATOM 2911 N N . GLN A 1 374 ? -12.234 -1.408 9.770 1.00 98.44 374 GLN A N 1
ATOM 2912 C CA . GLN A 1 374 ? -12.295 -1.550 11.228 1.00 98.44 374 GLN A CA 1
ATOM 2913 C C . GLN A 1 374 ? -12.710 -0.245 11.910 1.00 98.44 374 GLN A C 1
ATOM 2915 O O . GLN A 1 374 ? -13.568 -0.259 12.790 1.00 98.44 374 GLN A O 1
ATOM 2920 N N . ARG A 1 375 ? -12.166 0.891 11.464 1.00 97.88 375 ARG A N 1
ATOM 2921 C CA . ARG A 1 375 ? -12.554 2.234 11.907 1.00 97.88 375 ARG A CA 1
ATOM 2922 C C . ARG A 1 375 ? -14.034 2.510 11.644 1.00 97.88 375 ARG A C 1
ATOM 2924 O O . ARG A 1 375 ? -14.720 2.986 12.545 1.00 97.88 375 ARG A O 1
ATOM 2931 N N . ALA A 1 376 ? -14.535 2.194 10.449 1.00 96.69 376 ALA A N 1
ATOM 2932 C CA . ALA A 1 376 ? -15.945 2.367 10.104 1.00 96.69 376 ALA A CA 1
ATOM 2933 C C . ALA A 1 376 ? -16.854 1.524 11.016 1.00 96.69 376 ALA A C 1
ATOM 2935 O O . ALA A 1 376 ? -17.834 2.035 11.563 1.00 96.69 376 ALA A O 1
ATOM 2936 N N . MET A 1 377 ? -16.488 0.262 11.265 1.00 97.75 377 MET A N 1
ATOM 2937 C CA . MET A 1 377 ? -17.215 -0.608 12.194 1.00 97.75 377 MET A CA 1
ATOM 2938 C C . MET A 1 377 ? -17.183 -0.061 13.624 1.00 97.75 377 MET A C 1
ATOM 2940 O O . MET A 1 377 ? -18.216 0.010 14.293 1.00 97.75 377 MET A O 1
ATOM 2944 N N . LEU A 1 378 ? -16.023 0.397 14.090 1.00 97.69 378 LEU A N 1
ATOM 2945 C CA . LEU A 1 378 ? -15.850 0.952 15.430 1.00 97.69 378 LEU A CA 1
ATOM 2946 C C . LEU A 1 378 ? -16.626 2.250 15.675 1.00 97.69 378 LEU A C 1
ATOM 2948 O O . LEU A 1 378 ? -16.821 2.594 16.831 1.00 97.69 378 LEU A O 1
ATOM 2952 N N . GLY A 1 379 ? -17.165 2.913 14.647 1.00 96.00 379 GLY A N 1
ATOM 2953 C CA . GLY A 1 379 ? -18.110 4.019 14.843 1.00 96.00 379 GLY A CA 1
ATOM 2954 C C . GLY A 1 379 ? -19.389 3.614 15.595 1.00 96.00 379 GLY A C 1
ATOM 2955 O O . GLY A 1 379 ? -20.046 4.451 16.214 1.00 96.00 379 GLY A O 1
ATOM 2956 N N . THR A 1 380 ? -19.751 2.327 15.567 1.00 95.50 380 THR A N 1
ATOM 2957 C CA . THR A 1 380 ? -20.925 1.796 16.288 1.00 95.50 380 THR A CA 1
ATOM 2958 C C . THR A 1 380 ? -20.637 0.558 17.135 1.00 95.50 380 THR A C 1
ATOM 2960 O O . THR A 1 380 ? -21.367 0.303 18.090 1.00 95.50 380 THR A O 1
ATOM 2963 N N . TYR A 1 381 ? -19.588 -0.207 16.819 1.00 96.81 381 TYR A N 1
ATOM 2964 C CA . TYR A 1 381 ? -19.221 -1.446 17.515 1.00 96.81 381 TYR A CA 1
ATOM 2965 C C . TYR A 1 381 ? -18.114 -1.260 18.562 1.00 96.81 381 TYR A C 1
ATOM 2967 O O . TYR A 1 381 ? -17.609 -2.251 19.079 1.00 96.81 381 TYR A O 1
ATOM 2975 N N . HIS A 1 382 ? -17.730 -0.032 18.924 1.00 95.69 382 HIS A N 1
ATOM 2976 C CA . HIS A 1 382 ? -16.830 0.204 20.065 1.00 95.69 382 HIS A CA 1
ATOM 2977 C C . HIS A 1 382 ? -17.472 -0.159 21.415 1.00 95.69 382 HIS A C 1
ATOM 2979 O O . HIS A 1 382 ? -16.762 -0.472 22.370 1.00 95.69 382 HIS A O 1
ATOM 2985 N N . VAL A 1 383 ? -18.806 -0.188 21.501 1.00 94.50 383 VAL A N 1
ATOM 2986 C CA . VAL A 1 383 ? -19.559 -0.621 22.695 1.00 94.50 383 VAL A CA 1
ATOM 2987 C C . VAL A 1 383 ? -19.617 -2.150 22.826 1.00 94.50 383 VAL A C 1
ATOM 2989 O O . VAL A 1 383 ? -19.573 -2.869 21.828 1.00 94.50 383 VAL A O 1
ATOM 2992 N N . ASP A 1 384 ? -19.714 -2.670 24.054 1.00 93.88 384 ASP A N 1
ATOM 2993 C CA . ASP A 1 384 ? -19.640 -4.121 24.330 1.00 93.88 384 ASP A CA 1
ATOM 2994 C C . ASP A 1 384 ? -20.980 -4.784 24.666 1.00 93.88 384 ASP A C 1
ATOM 2996 O O . ASP A 1 384 ? -21.085 -6.010 24.596 1.00 93.88 384 ASP A O 1
ATOM 3000 N N . ASP A 1 385 ? -22.007 -4.004 25.006 1.00 94.25 385 ASP A N 1
ATOM 3001 C CA . ASP A 1 385 ? -23.290 -4.529 25.461 1.00 94.25 385 ASP A CA 1
ATOM 3002 C C . ASP A 1 385 ? -24.460 -4.148 24.544 1.00 94.25 385 ASP A C 1
ATOM 3004 O O . ASP A 1 385 ? -24.520 -3.075 23.936 1.00 94.25 385 ASP A O 1
ATOM 3008 N N . ALA A 1 386 ? -25.435 -5.054 24.484 1.00 94.56 386 ALA A N 1
ATOM 3009 C CA . ALA A 1 386 ? -26.630 -4.914 23.663 1.00 94.56 386 ALA A CA 1
ATOM 3010 C C . ALA A 1 386 ? -27.471 -3.658 23.962 1.00 94.56 386 ALA A C 1
ATOM 3012 O O . ALA A 1 386 ? -28.140 -3.166 23.055 1.00 94.56 386 ALA A O 1
ATOM 3013 N N . ALA A 1 387 ? -27.490 -3.158 25.204 1.00 92.88 387 ALA A N 1
ATOM 3014 C CA . ALA A 1 387 ? -28.319 -2.008 25.557 1.00 92.88 387 ALA A CA 1
ATOM 3015 C C . ALA A 1 387 ? -27.715 -0.715 24.995 1.00 92.88 387 ALA A C 1
ATOM 3017 O O . ALA A 1 387 ? -28.421 0.035 24.319 1.00 92.88 387 ALA A O 1
ATOM 3018 N N . SER A 1 388 ? -26.410 -0.511 25.193 1.00 92.12 388 SER A N 1
ATOM 3019 C CA . SER A 1 388 ? -25.657 0.609 24.614 1.00 92.12 388 SER A CA 1
ATOM 3020 C C . SER A 1 388 ? -25.701 0.584 23.084 1.00 92.12 388 SER A C 1
ATOM 3022 O O . SER A 1 388 ? -25.981 1.596 22.441 1.00 92.12 388 SER A O 1
ATOM 3024 N N . PHE A 1 389 ? -25.508 -0.596 22.485 1.00 93.38 389 PHE A N 1
ATOM 3025 C CA . PHE A 1 389 ? -25.562 -0.762 21.032 1.00 93.38 389 PHE A CA 1
ATOM 3026 C C . PHE A 1 389 ? -26.940 -0.437 20.441 1.00 93.38 389 PHE A C 1
ATOM 3028 O O . PHE A 1 389 ? -27.032 0.185 19.383 1.00 93.38 389 PHE A O 1
ATOM 3035 N N . TYR A 1 390 ? -28.019 -0.840 21.116 1.00 91.31 390 TYR A N 1
ATOM 3036 C CA . TYR A 1 390 ? -29.382 -0.541 20.677 1.00 91.31 390 TYR A CA 1
ATOM 3037 C C . TYR A 1 390 ? -29.726 0.949 20.816 1.00 91.31 390 TYR A C 1
ATOM 3039 O O . TYR A 1 390 ? -30.382 1.504 19.936 1.00 91.31 390 TYR A O 1
ATOM 3047 N N . ALA A 1 391 ? -29.270 1.603 21.891 1.00 90.38 391 ALA A N 1
ATOM 3048 C CA . ALA A 1 391 ? -29.546 3.017 22.142 1.00 90.38 391 ALA A CA 1
ATOM 3049 C C . ALA A 1 391 ? -28.933 3.944 21.079 1.00 90.38 391 ALA A C 1
ATOM 3051 O O . ALA A 1 391 ? -29.562 4.936 20.707 1.00 90.38 391 ALA A O 1
ATOM 3052 N N . ARG A 1 392 ? -27.737 3.607 20.568 1.00 86.31 392 ARG A N 1
ATOM 3053 C CA . ARG A 1 392 ? -26.994 4.364 19.535 1.00 86.31 392 ARG A CA 1
ATOM 3054 C C . ARG A 1 392 ? -26.760 5.849 19.851 1.00 86.31 392 ARG A C 1
ATOM 3056 O O . ARG A 1 392 ? -26.457 6.630 18.952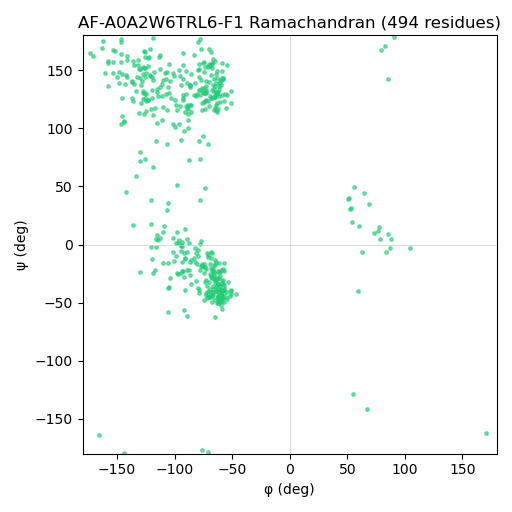 1.00 86.31 392 ARG A O 1
ATOM 3063 N N . ASP A 1 393 ? -26.868 6.251 21.109 1.00 84.88 393 ASP A N 1
ATOM 3064 C CA . ASP A 1 393 ? -26.646 7.629 21.556 1.00 84.88 393 ASP A CA 1
ATOM 3065 C C . ASP A 1 393 ? -25.155 8.005 21.625 1.00 84.88 393 ASP A C 1
ATOM 3067 O O . ASP A 1 393 ? -24.820 9.187 21.568 1.00 84.88 393 ASP A O 1
ATOM 3071 N N . ASN A 1 394 ? -24.262 7.010 21.659 1.00 88.69 394 ASN A N 1
ATOM 3072 C CA . ASN A 1 394 ? -22.807 7.168 21.605 1.00 88.69 394 ASN A CA 1
ATOM 3073 C C . ASN A 1 394 ? -22.194 6.759 20.247 1.00 88.69 394 ASN A C 1
ATOM 3075 O O . ASN A 1 394 ? -21.114 6.178 20.207 1.00 88.69 394 ASN A O 1
ATOM 3079 N N . ALA A 1 395 ? -22.881 7.004 19.127 1.00 93.88 395 ALA A N 1
ATOM 3080 C CA . ALA A 1 395 ? -22.337 6.711 17.798 1.00 93.88 395 ALA A CA 1
ATOM 3081 C C . ALA A 1 395 ? -21.258 7.728 17.381 1.00 93.88 395 ALA A C 1
ATOM 3083 O O . ALA A 1 395 ? -21.434 8.946 17.516 1.00 93.88 395 ALA A O 1
ATOM 3084 N N . TRP A 1 396 ? -20.149 7.225 16.843 1.00 95.50 396 TRP A N 1
ATOM 3085 C CA . TRP A 1 396 ? -19.010 8.010 16.373 1.00 95.50 396 TRP A CA 1
ATOM 3086 C C . TRP A 1 396 ? -18.853 7.893 14.858 1.00 95.50 396 TRP A C 1
ATOM 3088 O O . TRP A 1 396 ? -19.360 6.966 14.228 1.00 95.50 396 TRP A O 1
ATOM 3098 N N . LYS A 1 397 ? -18.125 8.838 14.269 1.00 95.12 397 LYS A N 1
ATOM 3099 C CA . LYS A 1 397 ? -17.712 8.792 12.868 1.00 95.12 397 LYS A CA 1
ATOM 3100 C C . LYS A 1 397 ? -16.294 9.310 12.689 1.00 95.12 397 LYS A C 1
ATOM 3102 O O . LYS A 1 397 ? -15.763 10.024 13.543 1.00 95.12 397 LYS A O 1
ATOM 3107 N N . THR A 1 398 ? -15.702 8.974 11.552 1.00 95.56 398 THR A N 1
ATOM 3108 C CA . THR A 1 398 ? -14.465 9.598 11.086 1.00 95.56 398 THR A CA 1
ATOM 3109 C C . THR A 1 398 ? -14.722 11.081 10.790 1.00 95.56 398 THR A C 1
ATOM 3111 O O . THR A 1 398 ? -15.763 11.410 10.215 1.00 95.56 398 THR A O 1
ATOM 3114 N N . PRO A 1 399 ? -13.824 11.994 11.190 1.00 94.12 399 PRO A N 1
ATOM 3115 C CA . PRO A 1 399 ? -13.932 13.395 10.815 1.00 94.12 399 PRO A CA 1
ATOM 3116 C C . PRO A 1 399 ? -13.713 13.599 9.315 1.00 94.12 399 PRO A C 1
ATOM 3118 O O . PRO A 1 399 ? -13.014 12.826 8.656 1.00 94.12 399 PRO A O 1
ATOM 3121 N N . ASN A 1 400 ? -14.271 14.690 8.798 1.00 92.94 400 ASN A N 1
ATOM 3122 C CA . ASN A 1 400 ? -13.931 15.169 7.465 1.00 92.94 400 ASN A CA 1
ATOM 3123 C C . ASN A 1 400 ? -12.456 15.560 7.405 1.00 92.94 400 ASN A C 1
ATOM 3125 O O . ASN A 1 400 ? -11.892 16.027 8.400 1.00 92.94 400 ASN A O 1
ATOM 3129 N N . ASP A 1 401 ? -11.860 15.397 6.231 1.00 91.81 401 ASP A N 1
ATOM 3130 C CA . ASP A 1 401 ? -10.508 15.846 5.958 1.00 91.81 401 ASP A CA 1
ATOM 3131 C C . ASP A 1 401 ? -10.441 17.379 6.078 1.00 91.81 401 ASP A C 1
ATOM 3133 O O . ASP A 1 401 ? -11.071 18.088 5.289 1.00 91.81 401 ASP A O 1
ATOM 3137 N N . PRO A 1 402 ? -9.700 17.914 7.065 1.00 87.62 402 PRO A N 1
ATOM 3138 C CA . PRO A 1 402 ? -9.670 19.346 7.318 1.00 87.62 402 PRO A CA 1
ATOM 3139 C C . PRO A 1 402 ? -8.992 20.161 6.208 1.00 87.62 402 PRO A C 1
ATOM 3141 O O . PRO A 1 402 ? -9.240 21.365 6.118 1.00 87.62 402 PRO A O 1
ATOM 3144 N N . VAL A 1 403 ? -8.131 19.551 5.385 1.00 83.88 403 VAL A N 1
ATOM 3145 C CA . VAL A 1 403 ? -7.406 20.256 4.312 1.00 83.88 403 VAL A CA 1
ATOM 3146 C C . VAL A 1 403 ? -8.060 20.081 2.940 1.00 83.88 403 VAL A C 1
ATOM 3148 O O . VAL A 1 403 ? -7.723 20.804 1.998 1.00 83.88 403 VAL A O 1
ATOM 3151 N N . SER A 1 404 ? -9.038 19.179 2.826 1.00 84.62 404 SER A N 1
ATOM 3152 C CA . SER A 1 404 ? -9.827 18.999 1.610 1.00 84.62 404 SER A CA 1
ATOM 3153 C C . SER A 1 404 ? -10.914 20.068 1.473 1.00 84.62 404 SER A C 1
ATOM 3155 O O . SER A 1 404 ? -11.535 20.503 2.439 1.00 84.62 404 SER A O 1
ATOM 3157 N N . GLN A 1 405 ? -11.172 20.489 0.233 1.00 79.81 405 GLN A N 1
ATOM 3158 C CA . GLN A 1 405 ? -12.308 21.362 -0.099 1.00 79.81 405 GLN A CA 1
ATOM 3159 C C . GLN A 1 405 ? -13.601 20.568 -0.345 1.00 79.81 405 GLN A C 1
ATOM 3161 O O . GLN A 1 405 ? -14.678 21.156 -0.442 1.00 79.81 405 GLN A O 1
ATOM 3166 N N . ALA A 1 406 ? -13.493 19.247 -0.504 1.00 84.75 406 ALA A N 1
ATOM 3167 C CA . ALA A 1 406 ? -14.628 18.354 -0.676 1.00 84.75 406 ALA A CA 1
ATOM 3168 C C . ALA A 1 406 ? -15.086 17.801 0.680 1.00 84.75 406 ALA A C 1
ATOM 3170 O O . ALA A 1 406 ? -14.296 17.680 1.613 1.00 84.75 406 ALA A O 1
ATOM 3171 N N . ASP A 1 407 ? -16.362 17.430 0.769 1.00 85.56 407 ASP A N 1
ATOM 3172 C CA . ASP A 1 407 ? -16.926 16.745 1.935 1.00 85.56 407 ASP A CA 1
ATOM 3173 C C . ASP A 1 407 ? -16.526 15.260 1.905 1.00 85.56 407 ASP A C 1
ATOM 3175 O O . ASP A 1 407 ? -17.301 14.391 1.510 1.00 85.56 407 ASP A O 1
ATOM 3179 N N . VAL A 1 408 ? -15.253 14.996 2.207 1.00 90.75 408 VAL A N 1
ATOM 3180 C CA . VAL A 1 408 ? -14.630 13.665 2.220 1.00 90.75 408 VAL A CA 1
ATOM 3181 C C . VAL A 1 408 ? -13.977 13.404 3.571 1.00 90.75 408 VAL A C 1
ATOM 3183 O O . VAL A 1 408 ? -13.571 14.334 4.269 1.00 90.75 408 VAL A O 1
ATOM 3186 N N . LEU A 1 409 ? -13.900 12.133 3.959 1.00 93.69 409 LEU A N 1
ATOM 3187 C CA . LEU A 1 409 ? -13.342 11.721 5.245 1.00 93.69 409 LEU A CA 1
ATOM 3188 C C . LEU A 1 409 ? -11.816 11.839 5.263 1.00 93.69 409 LEU A C 1
ATOM 3190 O O . LEU A 1 409 ? -11.161 11.712 4.232 1.00 93.69 409 LEU A O 1
ATOM 3194 N N . GLN A 1 410 ? -11.252 12.041 6.452 1.00 93.69 410 GLN A N 1
ATOM 3195 C CA . GLN A 1 410 ? -9.806 12.028 6.646 1.00 93.69 410 GLN A CA 1
ATOM 3196 C C . GLN A 1 410 ? -9.265 10.586 6.543 1.00 93.69 410 GLN A C 1
ATOM 3198 O O . GLN A 1 410 ? -9.775 9.695 7.242 1.00 93.69 410 GLN A O 1
ATOM 3203 N N . PRO A 1 411 ? -8.217 10.321 5.743 1.00 93.88 411 PRO A N 1
ATOM 3204 C CA . PRO A 1 411 ? -7.559 9.018 5.740 1.00 93.88 411 PRO A CA 1
ATOM 3205 C C . PRO A 1 411 ? -6.826 8.763 7.071 1.00 93.88 411 PRO A C 1
ATOM 3207 O O . PRO A 1 411 ? -6.421 9.710 7.756 1.00 93.88 411 PRO A O 1
ATOM 3210 N N . PRO A 1 412 ? -6.659 7.497 7.492 1.00 94.50 412 PRO A N 1
ATOM 3211 C CA . PRO A 1 412 ? -5.717 7.176 8.554 1.00 94.50 412 PRO A CA 1
ATOM 3212 C C . PRO A 1 412 ? -4.284 7.439 8.071 1.00 94.50 412 PRO A C 1
ATOM 3214 O O . PRO A 1 412 ? -4.025 7.499 6.870 1.00 94.50 412 PRO A O 1
ATOM 3217 N N . TYR A 1 413 ? -3.341 7.596 8.994 1.00 91.06 413 TYR A N 1
ATOM 3218 C CA . TYR A 1 413 ? -1.957 7.882 8.624 1.00 91.06 413 TYR A CA 1
ATOM 3219 C C . TYR A 1 413 ? -0.947 7.152 9.501 1.00 91.06 413 TYR A C 1
ATOM 3221 O O . TYR A 1 413 ? -1.149 6.985 10.705 1.00 91.06 413 TYR A O 1
ATOM 3229 N N . TYR A 1 414 ? 0.152 6.731 8.876 1.00 93.81 414 TYR A N 1
ATOM 3230 C CA . TYR A 1 414 ? 1.270 6.073 9.543 1.00 93.81 414 TYR A CA 1
ATOM 3231 C C . TYR A 1 414 ? 2.173 7.063 10.278 1.00 93.81 414 TYR A C 1
ATOM 3233 O O . TYR A 1 414 ? 2.591 8.070 9.702 1.00 93.81 414 TYR A O 1
ATOM 3241 N N . LEU A 1 415 ? 2.523 6.753 11.522 1.00 90.19 415 LEU A N 1
ATOM 3242 C CA . LEU A 1 415 ? 3.617 7.399 12.235 1.00 90.19 415 LEU A CA 1
ATOM 3243 C C . LEU A 1 415 ? 4.143 6.535 13.382 1.00 90.19 415 LEU A C 1
ATOM 3245 O O . LEU A 1 415 ? 3.419 5.725 13.963 1.00 90.19 415 LEU A O 1
ATOM 3249 N N . SER A 1 416 ? 5.389 6.768 13.763 1.00 90.44 416 SER A N 1
ATOM 3250 C CA . SER A 1 416 ? 5.963 6.222 14.986 1.00 90.44 416 SER A CA 1
ATOM 3251 C C . SER A 1 416 ? 5.457 6.980 16.213 1.00 90.44 416 SER A C 1
ATOM 3253 O O . SER A 1 416 ? 5.724 8.167 16.398 1.00 90.44 416 SER A O 1
ATOM 3255 N N . MET A 1 417 ? 4.714 6.287 17.077 1.00 88.25 417 MET A N 1
ATOM 3256 C CA . MET A 1 417 ? 4.162 6.853 18.311 1.00 88.25 417 MET A CA 1
ATOM 3257 C C . MET A 1 417 ? 4.208 5.871 19.474 1.00 88.25 417 MET A C 1
ATOM 3259 O O . MET A 1 417 ? 4.265 4.660 19.282 1.00 88.25 417 MET A O 1
ATOM 3263 N N . LYS A 1 418 ? 4.155 6.414 20.692 1.00 88.94 418 LYS A N 1
ATOM 3264 C CA . LYS A 1 418 ? 4.074 5.664 21.945 1.00 88.94 418 LYS A CA 1
ATOM 3265 C C . LYS A 1 418 ? 2.699 5.880 22.579 1.00 88.94 418 LYS A C 1
ATOM 3267 O O . LYS A 1 418 ? 2.417 6.958 23.099 1.00 88.94 418 LYS A O 1
ATOM 3272 N N . MET A 1 419 ? 1.845 4.864 22.533 1.00 88.50 419 MET A N 1
ATOM 3273 C CA . MET A 1 419 ? 0.549 4.855 23.215 1.00 88.50 419 MET A CA 1
ATOM 3274 C C . MET A 1 419 ? 0.724 4.623 24.727 1.00 88.50 419 MET A C 1
ATOM 3276 O O . MET A 1 419 ? 1.721 4.027 25.152 1.00 88.50 419 MET A O 1
ATOM 3280 N N . PRO A 1 420 ? -0.239 5.048 25.571 1.00 86.31 420 PRO A N 1
ATOM 3281 C CA . PRO A 1 420 ? -0.206 4.775 27.005 1.00 86.31 420 PRO A CA 1
ATOM 3282 C C . PRO A 1 420 ? 0.025 3.290 27.316 1.00 86.31 420 PRO A C 1
ATOM 3284 O O . PRO A 1 420 ? -0.630 2.416 26.753 1.00 86.31 420 PRO A O 1
ATOM 3287 N N . GLY A 1 421 ? 0.962 3.008 28.222 1.00 84.06 421 GLY A N 1
ATOM 3288 C CA . GLY A 1 421 ? 1.325 1.642 28.617 1.00 84.06 421 GLY A CA 1
ATOM 3289 C C . GLY A 1 421 ? 2.338 0.942 27.703 1.00 84.06 421 GLY A C 1
ATOM 3290 O O . GLY A 1 421 ? 2.798 -0.139 28.059 1.00 84.06 421 GLY A O 1
ATOM 3291 N N . GLN A 1 422 ? 2.726 1.537 26.570 1.00 88.00 422 GLN A N 1
ATOM 3292 C CA . GLN A 1 422 ? 3.884 1.067 25.808 1.00 88.00 422 GLN A CA 1
ATOM 3293 C C . GLN A 1 422 ? 5.184 1.578 26.438 1.00 88.00 422 GLN A C 1
ATOM 3295 O O . GLN A 1 422 ? 5.224 2.662 27.019 1.00 88.00 422 GLN A O 1
ATOM 3300 N N . GLU A 1 423 ? 6.264 0.810 26.299 1.00 85.75 423 GLU A N 1
ATOM 3301 C CA . GLU A 1 423 ? 7.591 1.176 26.816 1.00 85.75 423 GLU A CA 1
ATOM 3302 C C . GLU A 1 423 ? 8.372 2.057 25.824 1.00 85.75 423 GLU A C 1
ATOM 3304 O O . GLU A 1 423 ? 9.067 2.990 26.234 1.00 85.75 423 GLU A O 1
ATOM 3309 N N . ALA A 1 424 ? 8.188 1.832 24.519 1.00 86.75 424 ALA A N 1
ATOM 3310 C CA . ALA A 1 424 ? 8.871 2.533 23.432 1.00 86.75 424 ALA A CA 1
ATOM 3311 C C . ALA A 1 424 ? 7.892 2.914 22.301 1.00 86.75 424 ALA A C 1
ATOM 3313 O O . ALA A 1 424 ? 6.832 2.290 22.196 1.00 86.75 424 ALA A O 1
ATOM 3314 N N . PRO A 1 425 ? 8.225 3.916 21.464 1.00 88.31 425 PRO A N 1
ATOM 3315 C CA . PRO A 1 425 ? 7.475 4.204 20.246 1.00 88.31 425 PRO A CA 1
ATOM 3316 C C . PRO A 1 425 ? 7.479 3.017 19.277 1.00 88.31 425 PRO A C 1
ATOM 3318 O O . PRO A 1 425 ? 8.496 2.347 19.103 1.00 88.31 425 PRO A O 1
ATOM 3321 N N . THR A 1 426 ? 6.346 2.797 18.620 1.00 91.25 426 THR A N 1
ATOM 3322 C CA . THR A 1 426 ? 6.138 1.756 17.609 1.00 91.25 426 THR A CA 1
ATOM 3323 C C . THR A 1 426 ? 5.543 2.377 16.356 1.00 91.25 426 THR A C 1
ATOM 3325 O O . THR A 1 426 ? 4.657 3.237 16.451 1.00 91.25 426 THR A O 1
ATOM 3328 N N . PHE A 1 427 ? 5.984 1.932 15.180 1.00 94.19 427 PHE A N 1
ATOM 3329 C CA . PHE A 1 427 ? 5.379 2.363 13.924 1.00 94.19 427 PHE A CA 1
ATOM 3330 C C . PHE A 1 427 ? 3.922 1.918 13.885 1.00 94.19 427 PHE A C 1
ATOM 3332 O O . PHE A 1 427 ? 3.622 0.729 13.943 1.00 94.19 427 PHE A O 1
ATOM 3339 N N . SER A 1 428 ? 3.014 2.881 13.837 1.00 95.00 428 SER A N 1
ATOM 3340 C CA . SER A 1 428 ? 1.585 2.658 14.011 1.00 95.00 428 SER A CA 1
ATOM 3341 C C . SER A 1 428 ? 0.811 3.364 12.916 1.00 95.00 428 SER A C 1
ATOM 3343 O O . SER A 1 428 ? 1.287 4.330 12.326 1.00 95.00 428 SER A O 1
ATOM 3345 N N . MET A 1 429 ? -0.413 2.919 12.670 1.00 95.62 429 MET A N 1
ATOM 3346 C CA . MET A 1 429 ? -1.376 3.698 11.902 1.00 95.62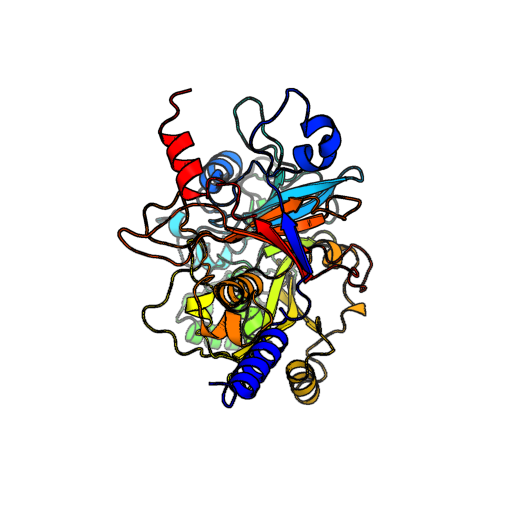 429 MET A CA 1
ATOM 3347 C C . MET A 1 429 ? -2.422 4.272 12.847 1.00 95.62 429 MET A C 1
ATOM 3349 O O . MET A 1 429 ? -2.900 3.583 13.747 1.00 95.62 429 MET A O 1
ATOM 3353 N N . PHE A 1 430 ? -2.751 5.544 12.651 1.00 94.56 430 PHE A N 1
ATOM 3354 C CA . PHE A 1 430 ? -3.554 6.330 13.575 1.00 94.56 430 PHE A CA 1
ATOM 3355 C C . PHE A 1 430 ? -4.771 6.948 12.889 1.00 94.56 430 PHE A C 1
ATOM 3357 O O . PHE A 1 430 ? -4.736 7.327 11.716 1.00 94.56 430 PHE A O 1
ATOM 3364 N N . THR A 1 431 ? -5.860 7.086 13.642 1.00 96.19 431 THR A N 1
ATOM 3365 C CA . THR A 1 431 ? -7.054 7.821 13.228 1.00 96.19 431 THR A CA 1
ATOM 3366 C C . THR A 1 431 ? -7.806 8.390 14.433 1.00 96.19 431 THR A C 1
ATOM 3368 O O . THR A 1 431 ? -7.555 8.023 15.583 1.00 96.19 431 THR A O 1
ATOM 3371 N N . SER A 1 432 ? -8.745 9.297 14.170 1.00 95.62 432 SER A N 1
ATOM 3372 C CA . SER A 1 432 ? -9.545 9.971 15.192 1.00 95.62 432 SER A CA 1
ATOM 3373 C C . SER A 1 432 ? -11.043 9.813 14.941 1.00 95.62 432 SER A C 1
ATOM 3375 O O . SER A 1 432 ? -11.477 9.500 13.830 1.00 95.62 432 SER A O 1
ATOM 3377 N N . PHE A 1 433 ? -11.831 10.040 15.990 1.00 96.56 433 PHE A N 1
ATOM 3378 C CA . PHE A 1 433 ? -13.288 9.967 15.967 1.00 96.56 433 PHE A CA 1
ATOM 3379 C C . PHE A 1 433 ? -13.926 11.258 16.476 1.00 96.56 433 PHE A C 1
ATOM 3381 O O . PHE A 1 433 ? -13.444 11.877 17.427 1.00 96.56 433 PHE A O 1
ATOM 3388 N N . ILE A 1 434 ? -15.057 11.620 15.874 1.00 95.31 434 ILE A N 1
ATOM 3389 C CA . ILE A 1 434 ? -15.951 12.705 16.298 1.00 95.31 434 ILE A CA 1
ATOM 3390 C C . ILE A 1 434 ? -17.386 12.163 16.449 1.00 95.31 434 ILE A C 1
ATOM 3392 O O . ILE A 1 434 ? -17.672 11.064 15.965 1.00 95.31 434 ILE A O 1
ATOM 3396 N N . PRO A 1 435 ? -18.324 12.886 17.089 1.00 94.06 435 PRO A N 1
ATOM 3397 C CA . PRO A 1 435 ? -19.720 12.461 17.154 1.00 94.06 435 PRO A CA 1
ATOM 3398 C C . PRO A 1 435 ? -20.343 12.267 15.766 1.00 94.06 435 PRO A C 1
ATOM 3400 O O . PRO A 1 435 ? -20.124 13.071 14.860 1.00 94.06 435 PRO A O 1
ATOM 3403 N N . ALA A 1 436 ? -21.191 11.246 15.618 1.00 91.88 436 ALA A N 1
ATOM 3404 C CA . ALA A 1 436 ? -21.869 10.947 14.354 1.00 91.88 436 ALA A CA 1
ATOM 3405 C C . ALA A 1 436 ? -22.960 11.964 13.954 1.00 91.88 436 ALA A C 1
ATOM 3407 O O . ALA A 1 436 ? -23.445 11.918 12.828 1.00 91.88 436 ALA A O 1
ATOM 3408 N N . ALA A 1 437 ? -23.353 12.879 14.848 1.00 83.56 437 ALA A N 1
ATOM 3409 C CA . ALA A 1 437 ? -24.414 13.854 14.595 1.00 83.56 437 ALA A CA 1
ATOM 3410 C C . ALA A 1 437 ? -24.126 14.755 13.374 1.00 83.56 437 ALA A C 1
ATOM 3412 O O . ALA A 1 437 ? -22.992 15.181 13.141 1.00 83.56 437 ALA A O 1
ATOM 3413 N N . GLU A 1 438 ? -25.178 15.080 12.620 1.00 77.31 438 GLU A N 1
ATOM 3414 C CA . GLU A 1 438 ? -25.130 15.897 11.399 1.00 77.31 438 GLU A CA 1
ATOM 3415 C C . GLU A 1 438 ? -26.019 17.149 11.507 1.00 77.31 438 GLU A C 1
ATOM 3417 O O . GLU A 1 438 ? -26.836 17.281 12.424 1.00 77.31 438 GLU A O 1
ATOM 3422 N N . GLY A 1 439 ? -25.863 18.085 10.563 1.00 74.00 439 GLY A N 1
ATOM 3423 C CA . GLY A 1 439 ? -26.635 19.332 10.508 1.00 74.00 439 GLY A CA 1
ATOM 3424 C C . GLY A 1 439 ? -26.333 20.282 11.672 1.00 74.00 439 GLY A C 1
ATOM 3425 O O . GLY A 1 439 ? -25.193 20.384 12.116 1.00 74.00 439 GLY A O 1
ATOM 3426 N N . ASP A 1 440 ? -27.361 20.955 12.197 1.00 68.19 440 ASP A N 1
ATOM 3427 C CA . ASP A 1 440 ? -27.232 21.922 13.305 1.00 68.19 440 ASP A CA 1
ATOM 3428 C C . ASP A 1 440 ? -26.700 21.294 14.613 1.00 68.19 440 ASP A C 1
ATOM 3430 O O . ASP A 1 440 ? -26.271 22.008 15.520 1.00 68.19 440 ASP A O 1
ATOM 3434 N N . GLY A 1 441 ? -26.730 19.960 14.724 1.00 69.31 441 GLY A N 1
ATOM 3435 C CA . GLY A 1 441 ? -26.183 19.198 15.849 1.00 69.31 441 GLY A CA 1
ATOM 3436 C C . GLY A 1 441 ? -24.754 18.690 15.638 1.00 69.31 441 GLY A C 1
ATOM 3437 O O . GLY A 1 441 ? -24.212 18.048 16.540 1.00 69.31 441 GLY A O 1
ATOM 3438 N N . ALA A 1 442 ? -24.143 18.946 14.475 1.00 78.44 442 ALA A N 1
ATOM 3439 C CA . ALA A 1 442 ? -22.794 18.489 14.170 1.00 78.44 442 ALA A CA 1
ATOM 3440 C C . ALA A 1 442 ? -21.772 19.156 15.096 1.00 78.44 442 ALA A C 1
ATOM 3442 O O . ALA A 1 442 ? -21.707 20.379 15.232 1.00 78.44 442 ALA A O 1
ATOM 3443 N N . ARG A 1 443 ? -20.938 18.335 15.734 1.00 83.75 443 ARG A N 1
ATOM 3444 C CA . ARG A 1 443 ? -19.866 18.795 16.617 1.00 83.75 443 ARG A CA 1
ATOM 3445 C C . ARG A 1 443 ? -18.554 18.205 16.138 1.00 83.75 443 ARG A C 1
ATOM 3447 O O . ARG A 1 443 ? -18.438 17.000 15.993 1.00 83.75 443 ARG A O 1
ATOM 3454 N N . ASN A 1 444 ? -17.554 19.059 15.968 1.00 86.94 444 ASN A N 1
ATOM 3455 C CA . ASN A 1 444 ? -16.187 18.655 15.637 1.00 86.94 444 ASN A CA 1
ATOM 3456 C C . ASN A 1 444 ? -15.323 18.611 16.903 1.00 86.94 444 ASN A C 1
ATOM 3458 O O . ASN A 1 444 ? -14.277 19.249 16.971 1.00 86.94 444 ASN A O 1
ATOM 3462 N N . VAL A 1 445 ? -15.812 17.911 17.927 1.00 92.31 445 VAL A N 1
ATOM 3463 C CA . VAL A 1 445 ? -15.047 17.612 19.144 1.00 92.31 445 VAL A CA 1
ATOM 3464 C C . VAL A 1 445 ? -14.535 16.189 19.054 1.00 92.31 445 VAL A C 1
ATOM 3466 O O . VAL A 1 445 ? -15.202 15.324 18.493 1.00 92.31 445 VAL A O 1
ATOM 3469 N N . LEU A 1 446 ? -13.351 15.955 19.585 1.00 93.62 446 LEU A N 1
ATOM 3470 C CA . LEU A 1 446 ? -12.744 14.643 19.577 1.00 93.62 446 LEU A CA 1
ATOM 3471 C C . LEU A 1 446 ? -13.421 13.726 20.608 1.00 93.62 446 LEU A C 1
ATOM 3473 O O . LEU A 1 446 ? -13.558 14.099 21.771 1.00 93.62 446 LEU A O 1
ATOM 3477 N N . MET A 1 447 ? -13.798 12.523 20.176 1.00 94.44 447 MET A N 1
ATOM 3478 C CA . MET A 1 447 ? -14.371 11.470 21.028 1.00 94.44 447 MET A CA 1
ATOM 3479 C C . MET A 1 447 ? -13.377 10.361 21.346 1.00 94.44 447 MET A C 1
ATOM 3481 O O . MET A 1 447 ? -13.456 9.744 22.403 1.00 94.44 447 MET A O 1
ATOM 3485 N N . GLY A 1 448 ? -12.427 10.111 20.450 1.00 93.75 448 GLY A N 1
ATOM 3486 C CA . GLY A 1 448 ? -11.443 9.065 20.651 1.00 93.75 448 GLY A CA 1
ATOM 3487 C C . GLY A 1 448 ? -10.354 9.052 19.597 1.00 93.75 448 GLY A C 1
ATOM 3488 O O . GLY A 1 448 ? -10.486 9.644 18.522 1.00 93.75 448 GLY A O 1
ATOM 3489 N N . TYR A 1 449 ? -9.289 8.335 19.925 1.00 93.62 449 TYR A N 1
ATOM 3490 C CA . TYR A 1 449 ? -8.205 7.998 19.016 1.00 93.62 449 TYR A CA 1
ATOM 3491 C C . TYR A 1 449 ? -8.102 6.490 18.899 1.00 93.62 449 TYR A C 1
ATOM 3493 O O . TYR A 1 449 ? -8.275 5.784 19.891 1.00 93.62 449 TYR A O 1
ATOM 3501 N N . LEU A 1 450 ? -7.774 6.003 17.712 1.00 97.25 450 LEU A N 1
ATOM 3502 C CA . LEU A 1 450 ? -7.468 4.601 17.482 1.00 97.25 450 LEU A CA 1
ATOM 3503 C C . LEU A 1 450 ? -6.100 4.504 16.825 1.00 97.25 450 LEU A C 1
ATOM 3505 O O . LEU A 1 450 ? -5.839 5.173 15.825 1.00 97.25 450 LEU A O 1
ATOM 3509 N N . ALA A 1 451 ? -5.259 3.646 17.388 1.00 97.31 451 ALA A N 1
ATOM 3510 C CA . ALA A 1 451 ? -3.990 3.254 16.810 1.00 97.31 451 ALA A CA 1
ATOM 3511 C C . ALA A 1 451 ? -3.966 1.739 16.596 1.00 97.31 451 ALA A C 1
ATOM 3513 O O . ALA A 1 451 ? -4.500 0.980 17.408 1.00 97.31 451 ALA A O 1
ATOM 3514 N N . VAL A 1 452 ? -3.322 1.303 15.520 1.00 97.88 452 VAL A N 1
ATOM 3515 C CA . VAL A 1 452 ? -2.947 -0.095 15.308 1.00 97.88 452 VAL A CA 1
ATOM 3516 C C . VAL A 1 452 ? -1.438 -0.187 15.193 1.00 97.88 452 VAL A C 1
ATOM 3518 O O . VAL A 1 452 ? -0.821 0.601 14.474 1.00 97.88 452 VAL A O 1
ATOM 3521 N N . ASP A 1 453 ? -0.852 -1.140 15.911 1.00 97.12 453 ASP A N 1
ATOM 3522 C CA . ASP A 1 453 ? 0.565 -1.446 15.758 1.00 97.12 453 ASP A CA 1
ATOM 3523 C C . ASP A 1 453 ? 0.811 -1.980 14.344 1.00 97.12 453 ASP A C 1
ATOM 3525 O O . ASP A 1 453 ? 0.218 -2.972 13.907 1.00 97.12 453 ASP A O 1
ATOM 3529 N N . SER A 1 454 ? 1.653 -1.271 13.612 1.00 97.19 454 SER A N 1
ATOM 3530 C CA . SER A 1 454 ? 1.974 -1.537 12.223 1.00 97.19 454 SER A CA 1
ATOM 3531 C C . SER A 1 454 ? 3.404 -2.060 12.073 1.00 97.19 454 SER A C 1
ATOM 3533 O O . SER A 1 454 ? 3.886 -2.160 10.943 1.00 97.19 454 SER A O 1
ATOM 3535 N N . ASP A 1 455 ? 4.079 -2.404 13.175 1.00 95.88 455 ASP A N 1
ATOM 3536 C CA . ASP A 1 455 ? 5.433 -2.928 13.149 1.00 95.88 455 ASP A CA 1
ATOM 3537 C C . ASP A 1 455 ? 5.453 -4.457 13.201 1.00 95.88 455 ASP A C 1
ATOM 3539 O O . ASP A 1 455 ? 5.245 -5.081 14.238 1.00 95.88 455 ASP A O 1
ATOM 3543 N N . ALA A 1 456 ? 5.700 -5.092 12.055 1.00 96.81 456 ALA A N 1
ATOM 3544 C CA . ALA A 1 456 ? 5.812 -6.545 11.972 1.00 96.81 456 ALA A CA 1
ATOM 3545 C C . ALA A 1 456 ? 7.097 -7.102 12.614 1.00 96.81 456 ALA A C 1
ATOM 3547 O O . ALA A 1 456 ? 7.203 -8.321 12.780 1.00 96.81 456 ALA A O 1
ATOM 3548 N N . GLY A 1 457 ? 8.036 -6.236 13.008 1.00 95.12 457 GLY A N 1
ATOM 3549 C CA . GLY A 1 457 ? 9.346 -6.589 13.538 1.00 95.12 457 GLY A CA 1
ATOM 3550 C C . GLY A 1 457 ? 10.375 -6.895 12.448 1.00 95.12 457 GLY A C 1
ATOM 3551 O O . GLY A 1 457 ? 10.060 -7.024 11.274 1.00 95.12 457 GLY A O 1
ATOM 3552 N N . SER A 1 458 ? 11.636 -7.041 12.854 1.00 95.00 458 SER A N 1
ATOM 3553 C CA . SER A 1 458 ? 12.785 -7.276 11.962 1.00 95.00 458 SER A CA 1
ATOM 3554 C C . SER A 1 458 ? 13.359 -8.695 12.066 1.00 95.00 458 SER A C 1
ATOM 3556 O O . SER A 1 458 ? 14.490 -8.962 11.664 1.00 95.00 458 SER A O 1
ATOM 3558 N N . THR A 1 459 ? 12.609 -9.631 12.655 1.00 97.12 459 THR A N 1
ATOM 3559 C CA . THR A 1 459 ? 13.046 -11.029 12.778 1.00 97.12 459 THR A CA 1
ATOM 3560 C C . THR A 1 459 ? 12.530 -11.837 11.595 1.00 97.12 459 THR A C 1
ATOM 3562 O O . THR A 1 459 ? 11.324 -11.886 11.355 1.00 97.12 459 THR A O 1
ATOM 3565 N N . ALA A 1 460 ? 13.442 -12.496 10.873 1.00 97.94 460 ALA A N 1
ATOM 3566 C CA . ALA A 1 460 ? 13.108 -13.307 9.704 1.00 97.94 460 ALA A CA 1
ATOM 3567 C C . ALA A 1 460 ? 11.989 -14.308 10.021 1.00 97.94 460 ALA A C 1
ATOM 3569 O O . ALA A 1 460 ? 12.102 -15.129 10.936 1.00 97.94 460 ALA A O 1
ATOM 3570 N N . GLY A 1 461 ? 10.902 -14.203 9.261 1.00 97.06 461 GLY A N 1
ATOM 3571 C CA . GLY A 1 461 ? 9.744 -15.076 9.341 1.00 97.06 461 GLY A CA 1
ATOM 3572 C C . GLY A 1 461 ? 8.998 -15.131 10.676 1.00 97.06 461 GLY A C 1
ATOM 3573 O O . GLY A 1 461 ? 8.205 -16.053 10.881 1.00 97.06 461 GLY A O 1
ATOM 3574 N N . GLN A 1 462 ? 9.217 -14.168 11.577 1.00 97.00 462 GLN A N 1
ATOM 3575 C CA . GLN A 1 462 ? 8.529 -14.087 12.863 1.00 97.00 462 GLN A CA 1
ATOM 3576 C C . GLN A 1 462 ? 7.848 -12.731 13.025 1.00 97.00 462 GLN A C 1
ATOM 3578 O O . GLN A 1 462 ? 8.508 -11.705 13.159 1.00 97.00 462 GLN A O 1
ATOM 3583 N N . LYS A 1 463 ? 6.515 -12.747 13.090 1.00 96.81 463 LYS A N 1
ATOM 3584 C CA . LYS A 1 463 ? 5.727 -11.549 13.381 1.00 96.81 463 LYS A CA 1
ATOM 3585 C C . LYS A 1 463 ? 5.975 -11.071 14.810 1.00 96.81 463 LYS A C 1
ATOM 3587 O O . LYS A 1 463 ? 5.984 -11.883 15.741 1.00 96.81 463 LYS A O 1
ATOM 3592 N N . ALA A 1 464 ? 6.114 -9.762 14.983 1.00 96.06 464 ALA A N 1
ATOM 3593 C CA . ALA A 1 464 ? 6.087 -9.131 16.293 1.00 96.06 464 ALA A CA 1
ATOM 3594 C C . ALA A 1 464 ? 4.769 -9.446 17.017 1.00 96.06 464 ALA A C 1
ATOM 3596 O O . ALA A 1 464 ? 3.706 -9.516 16.402 1.00 96.06 464 ALA A O 1
ATOM 3597 N N . ALA A 1 465 ? 4.846 -9.638 18.336 1.00 94.12 465 ALA A N 1
ATOM 3598 C CA . ALA A 1 465 ? 3.699 -10.052 19.145 1.00 94.12 465 ALA A CA 1
ATOM 3599 C C . ALA A 1 465 ? 2.568 -9.011 19.166 1.00 94.12 465 ALA A C 1
ATOM 3601 O O . ALA A 1 465 ? 1.402 -9.386 19.259 1.00 94.12 465 ALA A O 1
ATOM 3602 N N . ASP A 1 466 ? 2.923 -7.730 19.070 1.00 94.56 466 ASP A N 1
ATOM 3603 C CA . ASP A 1 466 ? 1.966 -6.628 19.107 1.00 94.56 466 ASP A CA 1
ATOM 3604 C C . ASP A 1 466 ? 1.465 -6.216 17.715 1.00 94.56 466 ASP A C 1
ATOM 3606 O O . ASP A 1 466 ? 0.514 -5.445 17.652 1.00 94.56 466 ASP A O 1
ATOM 3610 N N . TYR A 1 467 ? 2.012 -6.746 16.610 1.00 96.94 467 TYR A N 1
ATOM 3611 C CA . TYR A 1 467 ? 1.565 -6.387 15.259 1.00 96.94 467 TYR A CA 1
ATOM 3612 C C . TYR A 1 467 ? 0.054 -6.599 15.091 1.00 96.94 467 TYR A C 1
ATOM 3614 O O . TYR A 1 467 ? -0.478 -7.682 15.347 1.00 96.94 467 TYR A O 1
ATOM 3622 N N . GLY A 1 468 ? -0.641 -5.572 14.605 1.00 97.19 468 GLY A N 1
ATOM 3623 C CA . GLY A 1 468 ? -2.086 -5.585 14.396 1.00 97.19 468 GLY A CA 1
ATOM 3624 C C . GLY A 1 468 ? -2.921 -5.373 15.657 1.00 97.19 468 GLY A C 1
ATOM 3625 O O . GLY A 1 468 ? -4.149 -5.430 15.592 1.00 97.19 468 GLY A O 1
ATOM 3626 N N . LYS A 1 469 ? -2.290 -5.102 16.801 1.00 97.19 469 LYS A N 1
ATOM 3627 C CA . LYS A 1 469 ? -2.987 -4.821 18.052 1.00 97.19 469 LYS A CA 1
ATOM 3628 C C . LYS A 1 469 ? -3.620 -3.430 18.027 1.00 97.19 469 LYS A C 1
ATOM 3630 O O . LYS A 1 469 ? -2.923 -2.415 17.965 1.00 97.19 469 LYS A O 1
ATOM 3635 N N . LEU A 1 470 ? -4.949 -3.404 18.099 1.00 97.94 470 LEU A N 1
ATOM 3636 C CA . LEU A 1 470 ? -5.770 -2.194 18.118 1.00 97.94 470 LEU A CA 1
ATOM 3637 C C . LEU A 1 470 ? -5.866 -1.624 19.537 1.00 97.94 470 LEU A C 1
ATOM 3639 O O . LEU A 1 470 ? -6.235 -2.333 20.475 1.00 97.94 470 LEU A O 1
ATOM 3643 N N . ARG A 1 471 ? -5.581 -0.329 19.681 1.00 97.50 471 ARG A N 1
ATOM 3644 C CA . ARG A 1 471 ? -5.638 0.411 20.947 1.00 97.50 471 ARG A CA 1
ATOM 3645 C C . ARG A 1 471 ? -6.459 1.679 20.766 1.00 97.50 471 ARG A C 1
ATOM 3647 O O . ARG A 1 471 ? -6.119 2.522 19.935 1.00 97.50 471 ARG A O 1
ATOM 3654 N N . MET A 1 472 ? -7.526 1.820 21.544 1.00 96.81 472 MET A N 1
ATOM 3655 C CA . MET A 1 472 ? -8.428 2.965 21.514 1.00 96.81 472 MET A CA 1
ATOM 3656 C C . MET A 1 472 ? -8.367 3.753 22.820 1.00 96.81 472 MET A C 1
ATOM 3658 O O . MET A 1 472 ? -8.542 3.212 23.913 1.00 96.81 472 MET A O 1
ATOM 3662 N N . LEU A 1 473 ? -8.152 5.058 22.681 1.00 95.06 473 LEU A N 1
ATOM 3663 C CA . LEU A 1 473 ? -8.274 6.025 23.763 1.00 95.06 473 LEU A CA 1
ATOM 3664 C C . LEU A 1 473 ? -9.642 6.687 23.656 1.00 95.06 473 LEU A C 1
ATOM 3666 O O . LEU A 1 473 ? -9.901 7.376 22.670 1.00 95.06 473 LEU A O 1
ATOM 3670 N N . GLU A 1 474 ? -10.501 6.491 24.652 1.00 94.31 474 GLU A N 1
ATOM 3671 C CA . GLU A 1 474 ? -11.804 7.156 24.713 1.00 94.31 474 GLU A CA 1
ATOM 3672 C C . GLU A 1 474 ? -11.656 8.476 25.471 1.00 94.31 474 GLU A C 1
ATOM 3674 O O . GLU A 1 474 ? -11.243 8.501 26.632 1.00 94.31 474 GLU A O 1
ATOM 3679 N N . ILE A 1 475 ? -11.951 9.597 24.813 1.00 92.06 475 ILE A N 1
ATOM 3680 C CA . ILE A 1 475 ? -11.859 10.912 25.445 1.00 92.06 475 ILE A CA 1
ATOM 3681 C C . ILE A 1 475 ? -13.012 11.058 26.426 1.00 92.06 475 ILE A C 1
ATOM 3683 O O . ILE A 1 475 ? -14.185 10.938 26.071 1.00 92.06 475 ILE A O 1
ATOM 3687 N N . SER A 1 476 ? -12.663 11.354 27.673 1.00 84.81 476 SER A N 1
ATOM 3688 C CA . SER A 1 476 ? -13.653 11.565 28.718 1.00 84.81 476 SER A CA 1
ATOM 3689 C C . SER A 1 476 ? -14.570 12.751 28.386 1.00 84.81 476 SER A C 1
ATOM 3691 O O . SER A 1 476 ? -14.117 13.835 28.017 1.00 84.81 476 SER A O 1
ATOM 3693 N N . ALA A 1 477 ? -15.882 12.559 28.554 1.00 78.44 477 ALA A N 1
ATOM 3694 C CA . ALA A 1 477 ? -16.907 13.545 28.199 1.00 78.44 477 ALA A CA 1
ATOM 3695 C C . ALA A 1 477 ? -16.894 14.822 29.071 1.00 78.44 477 ALA A C 1
ATOM 3697 O O . ALA A 1 477 ? -17.636 15.766 28.793 1.00 78.44 477 ALA A O 1
ATOM 3698 N N . ASP A 1 478 ? -16.083 14.856 30.133 1.00 81.19 478 ASP A N 1
ATOM 3699 C CA . ASP A 1 478 ? -15.885 16.021 31.001 1.00 81.19 478 ASP A CA 1
ATOM 3700 C C . ASP A 1 478 ? -14.970 17.091 30.383 1.00 81.19 478 ASP A C 1
ATOM 3702 O O . ASP A 1 478 ? -15.036 18.251 30.798 1.00 81.19 478 ASP A O 1
ATOM 3706 N N . VAL A 1 479 ? -14.167 16.739 29.371 1.00 80.50 479 VAL A N 1
ATOM 3707 C CA . VAL A 1 479 ? -13.253 17.657 28.679 1.00 80.50 479 VAL A CA 1
ATOM 3708 C C . VAL A 1 479 ? -13.618 17.747 27.199 1.00 80.50 479 VAL A C 1
ATOM 3710 O O . VAL A 1 479 ? -13.684 16.753 26.484 1.00 80.50 479 VAL A O 1
ATOM 3713 N N . SER A 1 480 ? -13.828 18.968 26.703 1.00 86.12 480 SER A N 1
ATOM 3714 C CA . SER A 1 480 ? -14.056 19.208 25.276 1.00 86.12 480 SER A CA 1
ATOM 3715 C C . SER A 1 480 ? -12.724 19.413 24.563 1.00 86.12 480 SER A C 1
ATOM 3717 O O . SER A 1 480 ? -12.177 20.514 24.583 1.00 86.12 480 SER A O 1
ATOM 3719 N N . VAL A 1 481 ? -12.226 18.371 23.899 1.00 90.06 481 VAL A N 1
ATOM 3720 C CA . VAL A 1 481 ? -11.014 18.449 23.074 1.00 90.06 481 VAL A CA 1
ATOM 3721 C C . VAL A 1 481 ? -11.393 18.815 21.630 1.00 90.06 481 VAL A C 1
ATOM 3723 O O . VAL A 1 481 ? -12.287 18.176 21.064 1.00 90.06 481 VAL A O 1
ATOM 3726 N N . PRO A 1 482 ? -10.760 19.829 21.010 1.00 90.75 482 PRO A N 1
ATOM 3727 C CA . PRO A 1 482 ? -10.993 20.153 19.605 1.00 90.75 482 PRO A CA 1
ATOM 3728 C C . PRO A 1 482 ? -10.674 18.970 18.681 1.00 90.75 482 PRO A C 1
ATOM 3730 O O . PRO A 1 482 ? -9.594 18.391 18.758 1.00 90.75 482 PRO A O 1
ATOM 3733 N N . GLY A 1 483 ? -11.608 18.611 17.798 1.00 91.94 483 GLY A N 1
ATOM 3734 C CA . GLY A 1 483 ? -11.359 17.644 16.725 1.00 91.94 483 GLY A CA 1
ATOM 3735 C C . GLY A 1 483 ? -10.621 18.280 15.536 1.00 91.94 483 GLY A C 1
ATOM 3736 O O . GLY A 1 483 ? -10.477 19.508 15.493 1.00 91.94 483 GLY A O 1
ATOM 3737 N N . PRO A 1 484 ? -10.210 17.487 14.525 1.00 91.31 484 PRO A N 1
ATOM 3738 C CA . PRO A 1 484 ? -9.374 17.966 13.416 1.00 91.31 484 PRO A CA 1
ATOM 3739 C C . PRO A 1 484 ? -9.910 19.216 12.706 1.00 91.31 484 PRO A C 1
ATOM 3741 O O . PRO A 1 484 ? -9.174 20.178 12.503 1.00 91.31 484 PRO A O 1
ATOM 3744 N N . GLY A 1 485 ? -11.215 19.264 12.418 1.00 89.69 485 GLY A N 1
ATOM 3745 C CA . GLY A 1 485 ? -11.831 20.431 11.780 1.00 89.69 485 GLY A CA 1
ATOM 3746 C C . GLY A 1 485 ? -11.767 21.713 12.623 1.00 89.69 485 GLY A C 1
ATOM 3747 O O . GLY A 1 485 ? -11.605 22.801 12.078 1.00 89.69 485 GLY A O 1
ATOM 3748 N N . GLN A 1 486 ? -11.858 21.619 13.956 1.00 90.38 486 GLN A N 1
ATOM 3749 C CA . GLN A 1 486 ? -11.707 22.793 14.829 1.00 90.38 486 GLN A CA 1
ATOM 3750 C C . GLN A 1 486 ? -10.253 23.261 14.892 1.00 90.38 486 GLN A C 1
ATOM 3752 O O . GLN A 1 486 ? -10.008 24.461 14.812 1.00 90.38 486 GLN A O 1
ATOM 3757 N N . VAL A 1 487 ? -9.301 22.327 14.984 1.00 90.31 487 VAL A N 1
ATOM 3758 C CA . VAL A 1 487 ? -7.864 22.641 14.987 1.00 90.31 487 VAL A CA 1
ATOM 3759 C C . VAL A 1 487 ? -7.455 23.335 13.686 1.00 90.31 487 VAL A C 1
ATOM 3761 O O . VAL A 1 487 ? -6.796 24.371 13.727 1.00 90.31 487 VAL A O 1
ATOM 3764 N N . GLN A 1 488 ? -7.914 22.839 12.535 1.00 89.06 488 GLN A N 1
ATOM 3765 C CA . GLN A 1 488 ? -7.620 23.472 11.249 1.00 89.06 488 GLN A CA 1
ATOM 3766 C C . GLN A 1 488 ? -8.215 24.875 11.128 1.00 89.06 488 GLN A C 1
ATOM 3768 O O . GLN A 1 488 ? -7.562 25.778 10.611 1.00 89.06 488 GLN A O 1
ATOM 3773 N N . ASN A 1 489 ? -9.438 25.088 11.618 1.00 87.81 489 ASN A N 1
ATOM 3774 C CA . ASN A 1 489 ? -10.027 26.425 11.644 1.00 87.81 489 ASN A CA 1
ATOM 3775 C C . ASN A 1 489 ? -9.186 27.392 12.481 1.00 87.81 489 ASN A C 1
ATOM 3777 O O . ASN A 1 489 ? -9.013 28.539 12.074 1.00 87.81 489 ASN A O 1
ATOM 3781 N N . THR A 1 490 ? -8.623 26.923 13.598 1.00 88.62 490 THR A N 1
ATOM 3782 C CA . THR A 1 490 ? -7.670 27.704 14.390 1.00 88.62 490 THR A CA 1
ATOM 3783 C C . THR A 1 490 ? -6.445 28.067 13.557 1.00 88.62 490 THR A C 1
ATOM 3785 O O . THR A 1 490 ? -6.171 29.256 13.437 1.00 88.62 490 THR A O 1
ATOM 3788 N N . PHE A 1 491 ? -5.784 27.103 12.900 1.00 87.69 491 PHE A N 1
ATOM 3789 C CA . PHE A 1 491 ? -4.631 27.381 12.027 1.00 87.69 491 PHE A CA 1
ATOM 3790 C C . PHE A 1 491 ? -4.951 28.364 10.899 1.00 87.69 491 PHE A C 1
ATOM 3792 O O . PHE A 1 491 ? -4.175 29.271 10.639 1.00 87.69 491 PHE A O 1
ATOM 3799 N N . ASN A 1 492 ? -6.112 28.232 10.256 1.00 86.00 492 ASN A N 1
ATOM 3800 C CA . ASN A 1 492 ? -6.531 29.141 9.186 1.00 86.00 492 ASN A CA 1
ATOM 3801 C C . ASN A 1 492 ? -6.830 30.561 9.695 1.00 86.00 492 ASN A C 1
ATOM 3803 O O . ASN A 1 492 ? -6.759 31.525 8.931 1.00 86.00 492 ASN A O 1
ATOM 3807 N N . SER A 1 493 ? -7.244 30.685 10.959 1.00 88.00 493 SER A N 1
ATOM 3808 C CA . SER A 1 493 ? -7.565 31.965 11.596 1.00 88.00 493 SER A CA 1
ATOM 3809 C C . SER A 1 493 ? -6.364 32.629 12.270 1.00 88.00 493 SER A C 1
ATOM 3811 O O . SER A 1 493 ? -6.390 33.846 12.477 1.00 88.00 493 SER A O 1
ATOM 3813 N N . ASP A 1 494 ? -5.336 31.849 12.608 1.00 82.56 494 ASP A N 1
ATOM 3814 C CA . ASP A 1 494 ? -4.100 32.347 13.191 1.00 82.56 494 ASP A CA 1
ATOM 3815 C C . ASP A 1 494 ? -3.248 32.993 12.092 1.00 82.56 494 ASP A C 1
ATOM 3817 O O . ASP A 1 494 ? -2.954 32.394 11.061 1.00 82.56 494 ASP A O 1
ATOM 3821 N N . GLN A 1 495 ? -2.922 34.270 12.278 1.00 61.53 495 GLN A N 1
ATOM 3822 C CA . GLN A 1 495 ? -2.176 35.069 11.301 1.00 61.53 495 GLN A CA 1
ATOM 3823 C C . GLN A 1 495 ? -0.662 35.056 11.559 1.00 61.53 495 GLN A C 1
ATOM 3825 O O . GLN A 1 495 ? 0.057 35.789 10.873 1.00 61.53 495 GLN A O 1
ATOM 3830 N N . GLN A 1 496 ? -0.195 34.313 12.569 1.00 48.09 496 GLN A N 1
ATOM 3831 C CA . GLN A 1 496 ? 1.216 34.254 12.964 1.00 48.09 496 GLN A CA 1
ATOM 3832 C C . GLN A 1 496 ? 1.989 33.106 12.327 1.00 48.09 496 GLN A C 1
ATOM 3834 O O . GLN A 1 496 ? 1.455 31.980 12.249 1.00 48.09 496 GLN A O 1
#

Nearest PDB structures (foldseek):
  4rth-assembly1_A  TM=4.333E-01  e=4.143E+00  Zea mays
  4d1q-assembly1_H-2  TM=2.124E-01  e=9.334E+00  Musca domestica
  6c09-assembly1_A  TM=8.855E-02  e=4.143E+00  Homo sapiens

Solvent-accessible surface area (backbone atoms only — not comparable to full-atom values): 27040 Å² total; per-residue (Å²): 111,83,83,51,39,66,57,46,38,48,26,50,56,32,27,26,54,28,55,69,54,67,77,56,44,75,44,86,33,82,81,78,87,77,83,58,95,69,64,61,62,87,41,43,73,42,62,63,34,45,61,74,59,51,38,77,69,44,44,67,57,50,47,76,74,63,37,94,46,69,48,34,38,64,53,84,55,37,39,78,51,58,45,80,53,98,90,37,84,40,51,26,37,29,38,51,33,29,40,25,70,83,59,40,61,94,59,59,39,71,63,37,46,23,40,20,58,51,44,19,52,25,56,36,28,24,39,15,52,48,62,43,98,87,68,45,75,39,66,48,22,34,66,86,79,59,51,43,83,84,43,59,95,79,72,50,52,47,51,27,52,26,32,86,49,54,56,83,41,25,50,41,32,60,56,90,93,55,84,61,60,24,52,61,44,85,60,26,70,98,81,41,74,50,30,60,37,63,60,84,71,79,55,45,59,70,38,35,47,72,67,46,15,47,54,49,18,62,75,70,71,32,69,57,62,61,68,46,83,85,63,38,77,62,12,24,41,38,54,70,32,31,56,67,62,40,50,40,71,76,43,73,83,43,50,67,51,93,76,62,41,77,43,80,38,94,48,28,47,29,34,42,36,48,25,28,42,75,36,70,75,46,75,61,22,63,74,43,48,50,61,68,38,43,39,22,73,86,36,77,66,67,100,73,83,92,48,63,28,17,28,50,42,75,28,29,44,32,39,28,35,13,57,34,56,50,79,48,37,24,39,60,35,78,80,40,66,66,51,54,52,48,41,70,77,44,72,81,66,55,42,57,41,71,74,39,47,30,59,52,27,45,63,41,64,59,58,66,50,62,48,32,3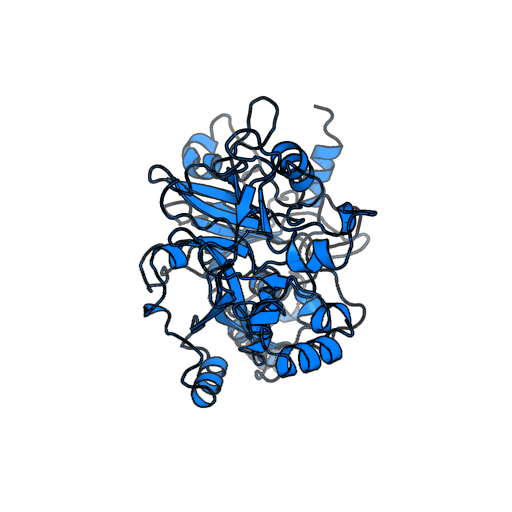8,41,51,53,49,42,20,60,60,71,59,92,48,36,67,65,50,70,66,52,82,83,36,34,30,70,44,56,27,62,88,53,93,58,102,33,30,48,67,68,48,79,40,41,39,55,57,92,91,53,94,61,66,41,44,21,36,36,45,58,28,16,51,54,51,62,74,99,64,47,48,57,38,41,42,30,39,41,37,28,31,20,42,28,35,61,45,57,34,43,74,35,90,57,41,66,46,37,40,34,36,38,43,43,90,90,54,92,43,73,14,66,50,46,52,44,51,49,59,74,69,51,90,124

pLDDT: mean 91.74, std 8.9, range [48.09, 98.75]

Secondary structure (DSSP, 8-state):
-TTTHHHHHHHHHHHHHHHT-TT-EEEEE----PPPTTGGGTTHHHHHT-----TTTSHHHHHHHH--STTEE--SSPEEEEEEETTEEEEEEEEE-EE-GGGGGGG--HHIIIIIS--EE-EEEEEEEEE-TTS-EEEEEETTTTEESS--TTT-B-EESSSTT--SEEEE---TT----EEEES--GGG-S-EEE---S--S-B--SHHHHHHHHHHTT-HHHHH-TT--TT-EEEE--SHHHHHHHH-TTSEEPS--EEEEETTEEEEEEEEEEEES--TTPPPEEHHHHT-SSSSPPPSS---EESEEEEEEEEEEETTT--EEEEES-TT-HHHHHHHHHSTTS-EEGGGS-HHHHHH----HHHHHHHHHHHHHHS--SHHHHHH-TT-EEPPB-TT-SSS-BPPPEEEEE--TT-SS-EEEEEEEEEE---GGG---B--EEEEEE----SSTT---TTTT-EEEEEEPTTS-PBPHHHHHHHHHH---

Mean predicted aligned error: 5.8 Å

Radius of gyration: 24.81 Å; Cα contacts (8 Å, |Δi|>4): 1053; chains: 1; bounding box: 69×62×70 Å

=== Feature glossary ===
Legend for the data blocks above and below:

— What the protein is —

Sequence gives the chain of amino acids in standard one-letter code (A=alanine, C=cysteine, …, Y=tyrosine), read N→C. It is the only feature that is directly encoded by the gene; all structural features are derived from the folded form of this sequence.

The annotation block draws on four external resources. InterPro: which protein families and domains the sequence belongs to. GO: standardized terms for what the protein does, what process it participates in, and where in the cell it acts. CATH: which structural fold it has in the CATH hierarchy. Organism: the species of origin.

— Where its atoms are —

Atomic coordinates in PDBx/mmCIF format — the same representation the Protein Data Bank distributes. Each line of the _atom_site loop places one backbone atom in Cartesian space (units: ångströms, origin: arbitrary).

Six rendered views show the 3D structure from the faces of a cube — i.e. along ±x, ±y, ±z. Rendering representation is drawn randomly per protein from cartoon (secondary-structure ribbons), sticks (backbone bonds), or molecular surface; coloring is either N→C rainbow (blue at the N-terminus through red at the C-terminus) or one color per chain.

— Local backbone conformation —

DSSP 8-state secondary structure assigns each residue one of H (α-helix), G (3₁₀-helix), I (π-helix), E (extended β-strand), B (isolated β-bridge), T (hydrogen-bonded turn), S (bend), or '-' (coil). The assignment is computed from backbone hydrogen-bond geometry via the Kabsch–Sander algorithm.

P-SEA three-state annotation labels each residue as helix, strand, or coil based purely on the geometry of the Cα trace. It serves as a fallback when the full backbone (and thus DSSP) is unavailable.

φ (phi) and ψ (psi) are the two rotatable backbone dihedrals per residue: φ is the C(i-1)–N–Cα–C torsion, ψ is the N–Cα–C–N(i+1) torsion, both in degrees on (−180°, 180°]. α-helical residues cluster near (−60°, −45°); β-strand residues near (−120°, +130°). A Ramachandran plot is simply a scatter of (φ, ψ) for every residue.

— Global shape and packing —

Radius of gyration (Rg) is the root-mean-square distance of Cα atoms from their centroid — a single number for overall size and compactness. A globular domain of N residues has Rg ≈ 2.2·N^0.38 Å; an extended or disordered chain has a much larger Rg. The Cα contact count is the number of residue pairs whose Cα atoms are within 8 Å and are more than four positions apart in sequence — a standard proxy for tertiary packing density. The bounding box is the smallest axis-aligned box enclosing all Cα atoms.

Accessible surface area quantifies burial. A residue with SASA near zero is packed into the hydrophobic core; one with SASA >100 Å² sits on the surface. Computed here via the Shrake–Rupley numerical algorithm with a 1.4 Å probe.

The contact map is a binary N×N matrix image: pixel (i, j) is dark where Cα_i and Cα_j are within 8 Å and |i−j|>4. Because the |i−j|>4 filter removes local helical contacts, off-diagonal stripes parallel to the main diagonal indicate parallel β-sheets; stripes perpendicular to it indicate antiparallel β-sheets. The Ramachandran plot scatters every residue's (φ, ψ) pair against the sterically allowed regions. The PAE heatmap renders the predicted-aligned-error matrix.

— Structural neighborhood —

A 3Di character summarizes, for each residue, the relative orientation of the Cα frame of its nearest spatial neighbor. Because it encodes fold topology rather than chemistry, 3Di alignments detect remote structural similarity that sequence alignment misses.

Structural nearest neighbors (via Foldseek easy-search vs the PDB). Reported per hit: target PDB id, E-value, and alignment TM-score. A TM-score above ~0.5 is the conventional threshold for 'same fold'.

— Confidence and disorder —

For AlphaFold models, the B-factor field carries pLDDT — the model's own estimate of local accuracy on a 0–100 scale. Regions with pLDDT<50 should be treated as essentially unmodeled; they often correspond to intrinsically disordered segments.

B-factor (Debye–Waller factor) reflects atomic displacement in the crystal lattice. It is an experimental observable (units Å²), not a prediction; low values mean the atom is pinned down, high values mean it moves or is heterogeneous across the crystal.

Predicted Aligned Error (PAE) is an AlphaFold confidence matrix: entry (i, j) is the expected error in the position of residue j, in ångströms, when the prediction is superimposed on the true structure at residue i. Low PAE within a block of residues means that block is internally rigid and well-predicted; high PAE between two blocks means their relative placement is uncertain even if each block individually is confident.